Protein AF-A0A2N1USG5-F1 (afdb_monomer)

Radius of gyration: 26.6 Å; Cα contacts (8 Å, |Δi|>4): 409; chains: 1; bounding box: 56×58×73 Å

Nearest PDB structures (foldseek):
  3i59-assembly1_A  TM=8.236E-01  e=2.196E-03  Mycobacterium tuberculosis
  3i54-assembly1_A  TM=8.302E-01  e=2.508E-03  Mycobacterium tuberculosis
  4i02-assembly3_F-3  TM=8.173E-01  e=2.740E-03  Escherichia coli K-12
  4cyd-assembly2_C  TM=8.256E-01  e=4.082E-03  Corynebacterium glutamicum
  3rpq-assembly1_B  TM=7.777E-01  e=2.864E-03  Escherichia coli K-12

Secondary structure (DSSP, 8-state):
-HHHHHHHHHHHHHHHHHHHHHHHTT--TTSHHHHHHHHHHHHHHHHHHHHT---HHHHT--PPP-HHHHHHHHHHHHHHHHHHHHHTTSTT----TT-HHHHHHHHTTS-HHHHHHHHHHHHH-SS-HHHHHHHHHHHHIIIIIHHHHHHHHIIIIIIIHHHTTTS-HHHHHHHHHHHHHHHTHHHHHTTSS-SS-HHHHHHHHHHHHHHHHHHHHHHHHHTTSHHHHHHHHHHHHHHHHHH-PPPP------SS--S-HHHHHH-----S-----S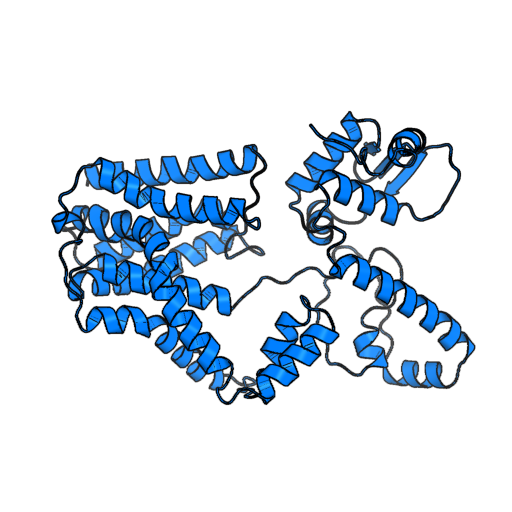--------HHHHHHHHHH-HHHHHHHHHHHHHHHHHHHHHHTTTTTTS-HHHHHHHHHHHHHTT-S-SSSEEEEE--S-HHHHHHHTTS-HHHHHHHHHHHHHTTSEEEETTEEEEEHHHHHHHHSS-GGGS----

Structure (mmCIF, N/CA/C/O backbone):
data_AF-A0A2N1USG5-F1
#
_entry.id   AF-A0A2N1USG5-F1
#
loop_
_atom_site.group_PDB
_atom_site.id
_atom_site.type_symbol
_atom_site.label_atom_id
_atom_site.label_alt_id
_atom_site.label_comp_id
_atom_site.label_asym_id
_atom_site.label_entity_id
_atom_site.label_seq_id
_atom_site.pdbx_PDB_ins_code
_atom_site.Cartn_x
_atom_site.Cartn_y
_atom_site.Cartn_z
_atom_site.occupancy
_atom_site.B_iso_or_equiv
_atom_site.auth_seq_id
_atom_site.auth_comp_id
_atom_site.auth_asym_id
_atom_site.auth_atom_id
_atom_site.pdbx_PDB_model_num
ATOM 1 N N . MET A 1 1 ? -22.766 5.440 16.896 1.00 81.25 1 MET A N 1
ATOM 2 C CA . MET A 1 1 ? -22.692 5.921 15.492 1.00 81.25 1 MET A CA 1
ATOM 3 C C . MET A 1 1 ? -22.066 7.311 15.328 1.00 81.25 1 MET A C 1
ATOM 5 O O . MET A 1 1 ? -21.141 7.416 14.537 1.00 81.25 1 MET A O 1
ATOM 9 N N . LYS A 1 2 ? -22.470 8.364 16.068 1.00 90.00 2 LYS A N 1
ATOM 10 C CA . LYS A 1 2 ? -21.900 9.730 15.910 1.00 90.00 2 LYS A CA 1
ATOM 11 C C . LYS A 1 2 ? -20.364 9.791 16.003 1.00 90.00 2 LYS A C 1
ATOM 13 O O . LYS A 1 2 ? -19.726 10.370 15.132 1.00 90.00 2 LYS A O 1
ATOM 18 N N . ARG A 1 3 ? -19.767 9.145 17.014 1.00 93.00 3 ARG A N 1
ATOM 19 C CA . ARG A 1 3 ? -18.302 9.075 17.180 1.00 93.00 3 ARG A CA 1
ATOM 20 C C . ARG A 1 3 ? -17.599 8.327 16.046 1.00 93.00 3 ARG A C 1
ATOM 22 O O . ARG A 1 3 ? -16.579 8.804 15.568 1.00 93.00 3 ARG A O 1
ATOM 29 N N . ALA A 1 4 ? -18.161 7.209 15.580 1.00 94.44 4 ALA A N 1
ATOM 30 C CA . ALA A 1 4 ? -17.633 6.478 14.424 1.00 94.44 4 ALA A CA 1
ATOM 31 C C . ALA A 1 4 ? -17.597 7.363 13.169 1.00 94.44 4 ALA A C 1
ATOM 33 O O . ALA A 1 4 ? -16.570 7.436 12.505 1.00 94.44 4 ALA A O 1
ATOM 34 N N . ALA A 1 5 ? -18.682 8.091 12.887 1.00 95.94 5 ALA A N 1
ATOM 35 C CA . ALA A 1 5 ? -18.743 9.003 11.747 1.00 95.94 5 ALA A CA 1
ATOM 36 C C . ALA A 1 5 ? -17.715 10.145 11.856 1.00 95.94 5 ALA A C 1
ATOM 38 O O . ALA A 1 5 ? -17.040 10.449 10.878 1.00 95.94 5 ALA A O 1
ATOM 39 N N . GLN A 1 6 ? -17.542 10.732 13.047 1.00 97.00 6 GLN A N 1
ATOM 40 C CA . GLN A 1 6 ? -16.512 11.751 13.295 1.00 97.00 6 GLN A CA 1
ATOM 41 C C . GLN A 1 6 ? -15.098 11.202 13.078 1.00 97.00 6 GLN A C 1
ATOM 43 O O . GLN A 1 6 ? -14.287 11.838 12.413 1.00 97.00 6 GLN A O 1
ATOM 48 N N . PHE A 1 7 ? -14.812 10.011 13.607 1.00 97.94 7 PHE A N 1
ATOM 49 C CA . PHE A 1 7 ? -13.530 9.338 13.425 1.00 97.94 7 PHE A CA 1
ATOM 50 C C . PHE A 1 7 ? -13.229 9.072 11.942 1.00 97.94 7 PHE A C 1
ATOM 52 O O . PHE A 1 7 ? -12.140 9.401 11.468 1.00 97.94 7 PHE A O 1
ATOM 59 N N . VAL A 1 8 ? -14.194 8.512 11.205 1.00 97.81 8 VAL A N 1
ATOM 60 C CA . VAL A 1 8 ? -14.050 8.226 9.771 1.00 97.81 8 VAL A CA 1
ATOM 61 C C . VAL A 1 8 ? -13.858 9.522 8.989 1.00 97.81 8 VAL A C 1
ATOM 63 O O . VAL A 1 8 ? -12.907 9.618 8.221 1.00 97.81 8 VAL A O 1
ATOM 66 N N . GLY A 1 9 ? -14.688 10.539 9.234 1.00 97.69 9 GLY A N 1
ATOM 67 C CA . GLY A 1 9 ? -14.594 11.835 8.562 1.00 97.69 9 GLY A CA 1
ATOM 68 C C . GLY A 1 9 ? -13.248 12.530 8.781 1.00 97.69 9 GLY A C 1
ATOM 69 O O . GLY A 1 9 ? -12.649 12.997 7.818 1.00 97.69 9 GLY A O 1
ATOM 70 N N . LEU A 1 10 ? -12.728 12.542 10.013 1.00 97.81 10 LEU A N 1
ATOM 71 C CA . LEU A 1 10 ? -11.413 13.119 10.319 1.00 97.81 10 LEU A CA 1
ATOM 72 C C . LEU A 1 10 ? -10.265 12.317 9.697 1.00 97.81 10 LEU A C 1
ATOM 74 O O . LEU A 1 10 ? -9.344 12.906 9.136 1.00 97.81 10 LEU A O 1
ATOM 78 N N . SER A 1 11 ? -10.327 10.983 9.763 1.00 97.81 11 SER A N 1
ATOM 79 C CA . SER A 1 11 ? -9.297 10.113 9.177 1.00 97.81 11 SER A CA 1
ATOM 80 C C . SER A 1 11 ? -9.236 10.273 7.661 1.00 97.81 11 SER A C 1
ATOM 82 O O . SER A 1 11 ? -8.155 10.407 7.098 1.00 97.81 11 SER A O 1
ATOM 84 N N . PHE A 1 12 ? -10.396 10.313 7.000 1.00 98.19 12 PHE A N 1
ATOM 85 C CA . PHE A 1 12 ? -10.487 10.558 5.564 1.00 98.19 12 PHE A CA 1
ATOM 86 C C . PHE A 1 12 ? -10.048 11.974 5.220 1.00 98.19 12 PHE A C 1
ATOM 88 O O . PHE A 1 12 ? -9.214 12.127 4.343 1.00 98.19 12 PHE A O 1
ATOM 95 N N . GLY A 1 13 ? -10.541 12.992 5.928 1.00 97.12 13 GLY A N 1
ATOM 96 C CA . GLY A 1 13 ? -10.179 14.385 5.677 1.00 97.12 13 GLY A CA 1
ATOM 97 C C . GLY A 1 13 ? -8.669 14.607 5.740 1.00 97.12 13 GLY A C 1
ATOM 98 O O . GLY A 1 13 ? -8.083 15.089 4.779 1.00 97.12 13 GLY A O 1
ATOM 99 N N . LEU A 1 14 ? -8.012 14.186 6.823 1.00 97.31 14 LEU A N 1
ATOM 100 C CA . LEU A 1 14 ? -6.567 14.377 6.981 1.00 97.31 14 LEU A CA 1
ATOM 101 C C . LEU A 1 14 ? -5.748 13.563 5.972 1.00 97.31 14 LEU A C 1
ATOM 103 O O . LEU A 1 14 ? -4.806 14.088 5.383 1.00 97.31 14 LEU A O 1
ATOM 107 N N . SER A 1 15 ? -6.103 12.297 5.742 1.00 96.31 15 SER A N 1
ATOM 108 C CA . SER A 1 15 ? -5.391 11.452 4.779 1.00 96.31 15 SER A CA 1
ATOM 109 C C . SER A 1 15 ? -5.601 11.925 3.341 1.00 96.31 15 SER A C 1
ATOM 111 O O . SER A 1 15 ? -4.650 12.117 2.594 1.00 96.31 15 SER A O 1
ATOM 113 N N . TRP A 1 16 ? -6.842 12.162 2.932 1.00 96.62 16 TRP A N 1
ATOM 114 C CA . TRP A 1 16 ? -7.149 12.520 1.551 1.00 96.62 16 TRP A CA 1
ATOM 115 C C . TRP A 1 16 ? -6.692 13.933 1.198 1.00 96.62 16 TRP A C 1
ATOM 117 O O . TRP A 1 16 ? -6.427 14.174 0.027 1.00 96.62 16 TRP A O 1
ATOM 127 N N . LEU A 1 17 ? -6.547 14.839 2.174 1.00 95.62 17 LEU A N 1
ATOM 128 C CA . LEU A 1 17 ? -5.918 16.148 1.968 1.00 95.62 17 LEU A CA 1
ATOM 129 C C . LEU A 1 17 ? -4.388 16.067 1.919 1.00 95.62 17 LEU A C 1
ATOM 131 O O . LEU A 1 17 ? -3.769 16.804 1.155 1.00 95.62 17 LEU A O 1
ATOM 135 N N . SER A 1 18 ? -3.760 15.175 2.693 1.00 93.88 18 SER A N 1
ATOM 136 C CA . SER A 1 18 ? -2.294 15.078 2.715 1.00 93.88 18 SER A CA 1
ATOM 137 C C . SER A 1 18 ? -1.717 14.606 1.381 1.00 93.88 18 SER A C 1
ATOM 139 O O . SER A 1 18 ? -0.629 15.032 1.006 1.00 93.88 18 SER A O 1
ATOM 141 N N . MET A 1 19 ? -2.458 13.790 0.628 1.00 89.94 19 MET A N 1
ATOM 142 C CA . MET A 1 19 ? -2.027 13.273 -0.672 1.00 89.94 19 MET A CA 1
ATOM 143 C C . MET A 1 19 ? -1.863 14.349 -1.768 1.00 89.94 19 MET A C 1
ATOM 145 O O . MET A 1 19 ? -0.770 14.461 -2.327 1.00 89.94 19 MET A O 1
ATOM 149 N N . PRO A 1 20 ? -2.885 15.162 -2.107 1.00 88.88 20 PRO A N 1
ATOM 150 C CA . PRO A 1 20 ? -2.730 16.243 -3.073 1.00 88.88 20 PRO A CA 1
ATOM 151 C C . PRO A 1 20 ? -1.752 17.314 -2.583 1.00 88.88 20 PRO A C 1
ATOM 153 O O . PRO A 1 20 ? -1.029 17.862 -3.407 1.00 88.88 20 PRO A O 1
ATOM 156 N N . LEU A 1 21 ? -1.666 17.577 -1.271 1.00 91.06 21 LEU A N 1
ATOM 157 C CA . LEU A 1 21 ? -0.656 18.483 -0.711 1.00 91.06 21 LEU A CA 1
ATOM 158 C C . LEU A 1 21 ? 0.763 17.961 -0.956 1.00 91.06 21 LEU A C 1
ATOM 160 O O . LEU A 1 21 ? 1.600 18.689 -1.477 1.00 91.06 21 LEU A O 1
ATOM 164 N N . PHE A 1 22 ? 1.021 16.689 -0.652 1.00 89.00 22 PHE A N 1
ATOM 165 C CA . PHE A 1 22 ? 2.311 16.054 -0.917 1.00 89.00 22 PHE A CA 1
ATOM 166 C C . PHE A 1 22 ? 2.696 16.151 -2.398 1.00 89.00 22 PHE A C 1
ATOM 168 O O . PHE A 1 22 ? 3.816 16.529 -2.727 1.00 89.00 22 PHE A O 1
ATOM 175 N N . MET A 1 23 ? 1.740 15.896 -3.292 1.00 84.75 23 MET A N 1
ATOM 176 C CA . MET A 1 23 ? 1.938 16.016 -4.739 1.00 84.75 23 MET A CA 1
ATOM 177 C C . MET A 1 23 ? 2.152 17.463 -5.204 1.00 84.75 23 MET A C 1
ATOM 179 O O . MET A 1 23 ? 2.930 17.704 -6.128 1.00 84.75 23 MET A O 1
ATOM 183 N N . HIS A 1 24 ? 1.476 18.431 -4.580 1.00 87.00 24 HIS A N 1
ATOM 184 C CA . HIS A 1 24 ? 1.613 19.855 -4.888 1.00 87.00 24 HIS A CA 1
ATOM 185 C C . HIS A 1 24 ? 3.034 20.356 -4.613 1.00 87.00 24 HIS A C 1
ATOM 187 O O . HIS A 1 24 ? 3.598 21.066 -5.439 1.00 87.00 24 HIS A O 1
ATOM 193 N N . PHE A 1 25 ? 3.645 19.902 -3.517 1.00 87.75 25 PHE A N 1
ATOM 194 C CA . PHE A 1 25 ? 5.039 20.199 -3.172 1.00 87.75 25 PHE A CA 1
ATOM 195 C C . PHE A 1 25 ? 6.065 19.319 -3.912 1.00 87.75 25 PHE A C 1
ATOM 197 O O . PHE A 1 25 ? 7.214 19.222 -3.492 1.00 87.75 25 PHE A O 1
ATOM 204 N N . GLY A 1 26 ? 5.671 18.664 -5.012 1.00 78.94 26 GLY A N 1
ATOM 205 C CA . GLY A 1 26 ? 6.575 17.865 -5.846 1.00 78.94 26 GLY A CA 1
ATOM 206 C C . GLY A 1 26 ? 6.929 16.490 -5.274 1.00 78.94 26 GLY A C 1
ATOM 207 O O . GLY A 1 26 ? 7.876 15.864 -5.741 1.00 78.94 26 GLY A O 1
ATOM 208 N N . GLY A 1 27 ? 6.189 16.001 -4.278 1.00 72.38 27 GLY A N 1
ATOM 209 C CA . GLY A 1 27 ? 6.412 14.688 -3.688 1.00 72.38 27 GLY A CA 1
ATOM 210 C C . GLY A 1 27 ? 6.172 13.544 -4.676 1.00 72.38 27 GLY A C 1
ATOM 211 O O . GLY A 1 27 ? 5.146 13.485 -5.349 1.00 72.38 27 GLY A O 1
ATOM 212 N N . GLU A 1 28 ? 7.096 12.583 -4.726 1.00 75.12 28 GLU A N 1
ATOM 213 C CA . GLU A 1 28 ? 6.984 11.388 -5.568 1.00 75.12 28 GLU A CA 1
ATOM 214 C C . GLU A 1 28 ? 6.836 10.126 -4.707 1.00 75.12 28 GLU A C 1
ATOM 216 O O . GLU A 1 28 ? 7.700 9.827 -3.883 1.00 75.12 28 GLU A O 1
ATOM 221 N N . LEU A 1 29 ? 5.779 9.328 -4.914 1.00 66.69 29 LEU A N 1
ATOM 222 C CA . LEU A 1 29 ? 5.516 8.120 -4.107 1.00 66.69 29 LEU A CA 1
ATOM 223 C C . LEU A 1 29 ? 6.599 7.034 -4.216 1.00 66.69 29 LEU A C 1
ATOM 225 O O . LEU A 1 29 ? 6.738 6.225 -3.302 1.00 66.69 29 LEU A O 1
ATOM 229 N N . ARG A 1 30 ? 7.345 6.994 -5.327 1.00 68.62 30 ARG A N 1
ATOM 230 C CA . ARG A 1 30 ? 8.422 6.014 -5.565 1.00 68.62 30 ARG A CA 1
ATOM 231 C C . ARG A 1 30 ? 9.794 6.479 -5.058 1.00 68.62 30 ARG A C 1
ATOM 233 O O . ARG A 1 30 ? 10.775 5.772 -5.249 1.00 68.62 30 ARG A O 1
ATOM 240 N N . SER A 1 31 ? 9.860 7.641 -4.412 1.00 69.94 31 SER A N 1
ATOM 241 C CA . SER A 1 31 ? 11.086 8.179 -3.817 1.00 69.94 31 SER A CA 1
ATOM 242 C C . SER A 1 31 ? 11.247 7.750 -2.346 1.00 69.94 31 SER A C 1
ATOM 244 O O . SER A 1 31 ? 10.263 7.345 -1.712 1.00 69.94 31 SER A O 1
ATOM 246 N N . PRO A 1 32 ? 12.444 7.901 -1.743 1.00 74.69 32 PRO A N 1
ATOM 247 C CA . PRO A 1 32 ? 12.627 7.734 -0.298 1.00 74.69 32 PRO A CA 1
ATOM 248 C C . PRO A 1 32 ? 11.687 8.623 0.533 1.00 74.69 32 PRO A C 1
ATOM 250 O O . PRO A 1 32 ? 11.147 8.183 1.548 1.00 74.69 32 PRO A O 1
ATOM 253 N N . LEU A 1 33 ? 11.416 9.848 0.070 1.00 75.75 33 LEU A N 1
ATOM 254 C CA . LEU A 1 33 ? 10.456 10.748 0.711 1.00 75.75 33 LEU A CA 1
ATOM 255 C C . LEU A 1 33 ? 9.020 10.211 0.602 1.00 75.75 33 LEU A C 1
ATOM 257 O O . LEU A 1 33 ? 8.257 10.284 1.562 1.00 75.75 33 LEU A O 1
ATOM 261 N N . GLY A 1 34 ? 8.671 9.604 -0.534 1.00 80.00 34 GLY A N 1
ATOM 262 C CA . GLY A 1 34 ? 7.401 8.906 -0.741 1.00 80.00 34 GLY A CA 1
ATOM 263 C C . GLY A 1 34 ? 7.200 7.722 0.205 1.00 80.00 34 GLY A C 1
ATOM 264 O O . GLY A 1 34 ? 6.082 7.495 0.675 1.00 80.00 34 GLY A O 1
ATOM 265 N N . LEU A 1 35 ? 8.274 7.005 0.554 1.00 77.12 35 LEU A N 1
ATOM 266 C CA . LEU A 1 35 ? 8.235 5.944 1.563 1.00 77.12 35 LEU A CA 1
ATOM 267 C C . LEU A 1 35 ? 7.902 6.510 2.951 1.00 77.12 35 LEU A C 1
ATOM 26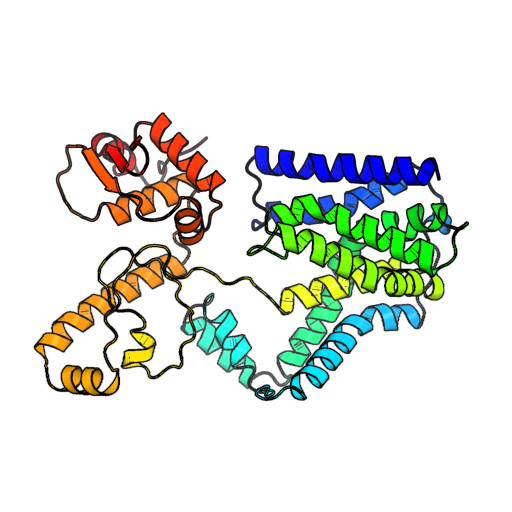9 O O . LEU A 1 35 ? 6.996 6.001 3.611 1.00 77.12 35 LEU A O 1
ATOM 273 N N . ILE A 1 36 ? 8.585 7.582 3.366 1.00 82.06 36 ILE A N 1
ATOM 274 C CA . ILE A 1 36 ? 8.338 8.262 4.649 1.00 82.06 36 ILE A CA 1
ATOM 275 C C . ILE A 1 36 ? 6.906 8.801 4.698 1.00 82.06 36 ILE A C 1
ATOM 277 O O . ILE A 1 36 ? 6.186 8.556 5.667 1.00 82.06 36 ILE A O 1
ATOM 281 N N . PHE A 1 37 ? 6.465 9.466 3.627 1.00 88.06 37 PHE A N 1
ATOM 282 C CA . PHE A 1 37 ? 5.097 9.953 3.491 1.00 88.06 37 PHE A CA 1
ATOM 283 C C . PHE A 1 37 ? 4.085 8.814 3.629 1.00 88.06 37 PHE A C 1
ATOM 285 O O . PHE A 1 37 ? 3.154 8.921 4.419 1.00 88.06 37 PHE A O 1
ATOM 292 N N . SER A 1 38 ? 4.290 7.696 2.927 1.00 85.44 38 SER A N 1
ATOM 293 C CA . SER A 1 38 ? 3.388 6.541 2.984 1.00 85.44 38 SER A CA 1
ATOM 294 C C . SER A 1 38 ? 3.323 5.936 4.389 1.00 85.44 38 SER A C 1
ATOM 296 O O . SER A 1 38 ? 2.249 5.548 4.842 1.00 85.44 38 SER A O 1
ATOM 298 N N . MET A 1 39 ? 4.447 5.878 5.110 1.00 84.94 39 MET A N 1
ATOM 299 C CA . MET A 1 39 ? 4.463 5.444 6.511 1.00 84.94 39 MET A CA 1
ATOM 300 C C . MET A 1 39 ? 3.690 6.417 7.407 1.00 84.94 39 MET A C 1
ATOM 302 O O . MET A 1 39 ? 2.878 5.973 8.214 1.00 84.94 39 MET A O 1
ATOM 306 N N . GLY A 1 40 ? 3.878 7.728 7.238 1.00 91.69 40 GLY A N 1
ATOM 307 C CA . GLY A 1 40 ? 3.104 8.747 7.952 1.00 91.69 40 GLY A CA 1
ATOM 308 C C . GLY A 1 40 ? 1.607 8.688 7.633 1.00 91.69 40 GLY A C 1
ATOM 309 O O . GLY A 1 40 ? 0.777 8.780 8.535 1.00 91.69 40 GLY A O 1
ATOM 310 N N . TYR A 1 41 ? 1.255 8.441 6.370 1.00 93.69 41 TYR A N 1
ATOM 311 C CA . TYR A 1 41 ? -0.120 8.284 5.900 1.00 93.69 41 TYR A CA 1
ATOM 312 C C . TYR A 1 41 ? -0.828 7.135 6.635 1.00 93.69 41 TYR A C 1
ATOM 314 O O . TYR A 1 41 ? -1.933 7.328 7.137 1.00 93.69 41 TYR A O 1
ATOM 322 N N . MET A 1 42 ? -0.164 5.983 6.804 1.00 93.88 42 MET A N 1
ATOM 323 C CA . MET A 1 42 ? -0.668 4.840 7.591 1.00 93.88 42 MET A CA 1
ATOM 324 C C . MET A 1 42 ? -0.930 5.172 9.065 1.00 93.88 42 MET A C 1
ATOM 326 O O . MET A 1 42 ? -1.793 4.561 9.692 1.00 93.88 42 MET A O 1
ATOM 330 N N . TRP A 1 43 ? -0.229 6.156 9.627 1.00 96.25 43 TRP A N 1
ATOM 331 C CA . TRP A 1 43 ? -0.428 6.578 11.011 1.00 96.25 43 TRP A CA 1
ATOM 332 C C . TRP A 1 43 ? -1.612 7.518 11.220 1.00 96.25 43 TRP A C 1
ATOM 334 O O . TRP A 1 43 ? -2.076 7.634 12.354 1.00 96.25 43 TRP A O 1
ATOM 344 N N . VAL A 1 44 ? -2.155 8.136 10.167 1.00 97.50 44 VAL A N 1
ATOM 345 C CA . VAL A 1 44 ? -3.253 9.108 10.298 1.00 97.50 44 VAL A CA 1
ATOM 346 C C . VAL A 1 44 ? -4.474 8.527 11.028 1.00 97.50 44 VAL A C 1
ATOM 348 O O . VAL A 1 44 ? -4.885 9.138 12.016 1.00 97.50 44 VAL A O 1
ATOM 351 N N . PRO A 1 45 ? -5.032 7.349 10.671 1.00 97.69 45 PRO A N 1
ATOM 352 C CA . PRO A 1 45 ? -6.170 6.784 11.401 1.00 97.69 45 PRO A CA 1
ATOM 353 C C . PRO A 1 45 ? -5.852 6.517 12.880 1.00 97.69 45 PRO A C 1
ATOM 355 O O . PRO A 1 45 ? -6.694 6.727 13.749 1.00 97.69 45 PRO A O 1
ATOM 358 N N . GLY A 1 46 ? -4.626 6.099 13.196 1.00 96.94 46 GLY A N 1
ATOM 359 C CA . GLY A 1 46 ? -4.189 5.839 14.568 1.00 96.94 46 GLY A CA 1
ATOM 360 C C . GLY A 1 46 ? -4.058 7.116 15.389 1.00 96.94 46 GLY A C 1
ATOM 361 O O . GLY A 1 46 ? -4.551 7.180 16.513 1.00 96.94 46 GLY A O 1
ATOM 362 N N . LEU A 1 47 ? -3.462 8.161 14.816 1.00 97.25 47 LEU A N 1
ATOM 363 C CA . LEU A 1 47 ? -3.346 9.477 15.448 1.00 97.25 47 LEU A CA 1
ATOM 364 C C . LEU A 1 47 ? -4.719 10.116 15.664 1.00 97.25 47 LEU A C 1
ATOM 366 O O . LEU A 1 47 ? -4.999 10.624 16.753 1.00 97.25 47 LEU A O 1
ATOM 370 N N . VAL A 1 48 ? -5.611 10.018 14.673 1.00 97.75 48 VAL A N 1
ATOM 371 C CA . VAL A 1 48 ? -7.002 10.453 14.830 1.00 97.75 48 VAL A CA 1
ATOM 372 C C . VAL A 1 48 ? -7.657 9.661 15.954 1.00 97.75 48 VAL A C 1
ATOM 374 O O . VAL A 1 48 ? -8.240 10.270 16.843 1.00 97.75 48 VAL A O 1
ATOM 377 N N . ALA A 1 49 ? -7.502 8.338 16.008 1.00 96.88 49 ALA A N 1
ATOM 378 C CA . ALA A 1 49 ? -8.073 7.527 17.082 1.00 96.88 49 ALA A CA 1
ATOM 379 C C . ALA A 1 49 ? -7.567 7.930 18.474 1.00 96.88 49 ALA A C 1
ATOM 381 O O . ALA A 1 49 ? -8.357 8.022 19.415 1.00 96.88 49 ALA A O 1
ATOM 382 N N . LEU A 1 50 ? -6.271 8.219 18.607 1.00 95.69 50 LEU A N 1
ATOM 383 C CA . LEU A 1 50 ? -5.662 8.678 19.856 1.00 95.69 50 LEU A CA 1
ATOM 384 C C . LEU A 1 50 ? -6.175 10.059 20.288 1.00 95.69 50 LEU A C 1
ATOM 386 O O . LEU A 1 50 ? -6.289 10.308 21.489 1.00 95.69 50 LEU A O 1
ATOM 390 N N . SER A 1 51 ? -6.562 10.931 19.351 1.00 96.25 51 SER A N 1
ATOM 391 C CA . SER A 1 51 ? -7.114 12.257 19.674 1.00 96.25 51 SER A CA 1
ATOM 392 C C . SER A 1 51 ? -8.456 12.195 20.425 1.00 96.25 51 SER A C 1
ATOM 394 O O . SER A 1 51 ? -8.754 13.073 21.232 1.00 96.25 51 SER A O 1
ATOM 396 N N . PHE A 1 52 ? -9.216 11.100 20.275 1.00 94.94 52 PHE A N 1
ATOM 397 C CA . PHE A 1 52 ? -10.427 10.819 21.062 1.00 94.94 52 PHE A CA 1
ATOM 398 C C . PHE A 1 52 ? -10.118 10.328 22.490 1.00 94.94 52 PHE A C 1
ATOM 400 O O . PHE A 1 52 ? -11.038 9.981 23.233 1.00 94.94 52 PHE A O 1
ATOM 407 N N . ARG A 1 53 ? -8.831 10.258 22.864 1.00 90.75 53 ARG A N 1
ATOM 408 C CA . ARG A 1 53 ? -8.305 9.791 24.158 1.00 90.75 53 ARG A CA 1
ATOM 409 C C . ARG A 1 53 ? -8.939 8.481 24.657 1.00 90.75 53 ARG A C 1
ATOM 411 O O . ARG A 1 53 ? -9.362 8.401 25.813 1.00 90.75 53 ARG A O 1
ATOM 418 N N . PRO A 1 54 ? -9.039 7.431 23.821 1.00 88.75 54 PRO A N 1
ATOM 419 C CA . PRO A 1 54 ? -9.498 6.135 24.294 1.00 88.75 54 PRO A CA 1
ATOM 420 C C . PRO A 1 54 ? -8.476 5.543 25.277 1.00 88.75 54 PRO A C 1
ATOM 422 O O . PRO A 1 54 ? -7.267 5.641 25.079 1.00 88.75 54 PRO A O 1
ATOM 425 N N . GLY A 1 55 ? -8.953 4.880 26.332 1.00 88.44 55 GLY A N 1
ATOM 426 C CA . GLY A 1 55 ? -8.069 4.113 27.212 1.00 88.44 55 GLY A CA 1
ATOM 427 C C . GLY A 1 55 ? -7.376 2.964 26.464 1.00 88.44 55 GLY A C 1
ATOM 428 O O . GLY A 1 55 ? -7.921 2.424 25.501 1.00 88.44 55 GLY A O 1
ATOM 429 N N . LYS A 1 56 ? -6.201 2.528 26.939 1.00 87.94 56 LYS A N 1
ATOM 430 C CA . LYS A 1 56 ? -5.417 1.431 26.324 1.00 87.94 56 LYS A CA 1
ATOM 431 C C . LYS A 1 56 ? -6.239 0.152 26.106 1.00 87.94 56 LYS A C 1
ATOM 433 O O . LYS A 1 56 ? -6.172 -0.460 25.041 1.00 87.94 56 LYS A O 1
ATOM 438 N N . ALA A 1 57 ? -7.088 -0.196 27.077 1.00 85.06 57 ALA A N 1
ATOM 439 C CA . ALA A 1 57 ? -8.004 -1.334 26.989 1.00 85.06 57 ALA A CA 1
ATOM 440 C C . ALA A 1 57 ? -8.980 -1.211 25.809 1.00 85.06 57 ALA A C 1
ATOM 442 O O . ALA A 1 57 ? -9.228 -2.179 25.095 1.00 85.06 57 ALA A O 1
ATOM 443 N N . ALA A 1 58 ? -9.498 -0.004 25.576 1.00 85.12 58 ALA A N 1
ATOM 444 C CA . ALA A 1 58 ? -10.468 0.260 24.525 1.00 85.12 58 ALA A CA 1
ATOM 445 C C . ALA A 1 58 ? -9.868 0.137 23.117 1.00 85.12 58 ALA A C 1
ATOM 447 O O . ALA A 1 58 ? -10.557 -0.310 22.205 1.00 85.12 58 ALA A O 1
ATOM 448 N N . LEU A 1 59 ? -8.588 0.482 22.955 1.00 89.69 59 LEU A N 1
ATOM 449 C CA . LEU A 1 59 ? -7.842 0.266 21.712 1.00 89.69 59 LEU A CA 1
ATOM 450 C C . LEU A 1 59 ? -7.385 -1.186 21.528 1.00 89.69 59 LEU A C 1
ATOM 452 O O . LEU A 1 59 ? -6.912 -1.543 20.455 1.00 89.69 59 LEU A O 1
ATOM 456 N N . GLY A 1 60 ? -7.523 -2.029 22.554 1.00 86.94 60 GLY A N 1
ATOM 457 C CA . GLY A 1 60 ? -7.006 -3.392 22.531 1.00 86.94 60 GLY A CA 1
ATOM 458 C C . GLY A 1 60 ? -5.483 -3.445 22.654 1.00 86.94 60 GLY A C 1
ATOM 459 O O . GLY A 1 60 ? -4.863 -4.288 22.027 1.00 86.94 60 GLY A O 1
ATOM 460 N N . LEU A 1 61 ? -4.861 -2.559 23.434 1.00 89.19 61 LEU A N 1
ATOM 461 C CA . LEU A 1 61 ? -3.406 -2.574 23.670 1.00 89.19 61 LEU A CA 1
ATOM 462 C C . LEU A 1 61 ? -2.981 -3.432 24.875 1.00 89.19 61 LEU A C 1
ATOM 464 O O . LEU A 1 61 ? -1.794 -3.571 25.137 1.00 89.19 61 LEU A O 1
ATOM 468 N N . ASN A 1 62 ? -3.933 -4.012 25.608 1.00 81.50 62 ASN A N 1
ATOM 469 C CA . ASN A 1 62 ? -3.667 -4.717 26.868 1.00 81.50 62 ASN A CA 1
ATOM 470 C C . ASN A 1 62 ? -3.436 -6.235 26.710 1.00 81.50 62 ASN A C 1
ATOM 472 O O . ASN A 1 62 ? -3.332 -6.937 27.713 1.00 81.50 62 ASN A O 1
ATOM 476 N N . GLY A 1 63 ? -3.435 -6.771 25.488 1.00 75.62 63 GLY A N 1
ATOM 477 C CA . GLY A 1 63 ? -3.302 -8.213 25.269 1.00 75.62 63 GLY A CA 1
ATOM 478 C C . GLY A 1 63 ? -1.852 -8.688 25.310 1.00 75.62 63 GLY A C 1
ATOM 479 O O . GLY A 1 63 ? -0.976 -8.055 24.722 1.00 75.62 63 GLY A O 1
ATOM 480 N N . SER A 1 64 ? -1.617 -9.830 25.956 1.00 81.62 64 SER A N 1
ATOM 481 C CA . SER A 1 64 ? -0.342 -10.550 25.925 1.00 81.62 64 SER A CA 1
ATOM 482 C C . SER A 1 64 ? -0.251 -11.504 24.719 1.00 81.62 64 SER A C 1
ATOM 484 O O . SER A 1 64 ? -1.288 -11.952 24.210 1.00 81.62 64 SER A O 1
ATOM 486 N N . PRO A 1 65 ? 0.972 -11.832 24.252 1.00 87.94 65 PRO A N 1
ATOM 487 C CA . PRO A 1 65 ? 1.180 -12.820 23.196 1.00 87.94 65 PRO A CA 1
ATOM 488 C C . PRO A 1 65 ? 0.546 -14.180 23.523 1.00 87.94 65 PRO A C 1
ATOM 490 O O . PRO A 1 65 ? 0.623 -14.664 24.651 1.00 87.94 65 PRO A O 1
ATOM 493 N N . ASN A 1 66 ? -0.078 -14.805 22.523 1.00 90.88 66 ASN A N 1
ATOM 494 C CA . ASN A 1 66 ? -0.663 -16.148 22.600 1.00 90.88 66 ASN A CA 1
ATOM 495 C C . ASN A 1 66 ? -0.563 -16.854 21.231 1.00 90.88 66 ASN A C 1
ATOM 497 O O . ASN A 1 66 ? -0.042 -16.276 20.277 1.00 90.88 66 ASN A O 1
ATOM 501 N N . TYR A 1 67 ? -1.081 -18.081 21.094 1.00 91.81 67 TYR A N 1
ATOM 502 C CA . TYR A 1 67 ? -0.972 -18.853 19.842 1.00 91.81 67 TYR A CA 1
ATOM 503 C C . TYR A 1 67 ? -1.572 -18.142 18.610 1.00 91.81 67 TYR A C 1
ATOM 505 O O . TYR A 1 67 ? -1.144 -18.385 17.484 1.00 91.81 67 TYR A O 1
ATOM 513 N N . VAL A 1 68 ? -2.524 -17.222 18.799 1.00 93.00 68 VAL A N 1
ATOM 514 C CA . VAL A 1 68 ? -3.126 -16.434 17.713 1.00 93.00 68 VAL A CA 1
ATOM 515 C C . VAL A 1 68 ? -2.134 -15.415 17.151 1.00 93.00 68 VAL A C 1
ATOM 517 O O . VAL A 1 68 ? -2.217 -15.080 15.977 1.00 93.00 68 VAL A O 1
ATOM 520 N N . TRP A 1 69 ? -1.165 -14.948 17.944 1.00 92.12 69 TRP A N 1
ATOM 521 C CA . TRP A 1 69 ? -0.085 -14.087 17.450 1.00 92.12 69 TRP A CA 1
ATOM 522 C C . TRP A 1 69 ? 0.867 -14.860 16.540 1.00 92.12 69 TRP A C 1
ATOM 524 O O . TRP A 1 69 ? 1.282 -14.343 15.506 1.00 92.12 69 TRP A O 1
ATOM 534 N N . LEU A 1 70 ? 1.159 -16.118 16.886 1.00 90.50 70 LEU A N 1
ATOM 535 C CA . LEU A 1 70 ? 1.929 -17.005 16.018 1.00 90.50 70 LEU A CA 1
ATOM 536 C C . LEU A 1 70 ? 1.173 -17.258 14.708 1.00 90.50 70 LEU A C 1
ATOM 538 O O . LEU A 1 70 ? 1.752 -17.141 13.633 1.00 90.50 70 LEU A O 1
ATOM 542 N N . LEU A 1 71 ? -0.136 -17.511 14.786 1.00 91.25 71 LEU A N 1
ATOM 543 C CA . LEU A 1 71 ? -0.984 -17.628 13.601 1.00 91.25 71 LEU A CA 1
ATOM 544 C C . LEU A 1 71 ? -1.005 -16.331 12.778 1.00 91.25 71 LEU A C 1
ATOM 546 O O . LEU A 1 71 ? -0.888 -16.394 11.562 1.00 91.25 71 LEU A O 1
ATOM 550 N N . ALA A 1 72 ? -1.105 -15.159 13.409 1.00 89.38 72 ALA A N 1
ATOM 551 C CA . ALA A 1 72 ? -1.052 -13.864 12.729 1.00 89.38 72 ALA A CA 1
ATOM 552 C C . ALA A 1 72 ? 0.273 -13.666 11.976 1.00 89.38 72 ALA A C 1
ATOM 554 O O . ALA A 1 72 ? 0.285 -13.170 10.851 1.00 89.38 72 ALA A O 1
ATOM 555 N N . TRP A 1 73 ? 1.382 -14.088 12.584 1.00 86.44 73 TRP A N 1
ATOM 556 C CA . TRP A 1 73 ? 2.712 -13.988 11.999 1.00 86.44 73 TRP A CA 1
ATOM 557 C C . TRP A 1 73 ? 2.922 -14.963 10.834 1.00 86.44 73 TRP A C 1
ATOM 559 O O . TRP A 1 73 ? 3.454 -14.568 9.797 1.00 86.44 73 TRP A O 1
ATOM 569 N N . LEU A 1 74 ? 2.470 -16.212 10.985 1.00 88.12 74 LEU A N 1
ATOM 570 C CA . LEU A 1 74 ? 2.672 -17.289 10.011 1.00 88.12 74 LEU A CA 1
ATOM 571 C C . LEU A 1 74 ? 1.578 -17.375 8.937 1.00 88.12 74 LEU A C 1
ATOM 573 O O . LEU A 1 74 ? 1.793 -18.004 7.904 1.00 88.12 74 LEU A O 1
ATOM 577 N N . ALA A 1 75 ? 0.416 -16.747 9.124 1.00 86.56 75 ALA A N 1
ATOM 578 C CA . ALA A 1 75 ? -0.673 -16.807 8.149 1.00 86.56 75 ALA A CA 1
ATOM 579 C C . ALA A 1 75 ? -0.261 -16.318 6.746 1.00 86.56 75 ALA A C 1
ATOM 581 O O . ALA A 1 75 ? -0.621 -16.986 5.779 1.00 86.56 75 ALA A O 1
ATOM 582 N N . PRO A 1 76 ? 0.517 -15.230 6.574 1.00 80.94 76 PRO A N 1
ATOM 583 C CA . PRO A 1 76 ? 0.939 -14.781 5.244 1.00 80.94 76 PRO A CA 1
ATOM 584 C C . PRO A 1 76 ? 1.828 -15.769 4.475 1.00 80.94 76 PRO A C 1
ATOM 586 O O . PRO A 1 76 ? 1.489 -16.062 3.326 1.00 80.94 76 PRO A O 1
ATOM 589 N N . PRO A 1 77 ? 2.914 -16.341 5.037 1.00 78.06 77 PRO A N 1
ATOM 590 C CA . PRO A 1 77 ? 3.666 -17.372 4.325 1.00 78.06 77 PRO A CA 1
ATOM 591 C C . PRO A 1 77 ? 2.859 -18.656 4.122 1.00 78.06 77 PRO A C 1
ATOM 593 O O . PRO A 1 77 ? 2.997 -19.274 3.073 1.00 78.06 77 PRO A O 1
ATOM 596 N N . LEU A 1 78 ? 1.970 -19.037 5.046 1.00 85.44 78 LEU A N 1
ATOM 597 C CA . LEU A 1 78 ? 1.068 -20.176 4.828 1.00 85.44 78 LEU A CA 1
ATOM 598 C C . LEU A 1 78 ? 0.118 -19.930 3.650 1.00 85.44 78 LEU A C 1
ATOM 600 O O . LEU A 1 78 ? -0.058 -20.809 2.810 1.00 85.44 78 LEU A O 1
ATOM 604 N N . LEU A 1 79 ? -0.439 -18.722 3.537 1.00 80.75 79 LEU A N 1
ATOM 605 C CA . LEU A 1 79 ? -1.266 -18.323 2.400 1.00 80.75 79 LEU A CA 1
ATOM 606 C C . LEU A 1 79 ? -0.456 -18.307 1.099 1.00 80.75 79 LEU A C 1
ATOM 608 O O . LEU A 1 79 ? -0.965 -18.713 0.058 1.00 80.75 79 LEU A O 1
ATOM 612 N N . MET A 1 80 ? 0.808 -17.879 1.147 1.00 75.31 80 MET A N 1
ATOM 613 C CA . MET A 1 80 ? 1.714 -17.919 -0.002 1.00 75.31 80 MET A CA 1
ATOM 614 C C . MET A 1 80 ? 1.986 -19.360 -0.452 1.00 75.31 80 MET A C 1
ATOM 616 O O . MET A 1 80 ? 1.890 -19.647 -1.642 1.00 75.31 80 MET A O 1
ATOM 620 N N . LEU A 1 81 ? 2.266 -20.274 0.482 1.00 80.62 81 LEU A N 1
ATOM 621 C CA . LEU A 1 81 ? 2.460 -21.697 0.191 1.00 80.62 81 LEU A CA 1
ATOM 622 C C . LEU A 1 81 ? 1.182 -22.340 -0.355 1.00 80.62 81 LEU A C 1
ATOM 624 O O . LEU A 1 81 ? 1.246 -23.099 -1.316 1.00 80.62 81 LEU A O 1
ATOM 628 N N . LEU A 1 82 ? 0.019 -21.993 0.199 1.00 82.81 82 LEU A N 1
ATOM 629 C CA . LEU A 1 82 ? -1.273 -22.438 -0.319 1.00 82.81 82 LEU A CA 1
ATOM 630 C C . LEU A 1 82 ? -1.517 -21.912 -1.737 1.00 82.81 82 LEU A C 1
ATOM 632 O O . LEU A 1 82 ? -1.928 -22.669 -2.609 1.00 82.81 82 LEU A O 1
ATOM 636 N N . THR A 1 83 ? -1.223 -20.636 -1.989 1.00 76.31 83 THR A N 1
ATOM 637 C CA . THR A 1 83 ? -1.346 -20.034 -3.325 1.00 76.31 83 THR A CA 1
ATOM 638 C C . THR A 1 83 ? -0.414 -20.727 -4.313 1.00 76.31 83 THR A C 1
ATOM 640 O O . THR A 1 83 ? -0.818 -21.003 -5.440 1.00 76.31 83 THR A O 1
ATOM 643 N N . LEU A 1 84 ? 0.810 -21.064 -3.893 1.00 78.38 84 LEU A N 1
ATOM 644 C CA . LEU A 1 84 ? 1.750 -21.836 -4.699 1.00 78.38 84 LEU A CA 1
ATOM 645 C C . LEU A 1 84 ? 1.199 -23.234 -5.004 1.00 78.38 84 LEU A C 1
ATOM 647 O O . LEU A 1 84 ? 1.191 -23.637 -6.161 1.00 78.38 84 LEU A O 1
ATOM 651 N N . ALA A 1 85 ? 0.693 -23.944 -3.994 1.00 82.31 85 ALA A N 1
ATOM 652 C CA . ALA A 1 85 ? 0.112 -25.273 -4.156 1.00 82.31 85 ALA A CA 1
ATOM 653 C C . ALA A 1 85 ? -1.077 -25.258 -5.128 1.00 82.31 85 ALA A C 1
ATOM 655 O O . ALA A 1 85 ? -1.123 -26.068 -6.048 1.00 82.31 85 ALA A O 1
ATOM 656 N N . VAL A 1 86 ? -1.990 -24.293 -4.981 1.00 80.19 86 VAL A N 1
ATOM 657 C CA . VAL A 1 86 ? -3.122 -24.104 -5.902 1.00 80.19 86 VAL A CA 1
ATOM 658 C C . VAL A 1 86 ? -2.635 -23.751 -7.308 1.00 80.19 86 VAL A C 1
ATOM 660 O O . VAL A 1 86 ? -3.152 -24.287 -8.282 1.00 80.19 86 VAL A O 1
ATOM 663 N N . SER A 1 87 ? -1.614 -22.899 -7.432 1.00 74.88 87 SER A N 1
ATOM 664 C CA . SER A 1 87 ? -1.051 -22.531 -8.737 1.00 74.88 87 SER A CA 1
ATOM 665 C C . SER A 1 87 ? -0.478 -23.740 -9.473 1.00 74.88 87 SER A C 1
ATOM 667 O O . SER A 1 87 ? -0.625 -23.819 -10.684 1.00 74.88 87 SER A O 1
ATOM 669 N N . LEU A 1 88 ? 0.121 -24.704 -8.766 1.00 82.44 88 LEU A N 1
ATOM 670 C CA . LEU A 1 88 ? 0.649 -25.935 -9.368 1.00 82.44 88 LEU A CA 1
ATOM 671 C C . LEU A 1 88 ? -0.439 -26.875 -9.908 1.00 82.44 88 LEU A C 1
ATOM 673 O O . LEU A 1 88 ? -0.125 -27.771 -10.687 1.00 82.44 88 LEU A O 1
ATOM 677 N N . LEU A 1 89 ? -1.706 -26.670 -9.532 1.00 88.31 89 LEU A N 1
ATOM 678 C CA . LEU A 1 89 ? -2.841 -27.390 -10.115 1.00 88.31 89 LEU A CA 1
ATOM 679 C C . LEU A 1 89 ? -3.253 -26.818 -11.480 1.00 88.31 89 LEU A C 1
ATOM 681 O O . LEU A 1 89 ? -4.008 -27.462 -12.208 1.00 88.31 89 LEU A O 1
ATOM 685 N N . LEU A 1 90 ? -2.788 -25.615 -11.835 1.00 83.62 90 LEU A N 1
ATOM 686 C CA . LEU A 1 90 ? -3.125 -24.978 -13.102 1.00 83.62 90 LEU A CA 1
ATOM 687 C C . LEU A 1 90 ? -2.259 -25.533 -14.246 1.00 83.62 90 LEU A C 1
ATOM 689 O O . LEU A 1 90 ? -1.039 -25.673 -14.099 1.00 83.62 90 LEU A O 1
ATOM 693 N N . PRO A 1 91 ? -2.856 -25.803 -15.420 1.00 79.94 91 PRO A N 1
ATOM 694 C CA . PRO A 1 91 ? -2.116 -26.311 -16.565 1.00 79.94 91 PRO A CA 1
ATOM 695 C C . PRO A 1 91 ? -1.044 -25.307 -17.007 1.00 79.94 91 PRO A C 1
ATOM 697 O O . PRO A 1 91 ? -1.307 -24.119 -17.175 1.00 79.94 91 PRO A O 1
ATOM 700 N N . GLY A 1 92 ? 0.182 -25.799 -17.197 1.00 76.06 92 GLY A N 1
ATOM 701 C CA . GLY A 1 92 ? 1.327 -24.987 -17.623 1.00 76.06 92 GLY A CA 1
ATOM 702 C C . GLY A 1 92 ? 2.131 -24.341 -16.490 1.00 76.06 92 GLY A C 1
ATOM 703 O O . GLY A 1 92 ? 3.205 -23.807 -16.759 1.00 76.06 92 GLY A O 1
ATOM 704 N N . VAL A 1 93 ? 1.690 -24.433 -15.230 1.00 72.62 93 VAL A N 1
ATOM 705 C CA . VAL A 1 93 ? 2.468 -23.944 -14.083 1.00 72.62 93 VAL A CA 1
ATOM 706 C C . VAL A 1 93 ? 3.422 -25.034 -13.598 1.00 72.62 93 VAL A C 1
ATOM 708 O O . VAL A 1 93 ? 3.015 -26.155 -13.303 1.00 72.62 93 VAL A O 1
ATOM 711 N N . ARG A 1 94 ? 4.716 -24.715 -13.506 1.00 74.62 94 ARG A N 1
ATOM 712 C CA . ARG A 1 94 ? 5.744 -25.612 -12.958 1.00 74.62 94 ARG A CA 1
ATOM 713 C C . ARG A 1 94 ? 6.586 -24.882 -11.925 1.00 74.62 94 ARG A C 1
ATOM 715 O O . ARG A 1 94 ? 6.932 -23.716 -12.109 1.00 74.62 94 ARG A O 1
ATOM 722 N N . LEU A 1 95 ? 6.940 -25.584 -10.854 1.00 71.81 95 LEU A N 1
ATOM 723 C CA . LEU A 1 95 ? 7.872 -25.073 -9.857 1.00 71.81 95 LEU A CA 1
ATOM 724 C C . LEU A 1 95 ? 9.306 -25.189 -10.390 1.00 71.81 95 LEU A C 1
ATOM 726 O O . LEU A 1 95 ? 9.768 -26.284 -10.698 1.00 71.81 95 LEU A O 1
ATOM 730 N N . SER A 1 96 ? 10.010 -24.061 -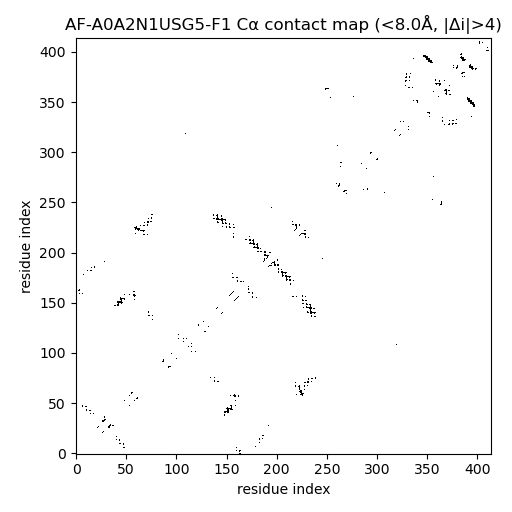10.476 1.00 71.50 96 SER A N 1
ATOM 731 C CA . SER A 1 96 ? 11.435 -24.016 -10.815 1.00 71.50 96 SER A CA 1
ATOM 732 C C . SER A 1 96 ? 12.257 -23.864 -9.541 1.00 71.50 96 SER A C 1
ATOM 734 O O . SER A 1 96 ? 12.337 -22.762 -9.004 1.00 71.50 96 SER A O 1
ATOM 736 N N . TRP A 1 97 ? 12.912 -24.930 -9.086 1.00 71.94 97 TRP A N 1
ATOM 737 C CA . TRP A 1 97 ? 13.775 -24.893 -7.896 1.00 71.94 97 TRP A CA 1
ATOM 738 C C . TRP A 1 97 ? 14.983 -23.968 -8.061 1.00 71.94 97 TRP A C 1
ATOM 740 O O . TRP A 1 97 ? 15.355 -23.273 -7.127 1.00 71.94 97 TRP A O 1
ATOM 750 N N . GLU A 1 98 ? 15.507 -23.836 -9.278 1.00 66.88 98 GLU A N 1
ATOM 751 C CA . GLU A 1 98 ? 16.617 -22.922 -9.588 1.00 66.88 98 GLU A CA 1
ATOM 752 C C . GLU A 1 98 ? 16.236 -21.434 -9.493 1.00 66.88 98 GLU A C 1
ATOM 754 O O . GLU A 1 98 ? 17.084 -20.562 -9.665 1.00 66.88 98 GLU A O 1
ATOM 759 N N . MET A 1 99 ? 14.956 -21.123 -9.237 1.00 67.19 99 MET A N 1
ATOM 760 C CA . MET A 1 99 ? 14.441 -19.753 -9.158 1.00 67.19 99 MET A CA 1
ATOM 761 C C . MET A 1 99 ? 14.797 -18.910 -10.399 1.00 67.19 99 MET A C 1
ATOM 763 O O . MET A 1 99 ? 14.962 -17.696 -10.298 1.00 67.19 99 MET A O 1
ATOM 767 N N . ALA A 1 100 ? 14.874 -19.531 -11.584 1.00 66.56 100 ALA A N 1
ATOM 768 C CA . ALA A 1 100 ? 15.258 -18.869 -12.832 1.00 66.56 100 ALA A CA 1
ATOM 769 C C . ALA A 1 100 ? 14.423 -17.606 -13.112 1.00 66.56 100 ALA A C 1
ATOM 771 O O . ALA A 1 100 ? 14.973 -16.560 -13.441 1.00 66.56 100 ALA A O 1
ATOM 772 N N . GLY A 1 101 ? 13.111 -17.664 -12.856 1.00 62.75 101 GLY A N 1
ATOM 773 C CA . GLY A 1 101 ? 12.222 -16.509 -13.005 1.00 62.75 101 GLY A CA 1
ATOM 774 C C . GLY A 1 101 ? 12.468 -15.371 -12.001 1.00 62.75 101 GLY A C 1
ATOM 775 O O . GLY A 1 101 ? 12.125 -14.230 -12.288 1.00 62.75 101 GLY A O 1
ATOM 776 N N . LEU A 1 102 ? 13.064 -15.634 -10.831 1.00 63.25 102 LEU A N 1
ATOM 777 C CA . LEU A 1 102 ? 13.500 -14.576 -9.908 1.00 63.25 102 LEU A CA 1
ATOM 778 C C . LEU A 1 102 ? 14.743 -13.874 -10.458 1.00 63.25 102 LEU A C 1
ATOM 780 O O . LEU A 1 102 ? 14.805 -12.649 -10.451 1.00 63.25 102 LEU A O 1
ATOM 784 N N . ILE A 1 103 ? 15.706 -14.652 -10.955 1.00 63.94 103 ILE A N 1
ATOM 785 C CA . ILE A 1 103 ? 16.932 -14.118 -11.550 1.00 63.94 103 ILE A CA 1
ATOM 786 C C . ILE A 1 103 ? 16.590 -13.261 -12.768 1.00 63.94 103 ILE A C 1
ATOM 788 O O . ILE A 1 103 ? 17.084 -12.149 -12.876 1.00 63.94 103 ILE A O 1
ATOM 792 N N . GLU A 1 104 ? 15.697 -13.733 -13.635 1.00 63.12 104 GLU A N 1
ATOM 793 C CA . GLU A 1 104 ? 15.226 -12.988 -14.806 1.00 63.12 104 GLU A CA 1
ATOM 794 C C . GLU A 1 104 ? 14.567 -11.653 -14.421 1.00 63.12 104 GLU A C 1
ATOM 796 O O . GLU A 1 104 ? 14.853 -10.620 -15.021 1.00 63.12 104 GLU A O 1
ATOM 801 N N . ARG A 1 105 ? 13.753 -11.640 -13.354 1.00 57.84 105 ARG A N 1
ATOM 802 C CA . ARG A 1 105 ? 13.103 -10.417 -12.849 1.00 57.84 105 ARG A CA 1
ATOM 803 C C . ARG A 1 105 ? 14.081 -9.388 -12.290 1.00 57.84 105 ARG A C 1
ATOM 805 O O . ARG A 1 105 ? 13.812 -8.197 -12.389 1.00 57.84 105 ARG A O 1
ATOM 812 N N . VAL A 1 106 ? 15.169 -9.832 -11.664 1.00 55.12 106 VAL A N 1
ATOM 813 C CA . VAL A 1 106 ? 16.152 -8.938 -11.028 1.00 55.12 106 VAL A CA 1
ATOM 814 C C . VAL A 1 106 ? 17.280 -8.565 -11.998 1.00 55.12 106 VAL A C 1
ATOM 816 O O . VAL A 1 106 ? 17.860 -7.488 -11.870 1.00 55.12 106 VAL A O 1
ATOM 819 N N . ALA A 1 107 ? 17.545 -9.390 -13.015 1.00 56.12 107 ALA A N 1
ATOM 820 C CA . ALA A 1 107 ? 18.567 -9.141 -14.030 1.00 56.12 107 ALA A CA 1
ATOM 821 C C . ALA A 1 107 ? 18.335 -7.841 -14.810 1.00 56.12 107 ALA A C 1
ATOM 823 O O . ALA A 1 107 ? 19.299 -7.193 -15.187 1.00 56.12 107 ALA A O 1
ATOM 824 N N . GLY A 1 108 ? 17.082 -7.404 -14.976 1.00 51.72 108 GLY A N 1
ATOM 825 C CA . GLY A 1 108 ? 16.770 -6.100 -15.575 1.00 51.72 108 GLY A CA 1
ATOM 826 C C . GLY A 1 108 ? 17.139 -4.882 -14.712 1.00 51.72 108 GLY A C 1
ATOM 827 O O . GLY A 1 108 ? 16.982 -3.755 -15.165 1.00 51.72 108 GLY A O 1
ATOM 828 N N . SER A 1 109 ? 17.594 -5.088 -13.473 1.00 47.81 109 SER A N 1
ATOM 829 C CA . SER A 1 109 ? 17.967 -4.032 -12.515 1.00 47.81 109 SER A CA 1
ATOM 830 C C . SER A 1 109 ? 19.401 -4.151 -11.986 1.00 47.81 109 SER A C 1
ATOM 832 O O . SER A 1 109 ? 19.792 -3.384 -11.110 1.00 47.81 109 SER A O 1
ATOM 834 N N . LEU A 1 110 ? 20.169 -5.125 -12.483 1.00 54.22 110 LEU A N 1
ATOM 835 C CA . LEU A 1 110 ? 21.536 -5.426 -12.059 1.00 54.22 110 LEU A CA 1
ATOM 836 C C . LEU A 1 110 ? 22.456 -5.508 -13.280 1.00 54.22 110 LEU A C 1
ATOM 838 O O . LEU A 1 110 ? 22.018 -5.892 -14.362 1.00 54.22 110 LEU A O 1
ATOM 842 N N . SER A 1 111 ? 23.745 -5.216 -13.101 1.00 62.53 111 SER A N 1
ATOM 843 C CA . SER A 1 111 ? 24.742 -5.440 -14.153 1.00 62.53 111 SER A CA 1
ATOM 844 C C . SER A 1 111 ? 24.953 -6.937 -14.420 1.00 62.53 111 SER A C 1
ATOM 846 O O . SER A 1 111 ? 24.699 -7.789 -13.562 1.00 62.53 111 SER A O 1
ATOM 848 N N . ALA A 1 112 ? 25.471 -7.286 -15.602 1.00 70.81 112 ALA A N 1
ATOM 849 C CA . ALA A 1 112 ? 25.759 -8.679 -15.960 1.00 70.81 112 ALA A CA 1
ATOM 850 C C . ALA A 1 112 ? 26.720 -9.366 -14.964 1.00 70.81 112 ALA A C 1
ATOM 852 O O . ALA A 1 112 ? 26.565 -10.550 -14.642 1.00 70.81 112 ALA A O 1
ATOM 853 N N . GLU A 1 113 ? 27.675 -8.609 -14.420 1.00 71.31 113 GLU A N 1
ATOM 854 C CA . GLU A 1 113 ? 28.601 -9.081 -13.392 1.00 71.31 113 GLU A CA 1
ATOM 855 C C . GLU A 1 113 ? 27.881 -9.348 -12.061 1.00 71.31 113 GLU A C 1
ATOM 857 O O . GLU A 1 113 ? 28.038 -10.422 -11.479 1.00 71.31 113 GLU A O 1
ATOM 862 N N . GLN A 1 114 ? 27.001 -8.438 -11.628 1.00 67.50 114 GLN A N 1
ATOM 863 C CA . GLN A 1 114 ? 26.187 -8.609 -10.421 1.00 67.50 114 GLN A CA 1
ATOM 864 C C . GLN A 1 114 ? 25.235 -9.806 -10.526 1.00 67.50 114 GLN A C 1
ATOM 866 O O . GLN A 1 114 ? 25.061 -10.542 -9.556 1.00 67.50 114 GLN A O 1
ATOM 871 N N . VAL A 1 115 ? 24.645 -10.054 -11.700 1.00 67.19 115 VAL A N 1
ATOM 872 C CA . VAL A 1 115 ? 23.807 -11.242 -11.943 1.00 67.19 115 VAL A CA 1
ATOM 873 C C . VAL A 1 115 ? 24.630 -12.525 -11.837 1.00 67.19 115 VAL A C 1
ATOM 875 O O . VAL A 1 115 ? 24.163 -13.517 -11.273 1.00 67.19 115 VAL A O 1
ATOM 878 N N . THR A 1 116 ? 25.859 -12.518 -12.351 1.00 76.38 116 THR A N 1
ATOM 879 C CA . THR A 1 116 ? 26.766 -13.673 -12.285 1.00 76.38 116 THR A CA 1
ATOM 880 C C . THR A 1 116 ? 27.204 -13.948 -10.846 1.00 76.38 116 THR A C 1
ATOM 882 O O . THR A 1 116 ? 27.121 -15.089 -10.389 1.00 76.38 116 THR A O 1
ATOM 885 N N . GLN A 1 117 ? 27.568 -12.905 -10.096 1.00 76.25 117 GLN A N 1
ATOM 886 C CA . GLN A 1 117 ? 27.878 -12.999 -8.667 1.00 76.25 117 GLN A CA 1
ATOM 887 C C . GLN A 1 117 ? 26.670 -13.476 -7.850 1.00 76.25 117 GLN A C 1
ATOM 889 O O . GLN A 1 117 ? 26.817 -14.342 -6.992 1.00 76.25 117 GLN A O 1
ATOM 894 N N . LEU A 1 118 ? 25.465 -12.981 -8.147 1.00 71.19 118 LEU A N 1
ATOM 895 C CA . LEU A 1 118 ? 24.229 -13.412 -7.493 1.00 71.19 118 LEU A CA 1
ATOM 896 C C . LEU A 1 118 ? 23.954 -14.902 -7.735 1.00 71.19 118 LEU A C 1
ATOM 898 O O . LEU A 1 118 ? 23.662 -15.628 -6.788 1.00 71.19 118 LEU A O 1
ATOM 902 N N . LYS A 1 119 ? 24.092 -15.377 -8.981 1.00 74.81 119 LYS A N 1
ATOM 903 C CA . LYS A 1 119 ? 23.959 -16.804 -9.321 1.00 74.81 119 LYS A CA 1
ATOM 904 C C . LYS A 1 119 ? 24.978 -17.659 -8.567 1.00 74.81 119 LYS A C 1
ATOM 906 O O . LYS A 1 119 ? 24.595 -18.666 -7.974 1.00 74.81 119 LYS A O 1
ATOM 911 N N . ALA A 1 120 ? 26.245 -17.244 -8.551 1.00 78.75 120 ALA A N 1
ATOM 912 C CA . ALA A 1 120 ? 27.304 -17.948 -7.833 1.00 78.75 120 ALA A CA 1
ATOM 913 C C . ALA A 1 120 ? 27.030 -17.994 -6.319 1.00 78.75 120 ALA A C 1
ATOM 915 O O . ALA A 1 120 ? 27.112 -19.059 -5.711 1.00 78.75 120 ALA A O 1
ATOM 916 N N . ALA A 1 121 ? 26.611 -16.876 -5.721 1.00 74.00 121 ALA A N 1
ATOM 917 C CA . ALA A 1 121 ? 26.246 -16.802 -4.308 1.00 74.00 121 ALA A CA 1
ATOM 918 C C . ALA A 1 121 ? 25.037 -17.691 -3.967 1.00 74.00 121 ALA A C 1
ATOM 920 O O . ALA A 1 121 ? 25.022 -18.349 -2.927 1.00 74.00 121 ALA A O 1
ATOM 921 N N . MET A 1 122 ? 24.034 -17.762 -4.850 1.00 72.94 122 MET A N 1
ATOM 922 C CA . MET A 1 122 ? 22.878 -18.649 -4.679 1.00 72.94 122 MET A CA 1
ATOM 923 C C . MET A 1 122 ? 23.268 -20.130 -4.730 1.00 72.94 122 MET A C 1
ATOM 925 O O . MET A 1 122 ? 22.713 -20.914 -3.966 1.00 72.94 122 MET A O 1
ATOM 929 N N . GLN A 1 123 ? 24.213 -20.510 -5.596 1.00 78.50 123 GLN A N 1
ATOM 930 C CA . GLN A 1 123 ? 24.701 -21.890 -5.713 1.00 78.50 123 GLN A CA 1
ATOM 931 C C . GLN A 1 123 ? 25.621 -22.302 -4.557 1.00 78.50 123 GLN A C 1
ATOM 933 O O . GLN A 1 123 ? 25.640 -23.468 -4.178 1.00 78.50 123 GLN A O 1
ATOM 938 N N . GLN A 1 124 ? 26.376 -21.357 -3.992 1.00 79.69 124 GLN A N 1
ATOM 939 C CA . GLN A 1 124 ? 27.283 -21.606 -2.867 1.00 79.69 124 GLN A CA 1
ATOM 940 C C . GLN A 1 124 ? 26.581 -21.564 -1.500 1.00 79.69 124 GLN A C 1
ATOM 942 O O . GLN A 1 124 ? 27.133 -22.042 -0.509 1.00 79.69 124 GLN A O 1
ATOM 947 N N . SER A 1 125 ? 25.375 -20.994 -1.420 1.00 74.44 125 SER A N 1
ATOM 948 C CA . SER A 1 125 ? 24.619 -20.910 -0.170 1.00 74.44 125 SER A CA 1
ATOM 949 C C . SER A 1 125 ? 24.142 -22.298 0.290 1.00 74.44 125 SER A C 1
ATOM 951 O O . SER A 1 125 ? 23.440 -22.979 -0.458 1.00 74.44 125 SER A O 1
ATOM 953 N N . PRO A 1 126 ? 24.404 -22.701 1.549 1.00 80.88 126 PRO A N 1
ATOM 954 C CA . PRO A 1 126 ? 23.896 -23.961 2.102 1.00 80.88 126 PRO A CA 1
ATOM 955 C C . PRO A 1 126 ? 22.376 -23.937 2.338 1.00 80.88 126 PRO A C 1
ATOM 957 O O . PRO A 1 126 ? 21.765 -24.972 2.599 1.00 80.88 126 PRO A O 1
ATOM 960 N N . VAL A 1 127 ? 21.754 -22.754 2.271 1.00 79.31 127 VAL A N 1
ATOM 961 C CA . VAL A 1 127 ? 20.318 -22.545 2.477 1.00 79.31 127 VAL A CA 1
ATOM 962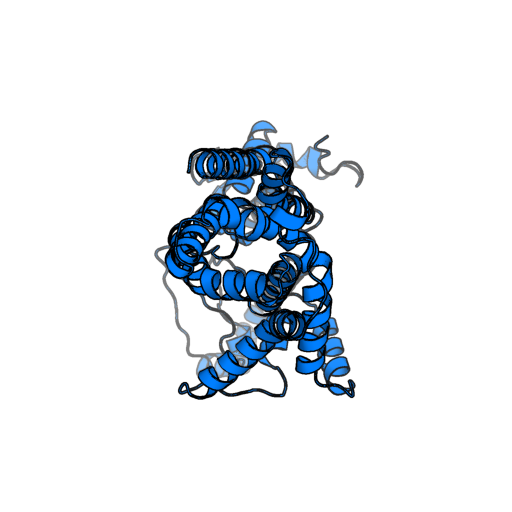 C C . VAL A 1 127 ? 19.667 -22.088 1.176 1.00 79.31 127 VAL A C 1
ATOM 964 O O . VAL A 1 127 ? 20.140 -21.148 0.532 1.00 79.31 127 VAL A O 1
ATOM 967 N N . HIS A 1 128 ? 18.538 -22.707 0.823 1.00 78.50 128 HIS A N 1
ATOM 968 C CA . HIS A 1 128 ? 17.811 -22.379 -0.400 1.00 78.50 128 HIS A CA 1
ATOM 969 C C . HIS A 1 128 ? 17.302 -20.918 -0.377 1.00 78.50 128 HIS A C 1
ATOM 971 O O . HIS A 1 128 ? 16.667 -20.516 0.607 1.00 78.50 128 HIS A O 1
ATOM 977 N N . PRO A 1 129 ? 17.479 -20.125 -1.454 1.00 70.94 129 PRO A N 1
ATOM 978 C CA . PRO A 1 129 ? 17.090 -18.709 -1.504 1.00 70.94 129 PRO A CA 1
ATOM 979 C C . PRO A 1 129 ? 15.630 -18.437 -1.124 1.00 70.94 129 PRO A C 1
ATOM 981 O O . PRO A 1 129 ? 15.347 -17.493 -0.392 1.00 70.94 129 PRO A O 1
ATOM 984 N N . LEU A 1 130 ? 14.702 -19.307 -1.538 1.00 72.88 130 LEU A N 1
ATOM 985 C CA . LEU A 1 130 ? 13.290 -19.225 -1.140 1.00 72.88 130 LEU A CA 1
ATOM 986 C C . LEU A 1 130 ? 13.105 -19.223 0.389 1.00 72.88 130 LEU A C 1
ATOM 988 O O . LEU A 1 130 ? 12.296 -18.455 0.909 1.00 72.88 130 LEU A O 1
ATOM 992 N N . LEU A 1 131 ? 13.862 -20.054 1.114 1.00 76.38 131 LEU A N 1
ATOM 993 C CA . LEU A 1 131 ? 13.792 -20.122 2.572 1.00 76.38 131 LEU A CA 1
ATOM 994 C C . LEU A 1 131 ? 14.381 -18.858 3.206 1.00 76.38 131 LEU A C 1
ATOM 996 O O . LEU A 1 131 ? 13.792 -18.311 4.134 1.00 76.38 131 LEU A O 1
ATOM 1000 N N . LEU A 1 132 ? 15.489 -18.343 2.666 1.00 73.38 132 LEU A N 1
ATOM 1001 C CA . LEU A 1 132 ? 16.059 -17.067 3.106 1.00 73.38 132 LEU A CA 1
ATOM 1002 C C . LEU A 1 132 ? 15.076 -15.907 2.897 1.00 73.38 132 LEU A C 1
ATOM 1004 O O . LEU A 1 132 ? 14.876 -15.105 3.806 1.00 73.38 132 LEU A O 1
ATOM 1008 N N . MET A 1 133 ? 14.409 -15.840 1.742 1.00 69.00 133 MET A N 1
ATOM 1009 C CA . MET A 1 133 ? 13.392 -14.822 1.450 1.00 69.00 133 MET A CA 1
ATOM 1010 C C . MET A 1 133 ? 12.180 -14.937 2.381 1.00 69.00 133 MET A C 1
ATOM 1012 O O . MET A 1 133 ? 11.667 -13.919 2.845 1.00 69.00 133 MET A O 1
ATOM 1016 N N . LEU A 1 134 ? 11.748 -16.162 2.696 1.00 73.31 134 LEU A N 1
ATOM 1017 C CA . LEU A 1 134 ? 10.694 -16.429 3.675 1.00 73.31 134 LEU A CA 1
ATOM 1018 C C . LEU A 1 134 ? 11.084 -15.955 5.080 1.00 73.31 134 LEU A C 1
ATOM 1020 O O . LEU A 1 134 ? 10.313 -15.236 5.713 1.00 73.31 134 LEU A O 1
ATOM 1024 N N . LEU A 1 135 ? 12.285 -16.301 5.550 1.00 72.94 135 LEU A N 1
ATOM 1025 C CA . LEU A 1 135 ? 12.794 -15.899 6.865 1.00 72.94 135 LEU A CA 1
ATOM 1026 C C . LEU A 1 135 ? 12.957 -14.378 6.968 1.00 72.94 135 LEU A C 1
ATOM 1028 O O . LEU A 1 135 ? 12.469 -13.764 7.916 1.00 72.94 135 LEU A O 1
ATOM 1032 N N . GLN A 1 136 ? 13.563 -13.744 5.961 1.00 66.75 136 GLN A N 1
ATOM 1033 C CA . GLN A 1 136 ? 13.661 -12.285 5.888 1.00 66.75 136 GLN A CA 1
ATOM 1034 C C . GLN A 1 136 ? 12.276 -11.632 5.829 1.00 66.75 136 GLN A C 1
ATOM 1036 O O . GLN A 1 136 ? 12.051 -10.600 6.458 1.00 66.75 136 GLN A O 1
ATOM 1041 N N . GLY A 1 137 ? 11.334 -12.228 5.094 1.00 68.25 137 GLY A N 1
ATOM 1042 C CA . GLY A 1 137 ? 9.945 -11.786 5.018 1.00 68.25 137 GLY A CA 1
ATOM 1043 C C . GLY A 1 137 ? 9.241 -11.825 6.374 1.00 68.25 137 GLY A C 1
ATOM 1044 O O . GLY A 1 137 ? 8.593 -10.850 6.745 1.00 68.25 137 GLY A O 1
ATOM 1045 N N . LEU A 1 138 ? 9.426 -12.905 7.136 1.00 72.75 138 LEU A N 1
ATOM 1046 C CA . LEU A 1 138 ? 8.890 -13.072 8.489 1.00 72.75 138 LEU A CA 1
ATOM 1047 C C . LEU A 1 138 ? 9.460 -12.038 9.469 1.00 72.75 138 LEU A C 1
ATOM 1049 O O . LEU A 1 138 ? 8.696 -11.408 10.203 1.00 72.75 138 LEU A O 1
ATOM 1053 N N . ILE A 1 139 ? 10.779 -11.820 9.454 1.00 71.31 139 ILE A N 1
ATOM 1054 C CA . ILE A 1 139 ? 11.450 -10.840 10.325 1.00 71.31 139 ILE A CA 1
ATOM 1055 C C . ILE A 1 139 ? 11.030 -9.410 9.955 1.00 71.31 139 ILE A C 1
ATOM 1057 O O . ILE A 1 139 ? 10.658 -8.615 10.818 1.00 71.31 139 ILE A O 1
ATOM 1061 N N . ALA A 1 140 ? 11.048 -9.070 8.664 1.00 65.25 140 ALA A N 1
ATOM 1062 C CA . ALA A 1 140 ? 10.647 -7.749 8.184 1.00 65.25 140 ALA A CA 1
ATOM 1063 C C . ALA A 1 140 ? 9.143 -7.486 8.373 1.00 65.25 140 ALA A C 1
ATOM 1065 O O . ALA A 1 140 ? 8.731 -6.341 8.564 1.00 65.25 140 ALA A O 1
ATOM 1066 N N . GLY A 1 141 ? 8.315 -8.532 8.321 1.00 68.44 141 GLY A N 1
ATOM 1067 C CA . GLY A 1 141 ? 6.889 -8.470 8.629 1.00 68.44 141 GLY A CA 1
ATOM 1068 C C . GLY A 1 141 ? 6.640 -8.043 10.072 1.00 68.44 141 GLY A C 1
ATOM 1069 O O . GLY A 1 141 ? 5.906 -7.083 10.302 1.00 68.44 141 GLY A O 1
ATOM 1070 N N . ALA A 1 142 ? 7.333 -8.679 11.022 1.00 71.19 142 ALA A N 1
ATOM 1071 C CA . ALA A 1 142 ? 7.212 -8.429 12.461 1.00 71.19 142 ALA A CA 1
ATOM 1072 C C . ALA A 1 142 ? 7.877 -7.131 12.965 1.00 71.19 142 ALA A C 1
ATOM 1074 O O . ALA A 1 142 ? 7.730 -6.793 14.137 1.00 71.19 142 ALA A O 1
ATOM 1075 N N . SER A 1 143 ? 8.598 -6.397 12.111 1.00 77.75 143 SER A N 1
ATOM 1076 C CA . SER A 1 143 ? 9.364 -5.205 12.500 1.00 77.75 143 SER A CA 1
ATOM 1077 C C . SER A 1 143 ? 8.706 -3.893 12.042 1.00 77.75 143 SER A C 1
ATOM 1079 O O . SER A 1 143 ? 7.583 -3.575 12.440 1.00 77.75 143 SER A O 1
ATOM 1081 N N . VAL A 1 144 ? 9.383 -3.115 11.191 1.00 73.38 144 VAL A N 1
ATOM 1082 C CA . VAL A 1 144 ? 8.963 -1.777 10.741 1.00 73.38 144 VAL A CA 1
ATOM 1083 C C . VAL A 1 144 ? 7.601 -1.816 10.044 1.00 73.38 144 VAL A C 1
ATOM 1085 O O . VAL A 1 144 ? 6.808 -0.888 10.188 1.00 73.38 144 VAL A O 1
ATOM 1088 N N . ASN A 1 145 ? 7.281 -2.906 9.338 1.00 75.06 145 ASN A N 1
ATOM 1089 C CA . ASN A 1 145 ? 5.985 -3.048 8.674 1.00 75.06 145 ASN A CA 1
ATOM 1090 C C . ASN A 1 145 ? 4.830 -3.200 9.668 1.00 75.06 145 ASN A C 1
ATOM 1092 O O . ASN A 1 145 ? 3.775 -2.608 9.451 1.00 75.06 145 ASN A O 1
ATOM 1096 N N . SER A 1 146 ? 5.030 -3.945 10.760 1.00 79.88 146 SER A N 1
ATOM 1097 C CA . SER A 1 146 ? 4.040 -4.058 11.838 1.00 79.88 146 SER A CA 1
ATOM 1098 C C . SER A 1 146 ? 3.858 -2.730 12.566 1.00 79.88 146 SER A C 1
ATOM 1100 O O . SER A 1 146 ? 2.733 -2.356 12.886 1.00 79.88 146 SER A O 1
ATOM 1102 N N . LEU A 1 147 ? 4.943 -1.976 12.772 1.00 83.31 147 LEU A N 1
ATOM 1103 C CA . LEU A 1 147 ? 4.869 -0.642 13.368 1.00 83.31 147 LEU A CA 1
ATOM 1104 C C . LEU A 1 147 ? 4.118 0.349 12.469 1.00 83.31 147 LEU A C 1
ATOM 1106 O O . LEU A 1 147 ? 3.271 1.089 12.954 1.00 83.31 147 LEU A O 1
ATOM 1110 N N . ALA A 1 148 ? 4.391 0.357 11.163 1.00 81.25 148 ALA A N 1
ATOM 1111 C CA . ALA A 1 148 ? 3.654 1.194 10.219 1.00 81.25 148 ALA A CA 1
ATOM 1112 C C . ALA A 1 148 ? 2.167 0.810 10.175 1.00 81.25 148 ALA A C 1
ATOM 1114 O O . ALA A 1 148 ? 1.295 1.674 10.208 1.00 81.25 148 ALA A O 1
ATOM 1115 N N . ALA A 1 149 ? 1.874 -0.491 10.161 1.00 89.06 149 ALA A N 1
ATOM 1116 C CA . ALA A 1 149 ? 0.507 -0.986 10.155 1.00 89.06 149 ALA A CA 1
ATOM 1117 C C . ALA A 1 149 ? -0.248 -0.747 11.467 1.00 89.06 149 ALA A C 1
ATOM 1119 O O . ALA A 1 149 ? -1.472 -0.632 11.448 1.00 89.06 149 ALA A O 1
ATOM 1120 N N . LEU A 1 150 ? 0.450 -0.634 12.600 1.00 91.94 150 LEU A N 1
ATOM 1121 C CA . LEU A 1 150 ? -0.172 -0.335 13.887 1.00 91.94 150 LEU A CA 1
ATOM 1122 C C . LEU A 1 150 ? -0.997 0.954 13.833 1.00 91.94 150 LEU A C 1
ATOM 1124 O O . LEU A 1 150 ? -2.084 0.994 14.404 1.00 91.94 150 LEU A O 1
ATOM 1128 N N . GLY A 1 151 ? -0.515 1.972 13.116 1.00 93.69 151 GLY A N 1
ATOM 1129 C CA . GLY A 1 151 ? -1.255 3.208 12.884 1.00 93.69 151 GLY A CA 1
ATOM 1130 C C . GLY A 1 151 ? -2.653 2.954 12.316 1.00 93.69 151 GLY A C 1
ATOM 1131 O O . GLY A 1 151 ? -3.649 3.421 12.866 1.00 93.69 151 GLY A O 1
ATOM 1132 N N . GLU A 1 152 ? -2.752 2.127 11.280 1.00 95.69 152 GLU A N 1
ATOM 1133 C CA . GLU A 1 152 ? -4.033 1.753 10.686 1.00 95.69 152 GLU A CA 1
ATOM 1134 C C . GLU A 1 152 ? -4.879 0.912 11.650 1.00 95.69 152 GLU A C 1
ATOM 1136 O O . GLU A 1 152 ? -6.064 1.183 11.857 1.00 95.69 152 GLU A O 1
ATOM 1141 N N . GLU A 1 153 ? -4.279 -0.098 12.282 1.00 96.75 153 GLU A N 1
ATOM 1142 C CA . GLU A 1 153 ? -5.008 -1.038 13.135 1.00 96.75 153 GLU A CA 1
ATOM 1143 C C . GLU A 1 153 ? -5.587 -0.377 14.395 1.00 96.75 153 GLU A C 1
ATOM 1145 O O . GLU A 1 153 ? -6.709 -0.709 14.791 1.00 96.75 153 GLU A O 1
ATOM 1150 N N . LEU A 1 154 ? -4.886 0.602 14.984 1.00 96.94 154 LEU A N 1
ATOM 1151 C CA . LEU A 1 154 ? -5.387 1.423 16.094 1.00 96.94 154 LEU A CA 1
ATOM 1152 C C . LEU A 1 154 ? -6.692 2.139 15.731 1.00 96.94 154 LEU A C 1
ATOM 1154 O O . LEU A 1 154 ? -7.618 2.197 16.546 1.00 96.94 154 LEU A O 1
ATOM 1158 N N . GLY A 1 155 ? -6.775 2.650 14.503 1.00 96.62 155 GLY A N 1
ATOM 1159 C CA . GLY A 1 155 ? -7.977 3.275 13.971 1.00 96.62 155 GLY A CA 1
ATOM 1160 C C . GLY A 1 155 ? -9.079 2.259 13.686 1.00 96.62 155 GLY A C 1
ATOM 1161 O O . GLY A 1 155 ? -10.166 2.330 14.260 1.00 96.62 155 GLY A O 1
ATOM 1162 N N . TRP A 1 156 ? -8.794 1.287 12.820 1.00 97.25 156 TRP A N 1
ATOM 1163 C CA . TRP A 1 156 ? -9.803 0.397 12.243 1.00 97.25 156 TRP A CA 1
ATOM 1164 C C . TRP A 1 156 ? -10.285 -0.696 13.205 1.00 97.25 156 TRP A C 1
ATOM 1166 O O . TRP A 1 156 ? -11.486 -0.845 13.426 1.00 97.25 156 TRP A O 1
ATOM 1176 N N . ARG A 1 157 ? -9.366 -1.469 13.795 1.00 95.62 157 ARG A N 1
ATOM 1177 C CA . ARG A 1 157 ? -9.687 -2.615 14.674 1.00 95.62 157 ARG A CA 1
ATOM 1178 C C . ARG A 1 157 ? -9.612 -2.255 16.167 1.00 95.62 157 ARG A C 1
ATOM 1180 O O . ARG A 1 157 ? -10.089 -3.015 17.016 1.00 95.62 157 ARG A O 1
ATOM 1187 N N . GLY A 1 158 ? -9.027 -1.102 16.487 1.00 95.25 158 GLY A N 1
ATOM 1188 C CA . GLY A 1 158 ? -9.072 -0.473 17.802 1.00 95.25 158 GLY A CA 1
ATOM 1189 C C . GLY A 1 158 ? -10.355 0.335 17.985 1.00 95.25 158 GLY A C 1
ATOM 1190 O O . GLY A 1 158 ? -11.371 -0.197 18.438 1.00 95.25 158 GLY A O 1
ATOM 1191 N N . LEU A 1 159 ? -10.309 1.626 17.645 1.00 96.25 159 LEU A N 1
ATOM 1192 C CA . LEU A 1 159 ? -11.396 2.565 17.931 1.00 96.25 159 LEU A CA 1
ATOM 1193 C C . LEU A 1 159 ? -12.670 2.275 17.126 1.00 96.25 159 LEU A C 1
ATOM 1195 O O . LEU A 1 159 ? -13.737 2.156 17.724 1.00 96.25 159 LEU A O 1
ATOM 1199 N N . LEU A 1 160 ? -12.588 2.145 15.800 1.00 96.31 160 LEU A N 1
ATOM 1200 C CA . LEU A 1 160 ? -13.777 1.997 14.953 1.00 96.31 160 LEU A CA 1
ATOM 1201 C C . LEU A 1 160 ? -14.535 0.697 15.252 1.00 96.31 160 LEU A C 1
ATOM 1203 O O . LEU A 1 160 ? -15.752 0.729 15.423 1.00 96.31 160 LEU A O 1
ATOM 1207 N N . TYR A 1 161 ? -13.820 -0.420 15.424 1.00 94.75 161 TYR A N 1
ATOM 1208 C CA . TYR A 1 161 ? -14.423 -1.684 15.862 1.00 94.75 161 TYR A CA 1
ATOM 1209 C C . TYR A 1 161 ? -15.162 -1.549 17.199 1.00 94.75 161 TYR A C 1
ATOM 1211 O O . TYR A 1 161 ? -16.264 -2.072 17.348 1.00 94.75 161 TYR A O 1
ATOM 1219 N N . ARG A 1 162 ? -14.603 -0.808 18.167 1.00 93.19 162 ARG A N 1
ATOM 1220 C CA . ARG A 1 162 ? -15.280 -0.532 19.444 1.00 93.19 162 ARG A CA 1
ATOM 1221 C C . ARG A 1 162 ? -16.572 0.255 19.244 1.00 93.19 162 ARG A C 1
ATOM 1223 O O . ARG A 1 162 ? -17.582 -0.070 19.857 1.00 93.19 162 ARG A O 1
ATOM 1230 N N . GLU A 1 163 ? -16.557 1.284 18.402 1.00 94.50 163 GLU A N 1
ATOM 1231 C CA . GLU A 1 163 ? -17.758 2.083 18.125 1.00 94.50 163 GLU A CA 1
ATOM 1232 C C . GLU A 1 163 ? -18.843 1.285 17.375 1.00 94.50 163 GLU A C 1
ATOM 1234 O O . GLU A 1 163 ? -20.015 1.666 17.398 1.00 94.50 163 GLU A O 1
ATOM 1239 N N . PHE A 1 164 ? -18.467 0.160 16.758 1.00 94.94 164 PHE A N 1
ATOM 1240 C CA . PHE A 1 164 ? -19.361 -0.822 16.143 1.00 94.94 164 PHE A CA 1
ATOM 1241 C C . PHE A 1 164 ? -19.697 -2.016 17.047 1.00 94.94 164 PHE A C 1
ATOM 1243 O O . PHE A 1 164 ? -20.297 -2.973 16.569 1.00 94.94 164 PHE A O 1
ATOM 1250 N N . ALA A 1 165 ? -19.404 -1.967 18.352 1.00 87.31 165 ALA A N 1
ATOM 1251 C CA . ALA A 1 165 ? -19.690 -3.072 19.278 1.00 87.31 165 ALA A CA 1
ATOM 1252 C C . ALA A 1 165 ? -21.182 -3.461 19.378 1.00 87.31 165 ALA A C 1
ATOM 1254 O O . ALA A 1 165 ? -21.488 -4.560 19.827 1.00 87.31 165 ALA A O 1
ATOM 1255 N N . GLY A 1 166 ? -22.104 -2.584 18.962 1.00 90.06 166 GLY A N 1
ATOM 1256 C CA . GLY A 1 166 ? -23.537 -2.896 18.865 1.00 90.06 166 GLY A CA 1
ATOM 1257 C C . GLY A 1 166 ? -23.936 -3.699 17.619 1.00 90.06 166 GLY A C 1
ATOM 1258 O O . GLY A 1 166 ? -25.078 -4.134 17.518 1.00 90.06 166 GLY A O 1
ATOM 1259 N N . LEU A 1 167 ? -23.024 -3.887 16.661 1.00 94.38 167 LEU A N 1
ATOM 1260 C CA . LEU A 1 167 ? -23.230 -4.719 15.477 1.00 94.38 167 LEU A CA 1
ATOM 1261 C C . LEU A 1 167 ? -22.687 -6.128 15.728 1.00 94.38 167 LEU A C 1
ATOM 1263 O O . LEU A 1 167 ? -21.748 -6.326 16.499 1.00 94.38 167 LEU A O 1
ATOM 1267 N N . ASN A 1 168 ? -23.230 -7.121 15.024 1.00 96.50 168 ASN A N 1
ATOM 1268 C CA . ASN A 1 168 ? -22.611 -8.443 15.025 1.00 96.50 168 ASN A CA 1
ATOM 1269 C C . ASN A 1 168 ? -21.253 -8.420 14.294 1.00 96.50 168 ASN A C 1
ATOM 1271 O O . ASN A 1 168 ? -20.961 -7.532 13.488 1.00 96.50 168 ASN A O 1
ATOM 1275 N N . PHE A 1 169 ? -20.442 -9.443 14.567 1.00 96.50 169 PHE A N 1
ATOM 1276 C CA . PHE A 1 169 ? -19.072 -9.574 14.070 1.00 96.50 169 PHE A CA 1
ATOM 1277 C C . PHE A 1 169 ? -18.935 -9.359 12.556 1.00 96.50 169 PHE A C 1
ATOM 1279 O O . PHE A 1 169 ? -18.057 -8.610 12.124 1.00 96.50 169 PHE A O 1
ATOM 1286 N N . TRP A 1 170 ? -19.793 -9.993 11.751 1.00 96.56 170 TRP A N 1
ATOM 1287 C CA . TRP A 1 170 ? -19.707 -9.919 10.293 1.00 96.56 170 TRP A CA 1
ATOM 1288 C C . TRP A 1 170 ? -20.017 -8.516 9.790 1.00 96.56 170 TRP A C 1
ATOM 1290 O O . TRP A 1 170 ? -19.247 -7.965 9.012 1.00 96.56 170 TRP A O 1
ATOM 1300 N N . HIS A 1 171 ? -21.086 -7.899 10.292 1.00 96.75 171 HIS A N 1
ATOM 1301 C CA . HIS A 1 171 ? -21.471 -6.553 9.872 1.00 96.75 171 HIS A CA 1
ATOM 1302 C C . HIS A 1 171 ? -20.403 -5.524 10.258 1.00 96.75 171 HIS A C 1
ATOM 1304 O O . HIS A 1 171 ? -19.997 -4.727 9.415 1.00 96.75 171 HIS A O 1
ATOM 1310 N N . ALA A 1 172 ? -19.882 -5.583 11.490 1.00 96.69 172 ALA A N 1
ATOM 1311 C CA . ALA A 1 172 ? -18.788 -4.712 11.917 1.00 96.69 172 ALA A CA 1
ATOM 1312 C C . ALA A 1 172 ? -17.540 -4.902 11.038 1.00 96.69 172 ALA A C 1
ATOM 1314 O O . ALA A 1 172 ? -16.975 -3.926 10.546 1.00 96.69 172 ALA A O 1
ATOM 1315 N N . SER A 1 173 ? -17.140 -6.153 10.794 1.00 97.69 173 SER A N 1
ATOM 1316 C CA . SER A 1 173 ? -15.936 -6.472 10.021 1.00 97.69 173 SER A CA 1
ATOM 1317 C C . SER A 1 173 ? -16.043 -6.036 8.560 1.00 97.69 173 SER A C 1
ATOM 1319 O O . SER A 1 173 ? -15.114 -5.423 8.044 1.00 97.69 173 SER A O 1
ATOM 1321 N N . LEU A 1 174 ? -17.170 -6.307 7.895 1.00 98.06 174 LEU A N 1
ATOM 1322 C CA . LEU A 1 174 ? -17.373 -5.952 6.487 1.00 98.06 174 LEU A CA 1
ATOM 1323 C C . LEU A 1 174 ? -17.447 -4.430 6.296 1.00 98.06 174 LEU A C 1
ATOM 1325 O O . LEU A 1 174 ? -16.833 -3.905 5.369 1.00 98.06 174 LEU A O 1
ATOM 1329 N N . LEU A 1 175 ? -18.120 -3.708 7.202 1.00 97.88 175 LEU A N 1
ATOM 1330 C CA . LEU A 1 175 ? -18.153 -2.241 7.176 1.00 97.88 175 LEU A CA 1
ATOM 1331 C C . LEU A 1 175 ? -16.760 -1.639 7.376 1.00 97.88 175 LEU A C 1
ATOM 1333 O O . LEU A 1 175 ? -16.366 -0.744 6.631 1.00 97.88 175 LEU A O 1
ATOM 1337 N N . ILE A 1 176 ? -15.994 -2.151 8.344 1.00 97.88 176 ILE A N 1
ATOM 1338 C CA . ILE A 1 176 ? -14.606 -1.724 8.559 1.00 97.88 176 ILE A CA 1
ATOM 1339 C C . ILE A 1 176 ? -13.759 -2.017 7.324 1.00 97.88 176 ILE A C 1
ATOM 1341 O O . ILE A 1 176 ? -12.979 -1.160 6.926 1.00 97.88 176 ILE A O 1
ATOM 1345 N N . GLY A 1 177 ? -13.931 -3.179 6.690 1.00 97.62 177 GLY A N 1
ATOM 1346 C CA . GLY A 1 177 ? -13.239 -3.531 5.452 1.00 97.62 177 GLY A CA 1
ATOM 1347 C C . GLY A 1 177 ? -13.545 -2.573 4.303 1.00 97.62 177 GLY A C 1
ATOM 1348 O O . GLY A 1 177 ? -12.623 -2.135 3.621 1.00 97.62 177 GLY A O 1
ATOM 1349 N N . GLY A 1 178 ? -14.810 -2.181 4.130 1.00 98.25 178 GLY A N 1
ATOM 1350 C CA . GLY A 1 178 ? -15.209 -1.195 3.123 1.00 98.25 178 GLY A CA 1
ATOM 1351 C C . GLY A 1 178 ? -14.612 0.191 3.382 1.00 98.25 178 GLY A C 1
ATOM 1352 O O . GLY A 1 178 ? -14.034 0.791 2.478 1.00 98.25 178 GLY A O 1
ATOM 1353 N N . ILE A 1 179 ? -14.684 0.671 4.629 1.00 98.38 179 ILE A N 1
ATOM 1354 C CA . ILE A 1 179 ? -14.096 1.954 5.050 1.00 98.38 179 ILE A CA 1
ATOM 1355 C C . ILE A 1 179 ? -12.575 1.937 4.855 1.00 98.38 179 ILE A C 1
ATOM 1357 O O . ILE A 1 179 ? -12.009 2.864 4.280 1.00 98.38 179 ILE A O 1
ATOM 1361 N N . TRP A 1 180 ? -11.918 0.868 5.301 1.00 98.06 180 TRP A N 1
ATOM 1362 C CA . TRP A 1 180 ? -10.477 0.689 5.179 1.00 98.06 180 TRP A CA 1
ATOM 1363 C C . TRP A 1 180 ? -10.029 0.637 3.716 1.00 98.06 180 TRP A C 1
ATOM 1365 O O . TRP A 1 180 ? -9.082 1.321 3.342 1.00 98.06 180 TRP A O 1
ATOM 1375 N N . GLY A 1 181 ? -10.731 -0.118 2.871 1.00 96.12 181 GLY A N 1
ATOM 1376 C CA . GLY A 1 181 ? -10.416 -0.216 1.449 1.00 96.12 181 GLY A CA 1
ATOM 1377 C C . GLY A 1 181 ? -10.610 1.103 0.704 1.00 96.12 181 GLY A C 1
ATOM 1378 O O . GLY A 1 181 ? -9.750 1.494 -0.083 1.00 96.12 181 GLY A O 1
ATOM 13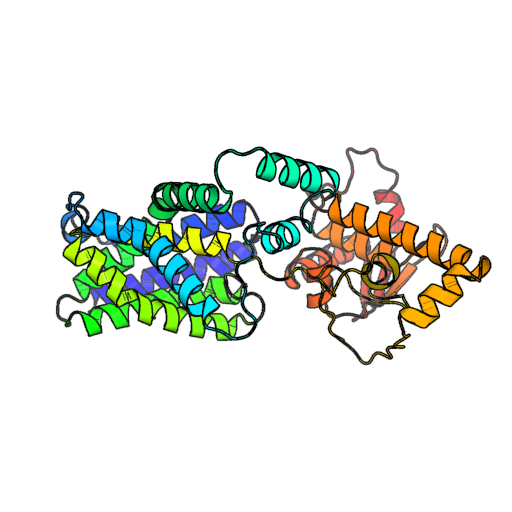79 N N . LEU A 1 182 ? -11.696 1.827 0.995 1.00 97.81 182 LEU A N 1
ATOM 1380 C CA . LEU A 1 182 ? -11.964 3.128 0.384 1.00 97.81 182 LEU A CA 1
ATOM 1381 C C . LEU A 1 182 ? -10.923 4.173 0.804 1.00 97.81 182 LEU A C 1
ATOM 1383 O O . LEU A 1 182 ? -10.524 5.000 -0.010 1.00 97.81 182 LEU A O 1
ATOM 1387 N N . TRP A 1 183 ? -10.436 4.120 2.044 1.00 97.94 183 TRP A N 1
ATOM 1388 C CA . TRP A 1 183 ? -9.424 5.047 2.553 1.00 97.94 183 TRP A CA 1
ATOM 1389 C C . TRP A 1 183 ? -8.122 5.058 1.721 1.00 97.94 183 TRP A C 1
ATOM 1391 O O . TRP A 1 183 ? -7.480 6.106 1.609 1.00 97.94 183 TRP A O 1
ATOM 1401 N N . HIS A 1 184 ? -7.777 3.944 1.061 1.00 93.56 184 HIS A N 1
ATOM 1402 C CA . HIS A 1 184 ? -6.620 3.839 0.155 1.00 93.56 184 HIS A CA 1
ATOM 1403 C C . HIS A 1 184 ? -6.796 4.565 -1.188 1.00 93.56 184 HIS A C 1
ATOM 1405 O O . HIS A 1 184 ? -5.825 4.686 -1.939 1.00 93.56 184 HIS A O 1
ATOM 1411 N N . ALA A 1 185 ? -8.001 5.041 -1.521 1.00 94.50 185 ALA A N 1
ATOM 1412 C CA . ALA A 1 185 ? -8.322 5.535 -2.859 1.00 94.50 185 ALA A CA 1
ATOM 1413 C C . ALA A 1 185 ? -7.357 6.615 -3.393 1.00 94.50 185 ALA A C 1
ATOM 1415 O O . ALA A 1 185 ? -6.880 6.436 -4.514 1.00 94.50 185 ALA A O 1
ATOM 1416 N N . PRO A 1 186 ? -6.976 7.673 -2.644 1.00 92.12 186 PRO A N 1
ATOM 1417 C CA . PRO A 1 186 ? -6.069 8.697 -3.169 1.00 92.12 186 PRO A CA 1
ATOM 1418 C C . PRO A 1 186 ? -4.693 8.147 -3.552 1.00 92.12 186 PRO A C 1
ATOM 1420 O O . PRO A 1 186 ? -4.152 8.518 -4.589 1.00 92.12 186 PRO A O 1
ATOM 1423 N N . LEU A 1 187 ? -4.138 7.233 -2.750 1.00 85.56 187 LEU A N 1
ATOM 1424 C CA . LEU A 1 187 ? -2.856 6.591 -3.047 1.00 85.56 187 LEU A CA 1
ATOM 1425 C C . LEU A 1 187 ? -2.959 5.700 -4.287 1.00 85.56 187 LEU A C 1
ATOM 1427 O O . LEU A 1 187 ? -2.090 5.740 -5.158 1.00 85.56 187 LEU A O 1
ATOM 1431 N N . ILE A 1 188 ? -4.027 4.907 -4.383 1.00 84.62 188 ILE A N 1
ATOM 14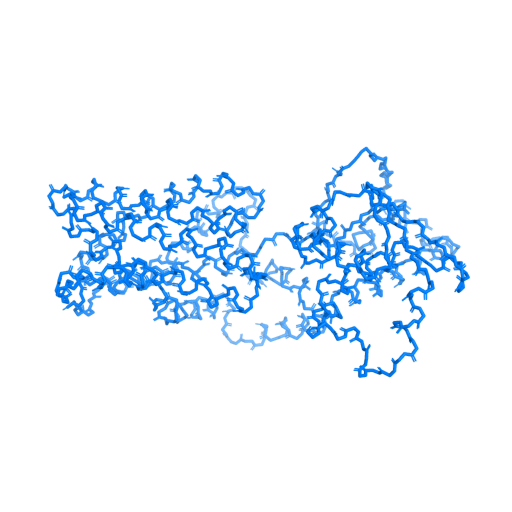32 C CA . ILE A 1 188 ? -4.226 3.983 -5.503 1.00 84.62 188 ILE A CA 1
ATOM 1433 C C . ILE A 1 188 ? -4.439 4.735 -6.812 1.00 84.62 188 ILE A C 1
ATOM 1435 O O . ILE A 1 188 ? -3.847 4.363 -7.821 1.00 84.62 188 ILE A O 1
ATOM 1439 N N . LEU A 1 189 ? -5.220 5.818 -6.793 1.00 84.69 189 LEU A N 1
ATOM 1440 C CA . LEU A 1 189 ? -5.441 6.675 -7.960 1.00 84.69 189 LEU A CA 1
ATOM 1441 C C . LEU A 1 189 ? -4.137 7.291 -8.491 1.00 84.69 189 LEU A C 1
ATOM 1443 O O . LEU A 1 189 ? -4.038 7.569 -9.681 1.00 84.69 189 LEU A O 1
ATOM 1447 N N . GLN A 1 190 ? -3.124 7.428 -7.633 1.00 81.19 190 GLN A N 1
ATOM 1448 C CA . GLN A 1 190 ? -1.774 7.889 -7.975 1.00 81.19 190 GLN A CA 1
ATOM 1449 C C . GLN A 1 190 ? -0.832 6.736 -8.373 1.00 81.19 190 GLN A C 1
ATOM 1451 O O . GLN A 1 190 ? 0.383 6.901 -8.4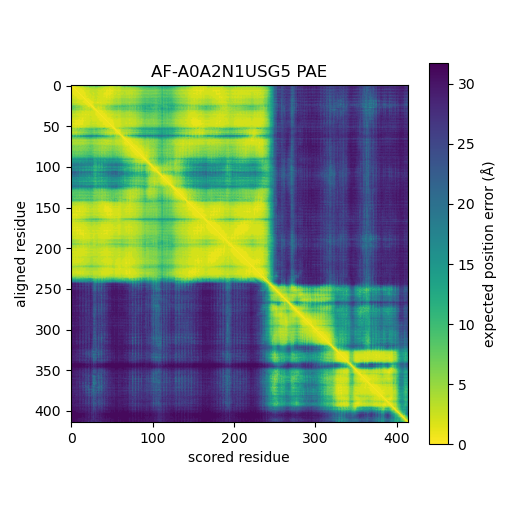70 1.00 81.19 190 GLN A O 1
ATOM 1456 N N . GLY A 1 191 ? -1.387 5.545 -8.613 1.00 71.88 191 GLY A N 1
ATOM 1457 C CA . GLY A 1 191 ? -0.679 4.374 -9.121 1.00 71.88 191 GLY A CA 1
ATOM 1458 C C . GLY A 1 191 ? -0.040 3.488 -8.052 1.00 71.88 191 GLY A C 1
ATOM 1459 O O . GLY A 1 191 ? 0.741 2.596 -8.393 1.00 71.88 191 GLY A O 1
ATOM 1460 N N . HIS A 1 192 ? -0.355 3.689 -6.768 1.00 71.25 192 HIS A N 1
ATOM 1461 C CA . HIS A 1 192 ? 0.061 2.764 -5.713 1.00 71.25 192 HIS A CA 1
ATOM 1462 C C . HIS A 1 192 ? -0.704 1.432 -5.835 1.00 71.25 192 HIS A C 1
ATOM 1464 O O . HIS A 1 192 ? -1.927 1.424 -5.958 1.00 71.25 192 HIS A O 1
ATOM 1470 N N . ASN A 1 193 ? 0.002 0.296 -5.792 1.00 65.19 193 ASN A N 1
ATOM 1471 C CA . ASN A 1 193 ? -0.496 -1.080 -6.007 1.00 65.19 193 ASN A CA 1
ATOM 1472 C C . ASN A 1 193 ? -1.082 -1.398 -7.399 1.00 65.19 193 ASN A C 1
ATOM 1474 O O . ASN A 1 193 ? -0.839 -2.491 -7.902 1.00 65.19 193 ASN A O 1
ATOM 1478 N N . TYR A 1 194 ? -1.806 -0.472 -8.036 1.00 73.81 194 TYR A N 1
ATOM 1479 C CA . TYR A 1 194 ? -2.489 -0.681 -9.322 1.00 73.81 194 TYR A CA 1
ATOM 1480 C C . TYR A 1 194 ? -2.112 0.390 -10.366 1.00 73.81 194 TYR A C 1
ATOM 1482 O O . TYR A 1 194 ? -2.976 1.148 -10.809 1.00 73.81 194 TYR A O 1
ATOM 1490 N N . PRO A 1 195 ? -0.835 0.493 -10.783 1.00 69.62 195 PRO A N 1
ATOM 1491 C CA . PRO A 1 195 ? -0.381 1.576 -11.660 1.00 69.62 195 PRO A CA 1
ATOM 1492 C C . PRO A 1 195 ? -1.006 1.556 -13.064 1.00 69.62 195 PRO A C 1
ATOM 1494 O O . PRO A 1 195 ? -1.147 2.609 -13.681 1.00 69.62 195 PRO A O 1
ATOM 1497 N N . GLN A 1 196 ? -1.391 0.384 -13.577 1.00 70.38 196 GLN A N 1
ATOM 1498 C CA . GLN A 1 196 ? -1.955 0.234 -14.923 1.00 70.38 196 GLN A CA 1
ATOM 1499 C C . GLN A 1 196 ? -3.442 0.596 -14.979 1.00 70.38 196 GLN A C 1
ATOM 1501 O O . GLN A 1 196 ? -3.893 1.193 -15.955 1.00 70.38 196 GLN A O 1
ATOM 1506 N N . HIS A 1 197 ? -4.193 0.267 -13.922 1.00 79.69 197 HIS A N 1
ATOM 1507 C CA . HIS A 1 197 ? -5.638 0.495 -13.839 1.00 79.69 197 HIS A CA 1
ATOM 1508 C C . HIS A 1 197 ? -6.037 1.098 -12.481 1.00 79.69 197 HIS A C 1
ATOM 1510 O O . HIS A 1 197 ? -6.695 0.423 -11.688 1.00 79.69 197 HIS A O 1
ATOM 1516 N N . PRO A 1 198 ? -5.673 2.361 -12.188 1.00 80.75 198 PRO A N 1
ATOM 1517 C CA . PRO A 1 198 ? -5.864 2.955 -10.862 1.00 80.75 198 PRO A CA 1
ATOM 1518 C C . PRO A 1 198 ? -7.326 2.986 -10.397 1.00 80.75 198 PRO A C 1
ATOM 1520 O O . PRO A 1 198 ? -7.617 2.688 -9.243 1.00 80.75 198 PRO A O 1
ATOM 1523 N N . GLN A 1 199 ? -8.271 3.287 -11.292 1.00 84.69 199 GLN A N 1
ATOM 1524 C CA . GLN A 1 199 ? -9.697 3.393 -10.956 1.00 84.69 199 GLN A CA 1
ATOM 1525 C C . GLN A 1 199 ? -10.285 2.031 -10.567 1.00 84.69 199 GLN A C 1
ATOM 1527 O O . GLN A 1 199 ? -10.912 1.897 -9.517 1.00 84.69 199 GLN A O 1
ATOM 1532 N N . LEU A 1 200 ? -10.025 1.000 -11.380 1.00 86.81 200 LEU A N 1
ATOM 1533 C CA . LEU A 1 200 ? -10.399 -0.380 -11.052 1.00 86.81 200 LEU A CA 1
ATOM 1534 C C . LEU A 1 200 ? -9.638 -0.881 -9.821 1.00 86.81 200 LEU A C 1
ATOM 1536 O O . LEU A 1 200 ? -10.190 -1.632 -9.022 1.00 86.81 200 LEU A O 1
ATOM 1540 N N . GLY A 1 201 ? -8.404 -0.417 -9.627 1.00 83.75 201 GLY A N 1
ATOM 1541 C CA . GLY A 1 201 ? -7.591 -0.701 -8.453 1.00 83.75 201 GLY A CA 1
ATOM 1542 C C . GLY A 1 201 ? -8.260 -0.292 -7.144 1.00 83.75 201 GLY A C 1
ATOM 1543 O O . GLY A 1 201 ? -8.166 -1.030 -6.165 1.00 83.75 201 GLY A O 1
ATOM 1544 N N . VAL A 1 202 ? -8.985 0.834 -7.116 1.00 90.94 202 VAL A N 1
ATOM 1545 C CA . VAL A 1 202 ? -9.752 1.253 -5.928 1.00 90.94 202 VAL A CA 1
ATOM 1546 C C . VAL A 1 202 ? -10.840 0.229 -5.609 1.00 90.94 202 VAL A C 1
ATOM 1548 O O . VAL A 1 202 ? -10.955 -0.210 -4.467 1.00 90.94 202 VAL A O 1
ATOM 1551 N N . ILE A 1 203 ? -11.595 -0.205 -6.621 1.00 94.19 203 ILE A N 1
ATOM 1552 C CA . ILE A 1 203 ? -12.654 -1.211 -6.460 1.00 94.19 203 ILE A CA 1
ATOM 1553 C C . ILE A 1 203 ? -12.052 -2.533 -5.975 1.00 94.19 203 ILE A C 1
ATOM 1555 O O . ILE A 1 203 ? -12.536 -3.116 -5.006 1.00 94.19 203 ILE A O 1
ATOM 1559 N N . MET A 1 204 ? -10.959 -2.978 -6.598 1.00 90.00 204 MET A N 1
ATOM 1560 C CA . MET A 1 204 ? -10.261 -4.203 -6.205 1.00 90.00 204 MET A CA 1
ATOM 1561 C C . MET A 1 204 ? -9.722 -4.122 -4.777 1.00 90.00 204 MET A C 1
ATOM 1563 O O . MET A 1 204 ? -9.847 -5.089 -4.030 1.00 90.00 204 MET A O 1
ATOM 1567 N N . MET A 1 205 ? -9.182 -2.975 -4.358 1.00 91.12 205 MET A N 1
ATOM 1568 C CA . MET A 1 205 ? -8.743 -2.781 -2.977 1.00 91.12 205 MET A CA 1
ATOM 1569 C C . MET A 1 205 ? -9.910 -2.837 -1.993 1.00 91.12 205 MET A C 1
ATOM 1571 O O . MET A 1 205 ? -9.787 -3.477 -0.954 1.00 91.12 205 MET A O 1
ATOM 1575 N N . ILE A 1 206 ? -11.049 -2.218 -2.309 1.00 96.12 206 ILE A N 1
ATOM 1576 C CA . ILE A 1 206 ? -12.245 -2.287 -1.461 1.00 96.12 206 ILE A CA 1
ATOM 1577 C C . ILE A 1 206 ? -12.687 -3.738 -1.279 1.00 96.12 206 ILE A C 1
ATOM 1579 O O . ILE A 1 206 ? -12.838 -4.188 -0.144 1.00 96.12 206 ILE A O 1
ATOM 1583 N N . LEU A 1 207 ? -12.828 -4.491 -2.372 1.00 95.62 207 LEU A N 1
ATOM 1584 C CA . LEU A 1 207 ? -13.202 -5.907 -2.320 1.00 95.62 207 LEU A CA 1
ATOM 1585 C C . LEU A 1 207 ? -12.193 -6.729 -1.513 1.00 95.62 207 LEU A C 1
ATOM 1587 O O . LEU A 1 207 ? -12.573 -7.520 -0.650 1.00 95.62 207 LEU A O 1
ATOM 1591 N N . TRP A 1 208 ? -10.903 -6.497 -1.749 1.00 90.25 208 TRP A N 1
ATOM 1592 C CA . TRP A 1 208 ? -9.819 -7.152 -1.034 1.00 90.25 208 TRP A CA 1
ATOM 1593 C C . TRP A 1 208 ? -9.859 -6.872 0.479 1.00 90.25 208 TRP A C 1
ATOM 1595 O O . TRP A 1 208 ? -9.742 -7.789 1.297 1.00 90.25 208 TRP A O 1
ATOM 1605 N N . CYS A 1 209 ? -10.062 -5.615 0.872 1.00 95.31 209 CYS A N 1
ATOM 1606 C CA . CYS A 1 209 ? -10.168 -5.207 2.269 1.00 95.31 209 CYS A CA 1
ATOM 1607 C C . CYS A 1 209 ? -11.431 -5.760 2.939 1.00 95.31 209 CYS A C 1
ATOM 1609 O O . CYS A 1 209 ? -11.347 -6.212 4.080 1.00 95.31 209 CYS A O 1
ATOM 1611 N N . ILE A 1 210 ? -12.573 -5.788 2.242 1.00 97.44 210 ILE A N 1
ATOM 1612 C CA . ILE A 1 210 ? -13.815 -6.417 2.723 1.00 97.44 210 ILE A CA 1
ATOM 1613 C C . ILE A 1 210 ? -13.596 -7.909 2.990 1.00 97.44 210 ILE A C 1
ATOM 1615 O O . ILE A 1 210 ? -13.990 -8.398 4.048 1.00 97.44 210 ILE A O 1
ATOM 1619 N N . LEU A 1 211 ? -12.926 -8.620 2.079 1.00 94.75 211 LEU A N 1
ATOM 1620 C CA . LEU A 1 211 ? -12.662 -10.053 2.214 1.00 94.75 211 LEU A CA 1
ATOM 1621 C C . LEU A 1 211 ? -11.733 -10.368 3.399 1.00 94.75 211 LEU A C 1
ATOM 1623 O O . LEU A 1 211 ? -11.964 -11.328 4.133 1.00 94.75 211 LEU A O 1
ATOM 1627 N N . LEU A 1 212 ? -10.690 -9.560 3.612 1.00 92.00 212 LEU A N 1
ATOM 1628 C CA . LEU A 1 212 ? -9.723 -9.784 4.692 1.00 92.00 212 LEU A CA 1
ATOM 1629 C C . LEU A 1 212 ? -10.177 -9.280 6.065 1.00 92.00 212 LEU A C 1
ATOM 1631 O O . LEU A 1 212 ? -9.717 -9.799 7.086 1.00 92.00 212 LEU A O 1
ATOM 1635 N N . ALA A 1 213 ? -11.032 -8.259 6.126 1.00 96.50 213 ALA A N 1
ATOM 1636 C CA . ALA A 1 213 ? -11.380 -7.603 7.384 1.00 96.50 213 ALA A CA 1
ATOM 1637 C C . ALA A 1 213 ? -11.969 -8.543 8.458 1.00 96.50 213 ALA A C 1
ATOM 1639 O O . ALA A 1 213 ? -11.593 -8.375 9.624 1.00 96.50 213 ALA A O 1
ATOM 1640 N N . PRO A 1 214 ? -12.804 -9.555 8.135 1.00 97.25 214 PRO A N 1
ATOM 1641 C CA . PRO A 1 214 ? -13.232 -10.557 9.110 1.00 97.25 214 PRO A CA 1
ATOM 1642 C C . PRO A 1 214 ? -12.057 -11.311 9.734 1.00 97.25 214 PRO A C 1
ATOM 1644 O O . PRO A 1 214 ? -11.989 -11.436 10.954 1.00 97.25 214 PRO A O 1
ATOM 1647 N N . PHE A 1 215 ? -11.080 -11.747 8.936 1.00 95.19 215 PHE A N 1
ATOM 1648 C CA . PHE A 1 215 ? -9.918 -12.468 9.457 1.00 95.19 215 PHE A CA 1
ATOM 1649 C C . PHE A 1 215 ? -9.077 -11.589 10.393 1.00 95.19 215 PHE A C 1
ATOM 1651 O O . PHE A 1 215 ? -8.733 -12.005 11.497 1.00 95.19 215 PHE A O 1
ATOM 1658 N N . PHE A 1 216 ? -8.832 -10.332 10.019 1.00 95.19 216 PHE A N 1
ATOM 1659 C CA . PHE A 1 216 ? -8.142 -9.376 10.890 1.00 95.19 216 PHE A CA 1
ATOM 1660 C C . PHE A 1 216 ? -8.896 -9.090 12.187 1.00 95.19 216 PHE A C 1
ATOM 1662 O O . PHE A 1 216 ? -8.297 -9.044 13.262 1.00 95.19 216 PHE A O 1
ATOM 1669 N N . SER A 1 217 ? -10.212 -8.903 12.097 1.00 95.38 217 SER A N 1
ATOM 1670 C CA . SER A 1 217 ? -11.060 -8.662 13.264 1.00 95.38 217 SER A CA 1
ATOM 1671 C C . SER A 1 217 ? -11.061 -9.877 14.191 1.00 95.38 217 SER A C 1
ATOM 1673 O O . SER A 1 217 ? -10.954 -9.729 15.408 1.00 95.38 217 SER A O 1
ATOM 1675 N N . TRP A 1 218 ? -11.078 -11.088 13.629 1.00 96.25 218 TRP A N 1
ATOM 1676 C CA . TRP A 1 218 ? -10.943 -12.332 14.380 1.00 96.25 218 TRP A CA 1
ATOM 1677 C C . TRP A 1 218 ? -9.586 -12.436 15.088 1.00 96.25 218 TRP A C 1
ATOM 1679 O O . TRP A 1 218 ? -9.562 -12.706 16.291 1.00 96.25 218 TRP A O 1
ATOM 1689 N N . ILE A 1 219 ? -8.476 -12.135 14.399 1.00 94.31 219 ILE A N 1
ATOM 1690 C CA . ILE A 1 219 ? -7.130 -12.088 14.999 1.00 94.31 219 ILE A CA 1
ATOM 1691 C C . ILE A 1 219 ? -7.080 -11.076 16.143 1.00 94.31 219 ILE A C 1
ATOM 1693 O O . ILE A 1 219 ? -6.591 -11.401 17.223 1.00 94.31 219 ILE A O 1
ATOM 1697 N N . ARG A 1 220 ? -7.642 -9.875 15.966 1.00 93.69 220 ARG A N 1
ATOM 1698 C CA . ARG A 1 220 ? -7.709 -8.864 17.031 1.00 93.69 220 ARG A CA 1
ATOM 1699 C C . ARG A 1 220 ? -8.488 -9.363 18.249 1.00 93.69 220 ARG A C 1
ATOM 1701 O O . ARG A 1 220 ? -8.078 -9.121 19.383 1.00 93.69 220 ARG A O 1
ATOM 1708 N N . LEU A 1 221 ? -9.629 -10.024 18.046 1.00 93.00 221 LEU A N 1
ATOM 1709 C CA . LEU A 1 221 ? -10.497 -10.483 19.138 1.00 93.00 221 LEU A CA 1
ATOM 1710 C C . LEU A 1 221 ? -9.911 -11.687 19.877 1.00 93.00 221 LEU A C 1
ATOM 1712 O O . LEU A 1 221 ? -9.816 -11.662 21.103 1.00 93.00 221 LEU A O 1
ATOM 1716 N N . ARG A 1 222 ? -9.489 -12.722 19.145 1.00 93.50 222 ARG A N 1
ATOM 1717 C CA . ARG A 1 222 ? -8.913 -13.950 19.717 1.00 93.50 222 ARG A CA 1
ATOM 1718 C C . ARG A 1 222 ? -7.493 -13.732 20.232 1.00 93.50 222 ARG A C 1
ATOM 1720 O O . ARG A 1 222 ? -7.142 -14.250 21.286 1.00 93.50 222 ARG A O 1
ATOM 1727 N N . GLY A 1 223 ? -6.713 -12.899 19.548 1.00 89.88 223 GLY A N 1
ATOM 1728 C CA . GLY A 1 223 ? -5.405 -12.428 20.003 1.00 89.88 223 GLY A CA 1
ATOM 1729 C C . GLY A 1 223 ? -5.488 -11.422 21.151 1.00 89.88 223 GLY A C 1
ATOM 1730 O O . GLY A 1 223 ? -4.463 -11.120 21.757 1.00 89.88 223 GLY A O 1
ATOM 1731 N N . ARG A 1 224 ? -6.697 -10.921 21.467 1.00 90.88 224 ARG A N 1
ATOM 1732 C CA . ARG A 1 224 ? -6.998 -9.938 22.528 1.00 90.88 224 ARG A CA 1
ATOM 1733 C C . ARG A 1 224 ? -6.153 -8.662 22.431 1.00 90.88 224 ARG A C 1
ATOM 1735 O O . ARG A 1 224 ? -6.015 -7.941 23.416 1.00 90.88 224 ARG A O 1
ATOM 1742 N N . SER A 1 225 ? -5.588 -8.392 21.255 1.00 93.62 225 SER A N 1
ATOM 1743 C CA . SER A 1 225 ? -4.661 -7.294 21.024 1.00 93.62 225 SER A CA 1
ATOM 1744 C C . SER A 1 225 ? -4.743 -6.776 19.595 1.00 93.62 225 SER A C 1
ATOM 1746 O O . SER A 1 225 ? -4.773 -7.555 18.642 1.00 93.62 225 SER A O 1
ATOM 1748 N N . VAL A 1 226 ? -4.710 -5.455 19.440 1.00 94.44 226 VAL A N 1
ATOM 1749 C CA . VAL A 1 226 ? -4.541 -4.793 18.140 1.00 94.44 226 VAL A CA 1
ATOM 1750 C C . VAL A 1 226 ? -3.139 -5.027 17.569 1.00 94.44 226 VAL A C 1
ATOM 1752 O O . VAL A 1 226 ? -2.969 -5.062 16.355 1.00 94.44 226 VAL A O 1
ATOM 1755 N N . LEU A 1 227 ? -2.150 -5.292 18.430 1.00 92.50 227 LEU A N 1
ATOM 1756 C CA . LEU A 1 227 ? -0.784 -5.620 18.016 1.00 92.50 227 LEU A CA 1
ATOM 1757 C C . LEU A 1 227 ? -0.729 -6.936 17.225 1.00 92.50 227 LEU A C 1
ATOM 1759 O O . LEU A 1 227 ? 0.041 -7.042 16.277 1.00 92.50 227 LEU A O 1
ATOM 1763 N N . ALA A 1 228 ? -1.592 -7.907 17.545 1.00 90.75 228 ALA A N 1
ATOM 1764 C CA . ALA A 1 228 ? -1.701 -9.147 16.775 1.00 90.75 228 ALA A CA 1
ATOM 1765 C C . ALA A 1 228 ? -2.227 -8.891 15.351 1.00 90.75 228 ALA A C 1
ATOM 1767 O O . ALA A 1 228 ? -1.743 -9.482 14.387 1.00 90.75 228 ALA A O 1
ATOM 1768 N N . ALA A 1 229 ? -3.193 -7.980 15.201 1.00 92.44 229 ALA A N 1
ATOM 1769 C CA . ALA A 1 229 ? -3.686 -7.573 13.888 1.00 92.44 229 ALA A CA 1
ATOM 1770 C C . ALA A 1 229 ? -2.631 -6.768 13.112 1.00 92.44 229 ALA A C 1
ATOM 1772 O O . ALA A 1 229 ? -2.467 -6.987 11.914 1.00 92.44 229 ALA A O 1
ATOM 1773 N N . ALA A 1 230 ? -1.864 -5.911 13.795 1.00 91.06 230 ALA A N 1
ATOM 1774 C CA . ALA A 1 230 ? -0.751 -5.170 13.199 1.00 91.06 230 ALA A CA 1
ATOM 1775 C C . ALA A 1 230 ? 0.366 -6.105 12.716 1.00 91.06 230 ALA A C 1
ATOM 1777 O O . ALA A 1 230 ? 0.910 -5.889 11.635 1.00 91.06 230 ALA A O 1
ATOM 1778 N N . LEU A 1 231 ? 0.637 -7.184 13.457 1.00 87.81 231 LEU A N 1
ATOM 1779 C CA . LEU A 1 231 ? 1.574 -8.235 13.066 1.00 87.81 231 LEU A CA 1
ATOM 1780 C C . LEU A 1 231 ? 1.141 -8.941 11.776 1.00 87.81 231 LEU A C 1
ATOM 1782 O O . LEU A 1 231 ? 1.929 -9.058 10.839 1.00 87.81 231 LEU A O 1
ATOM 1786 N N . LEU A 1 232 ? -0.132 -9.344 11.689 1.00 89.31 232 LEU A N 1
ATOM 1787 C CA . LEU A 1 232 ? -0.692 -9.904 10.455 1.00 89.31 232 LEU A CA 1
ATOM 1788 C C . LEU A 1 232 ? -0.595 -8.906 9.291 1.00 89.31 232 LEU A C 1
ATOM 1790 O O . LEU A 1 232 ? -0.188 -9.272 8.186 1.00 89.31 232 LEU A O 1
ATOM 1794 N N . HIS A 1 233 ? -0.958 -7.646 9.533 1.00 89.19 233 HIS A N 1
ATOM 1795 C CA . HIS A 1 233 ? -0.908 -6.592 8.526 1.00 89.19 233 HIS A CA 1
ATOM 1796 C C . HIS A 1 233 ? 0.515 -6.395 7.987 1.00 89.19 233 HIS A C 1
ATOM 1798 O O . HIS A 1 233 ? 0.732 -6.436 6.773 1.00 89.19 233 HIS A O 1
ATOM 1804 N N . GLY A 1 234 ? 1.487 -6.207 8.883 1.00 77.38 234 GLY A N 1
ATOM 1805 C CA . GLY A 1 234 ? 2.883 -5.964 8.542 1.00 77.38 234 GLY A CA 1
ATOM 1806 C C . GLY A 1 234 ? 3.479 -7.117 7.740 1.00 77.38 234 GLY A C 1
ATOM 1807 O O . GLY A 1 234 ? 4.108 -6.894 6.701 1.00 77.38 234 GLY A O 1
ATOM 1808 N N . SER A 1 235 ? 3.195 -8.351 8.158 1.00 75.56 235 SER A N 1
ATOM 1809 C CA . SER A 1 235 ? 3.589 -9.560 7.434 1.00 75.56 235 SER A CA 1
ATOM 1810 C C . SER A 1 235 ? 2.964 -9.640 6.035 1.00 75.56 235 SER A C 1
ATOM 1812 O O . SER A 1 235 ? 3.685 -9.871 5.066 1.00 75.56 235 SER A O 1
ATOM 1814 N N . LEU A 1 236 ? 1.663 -9.353 5.879 1.00 76.50 236 LEU A N 1
ATOM 1815 C CA . LEU A 1 236 ? 1.008 -9.314 4.559 1.00 76.50 236 LEU A CA 1
ATOM 1816 C C . LEU A 1 236 ? 1.599 -8.240 3.636 1.00 76.50 236 LEU A C 1
ATOM 1818 O O . LEU A 1 236 ? 1.779 -8.486 2.441 1.00 76.50 236 LEU A O 1
ATOM 1822 N N . LYS A 1 237 ? 1.911 -7.052 4.171 1.00 65.88 237 LYS A N 1
ATOM 1823 C CA . LYS A 1 237 ? 2.526 -5.957 3.406 1.00 65.88 237 LYS A CA 1
ATOM 1824 C C . LYS A 1 237 ? 3.891 -6.372 2.852 1.00 65.88 237 LYS A C 1
ATOM 1826 O O . LYS A 1 237 ? 4.165 -6.143 1.674 1.00 65.88 237 LYS A O 1
ATOM 1831 N N . ARG A 1 238 ? 4.721 -7.035 3.665 1.00 62.88 238 ARG A N 1
ATOM 1832 C CA . ARG A 1 238 ? 6.035 -7.528 3.229 1.00 62.88 238 ARG A CA 1
ATOM 1833 C C . ARG A 1 238 ? 5.918 -8.621 2.168 1.00 62.88 238 ARG A C 1
ATOM 1835 O O . ARG A 1 238 ? 6.641 -8.556 1.177 1.00 62.88 238 ARG A O 1
ATOM 1842 N N . SER A 1 239 ? 5.002 -9.576 2.329 1.00 53.22 239 SER A N 1
ATOM 1843 C CA . SER A 1 239 ? 4.804 -10.655 1.351 1.00 53.22 239 SER A CA 1
ATOM 1844 C C . SER A 1 239 ? 4.404 -10.137 -0.038 1.00 53.22 239 SER A C 1
ATOM 1846 O O . SER A 1 239 ? 4.865 -10.684 -1.035 1.00 53.22 239 SER A O 1
ATOM 1848 N N . ARG A 1 240 ? 3.619 -9.049 -0.134 1.00 55.12 240 ARG A N 1
ATOM 1849 C CA . ARG A 1 240 ? 3.285 -8.426 -1.434 1.00 55.12 240 ARG A CA 1
ATOM 1850 C C . ARG A 1 240 ? 4.482 -7.780 -2.123 1.00 55.12 240 ARG A C 1
ATOM 1852 O O . ARG A 1 240 ? 4.636 -7.940 -3.328 1.00 55.12 240 ARG A O 1
ATOM 1859 N N . ALA A 1 241 ? 5.336 -7.084 -1.371 1.00 49.09 241 ALA A N 1
ATOM 1860 C CA . ALA A 1 241 ? 6.518 -6.417 -1.924 1.00 49.09 241 ALA A CA 1
ATOM 1861 C C . ALA A 1 241 ? 7.518 -7.406 -2.553 1.00 49.09 241 ALA A C 1
ATOM 1863 O O . ALA A 1 241 ? 8.219 -7.063 -3.497 1.00 49.09 241 ALA A O 1
ATOM 1864 N N . VAL A 1 242 ? 7.552 -8.643 -2.053 1.00 44.75 242 VAL A N 1
ATOM 1865 C CA . VAL A 1 242 ? 8.380 -9.727 -2.601 1.00 44.75 242 VAL A CA 1
ATOM 1866 C C . VAL A 1 242 ? 7.778 -10.322 -3.890 1.00 44.75 242 VAL A C 1
ATOM 1868 O O . VAL A 1 242 ? 8.504 -10.904 -4.690 1.00 44.75 242 VAL A O 1
ATOM 1871 N N . ALA A 1 243 ? 6.472 -10.155 -4.133 1.00 38.56 243 ALA A N 1
ATOM 1872 C CA . ALA A 1 243 ? 5.742 -10.836 -5.206 1.00 38.56 243 ALA A CA 1
ATOM 1873 C C . ALA A 1 243 ? 5.535 -10.016 -6.498 1.00 38.56 243 ALA A C 1
ATOM 1875 O O . ALA A 1 243 ? 5.277 -10.617 -7.544 1.00 38.56 243 ALA A O 1
ATOM 1876 N N . GLY A 1 244 ? 5.661 -8.682 -6.484 1.00 38.38 244 GLY A N 1
ATOM 1877 C CA . GLY A 1 244 ? 5.368 -7.876 -7.676 1.00 38.38 244 GLY A CA 1
ATOM 1878 C C . GLY A 1 244 ? 5.997 -6.487 -7.689 1.00 38.38 244 GLY A C 1
ATOM 1879 O O . GLY A 1 244 ? 5.606 -5.616 -6.917 1.00 38.38 244 GLY A O 1
ATOM 1880 N N . GLN A 1 245 ? 6.911 -6.258 -8.633 1.00 37.88 245 GLN A N 1
ATOM 1881 C CA . GLN A 1 245 ? 7.150 -4.923 -9.183 1.00 37.88 245 GLN A CA 1
ATOM 1882 C C . GLN A 1 245 ? 6.423 -4.807 -10.529 1.00 37.88 245 GLN A C 1
ATOM 1884 O O . GLN A 1 245 ? 6.275 -5.791 -11.254 1.00 37.88 245 GLN A O 1
ATOM 1889 N N . ALA A 1 246 ? 5.904 -3.612 -10.812 1.00 36.59 246 ALA A N 1
ATOM 1890 C CA . ALA A 1 246 ? 5.172 -3.293 -12.033 1.00 36.59 246 ALA A CA 1
ATOM 1891 C C . ALA A 1 246 ? 6.083 -3.385 -13.279 1.00 36.59 246 ALA A C 1
ATOM 1893 O O . ALA A 1 246 ? 7.282 -3.151 -13.151 1.00 36.59 246 ALA A O 1
ATOM 1894 N N . PRO A 1 247 ? 5.529 -3.677 -14.473 1.00 40.56 247 PRO A N 1
ATOM 1895 C CA . PRO A 1 247 ? 6.273 -3.681 -15.722 1.00 40.56 247 PRO A CA 1
ATOM 1896 C C . PRO A 1 247 ? 6.887 -2.303 -15.972 1.00 40.56 247 PRO A C 1
ATOM 1898 O O . PRO A 1 247 ? 6.195 -1.280 -15.954 1.00 40.56 247 PRO A O 1
ATOM 1901 N N . THR A 1 248 ? 8.192 -2.301 -16.201 1.00 41.09 248 THR A N 1
ATOM 1902 C CA . THR A 1 248 ? 8.957 -1.138 -16.644 1.00 41.09 248 THR A CA 1
ATOM 1903 C C . THR A 1 248 ? 8.890 -1.082 -18.166 1.00 41.09 248 THR A C 1
ATOM 1905 O O . THR A 1 248 ? 9.071 -2.101 -18.830 1.00 41.09 248 THR A O 1
ATOM 1908 N N . VAL A 1 249 ? 8.596 0.092 -18.728 1.00 48.38 249 VAL A N 1
ATOM 1909 C CA . VAL A 1 249 ? 8.754 0.319 -20.170 1.00 48.38 249 VAL A CA 1
ATOM 1910 C C . VAL A 1 249 ? 10.246 0.483 -20.420 1.00 48.38 249 VAL A C 1
ATOM 1912 O O . VAL A 1 249 ? 10.834 1.445 -19.940 1.00 48.38 249 VAL A O 1
ATOM 1915 N N . ILE A 1 250 ? 10.842 -0.488 -21.107 1.00 54.47 250 ILE A N 1
ATOM 1916 C CA . ILE A 1 250 ? 12.294 -0.559 -21.314 1.00 54.47 250 ILE A CA 1
ATOM 1917 C C . ILE A 1 250 ? 12.712 0.280 -22.528 1.00 54.47 250 ILE A C 1
ATOM 1919 O O . ILE A 1 250 ? 13.781 0.872 -22.523 1.00 54.47 250 ILE A O 1
ATOM 1923 N N . GLU A 1 251 ? 11.861 0.372 -23.556 1.00 58.16 251 GLU A N 1
ATOM 1924 C CA . GLU A 1 251 ? 12.216 1.030 -24.816 1.00 58.16 251 GLU A CA 1
ATOM 1925 C C . GLU A 1 251 ? 10.983 1.634 -25.510 1.00 58.16 251 GLU A C 1
ATOM 1927 O O . GLU A 1 251 ? 9.884 1.071 -25.450 1.00 58.16 251 GLU A O 1
ATOM 1932 N N . LEU A 1 252 ? 11.166 2.776 -26.190 1.00 61.25 252 LEU A N 1
ATOM 1933 C CA . LEU A 1 252 ? 10.166 3.371 -27.078 1.00 61.25 252 LEU A CA 1
ATOM 1934 C C . LEU A 1 252 ? 10.686 3.439 -28.515 1.00 61.25 252 LEU A C 1
ATOM 1936 O O . LEU A 1 252 ? 11.693 4.081 -28.795 1.00 61.25 252 LEU A O 1
ATOM 1940 N N . VAL A 1 253 ? 9.954 2.809 -29.430 1.00 65.69 253 VAL A N 1
ATOM 1941 C CA . VAL A 1 253 ? 10.345 2.676 -30.834 1.00 65.69 253 VAL A CA 1
ATOM 1942 C C . VAL A 1 253 ? 9.830 3.867 -31.645 1.00 65.69 253 VAL A C 1
ATOM 1944 O O . VAL A 1 253 ? 8.644 3.932 -31.967 1.00 65.69 253 VAL A O 1
ATOM 1947 N N . GLU A 1 254 ? 10.705 4.822 -31.972 1.00 57.38 254 GLU A N 1
ATOM 1948 C CA . GLU A 1 254 ? 10.320 6.077 -32.649 1.00 57.38 254 GLU A CA 1
ATOM 1949 C C . GLU A 1 254 ? 10.804 6.192 -34.114 1.00 57.38 254 GLU A C 1
ATOM 1951 O O . GLU A 1 254 ? 10.377 7.099 -34.845 1.00 57.38 254 GLU A O 1
ATOM 1956 N N . SER A 1 255 ? 11.663 5.273 -34.562 1.00 59.47 255 SER A N 1
ATOM 1957 C CA . SER A 1 255 ? 12.235 5.187 -35.915 1.00 59.47 255 SER A CA 1
ATOM 1958 C C . SER A 1 255 ? 12.254 3.729 -36.416 1.00 59.47 255 SER A C 1
ATOM 1960 O O . SER A 1 255 ? 12.093 2.809 -35.610 1.00 59.47 255 SER A O 1
ATOM 1962 N N . PRO A 1 256 ? 12.397 3.484 -37.739 1.00 6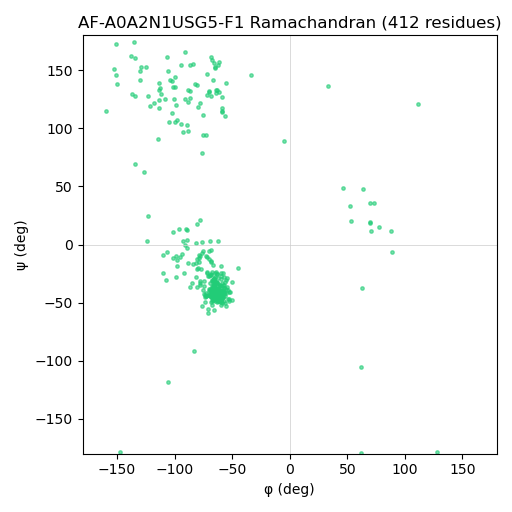2.66 256 PRO A N 1
ATOM 1963 C CA . PRO A 1 256 ? 12.522 2.131 -38.276 1.00 62.66 256 PRO A CA 1
ATOM 1964 C C . PRO A 1 256 ? 13.735 1.443 -37.663 1.00 62.66 256 PRO A C 1
ATOM 1966 O O . PRO A 1 256 ? 14.869 1.865 -37.879 1.00 62.66 256 PRO A O 1
ATOM 1969 N N . GLN A 1 257 ? 13.487 0.406 -36.874 1.00 68.31 257 GLN A N 1
ATOM 1970 C CA . GLN A 1 257 ? 14.536 -0.238 -36.110 1.00 68.31 257 GLN A CA 1
ATOM 1971 C C . GLN A 1 257 ? 14.200 -1.708 -35.860 1.00 68.31 257 GLN A C 1
ATOM 1973 O O . GLN A 1 257 ? 13.029 -2.088 -35.785 1.00 68.31 257 GLN A O 1
ATOM 1978 N N . LEU A 1 258 ? 15.231 -2.539 -35.723 1.00 72.06 258 LEU A N 1
ATOM 1979 C CA . LEU A 1 258 ? 15.065 -3.965 -35.458 1.00 72.06 258 LEU A CA 1
ATOM 1980 C C . LEU A 1 258 ? 14.532 -4.175 -34.033 1.00 72.06 258 LEU A C 1
ATOM 1982 O O . LEU A 1 258 ? 15.071 -3.605 -33.088 1.00 72.06 258 LEU A O 1
ATOM 1986 N N . LEU A 1 259 ? 13.503 -4.998 -33.853 1.00 71.44 259 LEU A N 1
ATOM 1987 C CA . LEU A 1 259 ? 12.990 -5.360 -32.528 1.00 71.44 259 LEU A CA 1
ATOM 1988 C C . LEU A 1 259 ? 13.434 -6.776 -32.168 1.00 71.44 259 LEU A C 1
ATOM 1990 O O . LEU A 1 259 ? 13.471 -7.650 -33.030 1.00 71.44 259 LEU A O 1
ATOM 1994 N N . GLY A 1 260 ? 13.775 -6.986 -30.899 1.00 69.25 260 GLY A N 1
ATOM 1995 C CA . GLY A 1 260 ? 14.210 -8.284 -30.378 1.00 69.25 260 GLY A CA 1
ATOM 1996 C C . GLY A 1 260 ? 15.520 -8.844 -30.965 1.00 69.25 260 GLY A C 1
ATOM 1997 O O . GLY A 1 260 ? 15.562 -10.009 -31.369 1.00 69.25 260 GLY A O 1
ATOM 1998 N N . PRO A 1 261 ? 16.613 -8.058 -31.055 1.00 67.50 261 PRO A N 1
ATOM 1999 C CA . PRO A 1 261 ? 17.887 -8.573 -31.557 1.00 67.50 261 PRO A CA 1
ATOM 2000 C C . PRO A 1 261 ? 18.505 -9.647 -30.645 1.00 67.50 261 PRO A C 1
ATOM 2002 O O . PRO A 1 261 ? 19.206 -10.536 -31.131 1.00 67.50 261 PRO A O 1
ATOM 2005 N N . GLY A 1 262 ? 18.230 -9.593 -29.336 1.00 65.62 262 GLY A N 1
ATOM 2006 C CA . GLY A 1 262 ? 18.661 -10.616 -28.381 1.00 65.62 262 GLY A CA 1
ATOM 2007 C C . GLY A 1 262 ? 18.009 -11.965 -28.677 1.00 65.62 262 GLY A C 1
ATOM 2008 O O . GLY A 1 262 ? 18.691 -12.979 -28.790 1.00 65.62 262 GLY A O 1
ATOM 2009 N N . GLU A 1 263 ? 16.706 -11.976 -28.932 1.00 69.25 263 GLU A N 1
ATOM 2010 C CA . GLU A 1 263 ? 15.965 -13.165 -29.349 1.00 69.25 263 GLU A CA 1
ATOM 2011 C C . GLU A 1 263 ? 16.435 -13.662 -30.726 1.00 69.25 263 GLU A C 1
ATOM 2013 O O . GLU A 1 263 ? 16.580 -14.871 -30.953 1.00 69.25 263 GLU A O 1
ATOM 2018 N N . LEU A 1 264 ? 16.753 -12.732 -31.636 1.00 70.94 264 LEU A N 1
ATOM 2019 C CA . LEU A 1 264 ? 17.268 -13.058 -32.960 1.00 70.94 264 LEU A CA 1
ATOM 2020 C C . LEU A 1 264 ? 18.635 -13.747 -32.906 1.00 70.94 264 LEU A C 1
ATOM 2022 O O . LEU A 1 264 ? 18.789 -14.737 -33.607 1.00 70.94 264 LEU A O 1
ATOM 2026 N N . PHE A 1 265 ? 19.609 -13.304 -32.107 1.00 69.31 265 PHE A N 1
ATOM 2027 C CA . PHE A 1 265 ? 20.977 -13.858 -32.159 1.00 69.31 265 PHE A CA 1
ATOM 2028 C C . PHE A 1 265 ? 21.361 -14.750 -30.972 1.00 69.31 265 PHE A C 1
ATOM 2030 O O . PHE A 1 265 ? 22.124 -15.696 -31.160 1.00 69.31 265 PHE A O 1
ATOM 2037 N N . ALA A 1 266 ? 20.808 -14.511 -29.781 1.00 63.97 266 ALA A N 1
ATOM 2038 C CA . ALA A 1 266 ? 21.101 -15.287 -28.573 1.00 63.97 266 ALA A CA 1
ATOM 2039 C C . ALA A 1 266 ? 20.119 -16.452 -28.336 1.00 63.97 266 ALA A C 1
ATOM 2041 O O . ALA A 1 266 ? 20.346 -17.276 -27.454 1.00 63.97 266 ALA A O 1
ATOM 2042 N N . GLY A 1 267 ? 19.035 -16.556 -29.120 1.00 56.34 267 GLY A N 1
ATOM 2043 C CA . GLY A 1 267 ? 18.091 -17.680 -29.048 1.00 56.34 267 GLY A CA 1
ATOM 2044 C C . GLY A 1 267 ? 17.243 -17.721 -27.773 1.00 56.34 267 GLY A C 1
ATOM 2045 O O . GLY A 1 267 ? 16.682 -18.763 -27.433 1.00 56.34 267 GLY A O 1
ATOM 2046 N N . THR A 1 268 ? 17.144 -16.600 -27.065 1.00 52.53 268 THR A N 1
ATOM 2047 C CA . THR A 1 268 ? 16.304 -16.455 -25.877 1.00 52.53 268 THR A CA 1
ATOM 2048 C C . THR A 1 268 ? 14.823 -16.414 -26.263 1.00 52.53 268 THR A C 1
ATOM 2050 O O . THR A 1 268 ? 14.456 -15.908 -27.323 1.00 52.53 268 THR A O 1
ATOM 2053 N N . ARG A 1 269 ? 13.945 -16.956 -25.407 1.00 53.75 269 ARG A N 1
ATOM 2054 C CA . ARG A 1 269 ? 12.491 -16.750 -25.543 1.00 53.75 269 ARG A CA 1
ATOM 2055 C C . ARG A 1 269 ? 12.165 -15.270 -25.312 1.00 53.75 269 ARG A C 1
ATOM 2057 O O . ARG A 1 269 ? 12.922 -14.595 -24.626 1.00 53.75 269 ARG A O 1
ATOM 2064 N N . HIS A 1 270 ? 11.041 -14.792 -25.851 1.00 53.22 270 HIS A N 1
ATOM 2065 C CA . HIS A 1 270 ? 10.571 -13.422 -25.623 1.00 53.22 270 HIS A CA 1
ATOM 2066 C C . HIS A 1 270 ? 10.424 -13.146 -24.121 1.00 53.22 270 HIS A C 1
ATOM 2068 O O . HIS A 1 270 ? 9.541 -13.710 -23.473 1.00 53.22 270 HIS A O 1
ATOM 2074 N N . THR A 1 271 ? 11.287 -12.291 -23.576 1.00 50.28 271 THR A N 1
ATOM 2075 C CA . THR A 1 271 ? 11.250 -11.861 -22.166 1.00 50.28 271 THR A CA 1
ATOM 2076 C C . THR A 1 271 ? 10.503 -10.536 -21.992 1.00 50.28 271 THR A C 1
ATOM 2078 O O . THR A 1 271 ? 10.172 -10.137 -20.876 1.00 50.28 271 THR A O 1
ATOM 2081 N N . THR A 1 272 ? 10.194 -9.861 -23.103 1.00 55.25 272 THR A N 1
ATOM 2082 C CA . THR A 1 272 ? 9.520 -8.562 -23.148 1.00 55.25 272 THR A CA 1
ATOM 2083 C C . THR A 1 272 ? 8.267 -8.611 -24.025 1.00 55.25 272 THR A C 1
ATOM 2085 O O . THR A 1 272 ? 8.151 -9.419 -24.948 1.00 55.25 272 THR A O 1
ATOM 2088 N N . SER A 1 273 ? 7.297 -7.745 -23.723 1.00 56.97 273 SER A N 1
ATOM 2089 C CA . SER A 1 273 ? 6.087 -7.551 -24.528 1.00 56.97 273 SER A CA 1
ATOM 2090 C C . SER A 1 273 ? 6.098 -6.165 -25.166 1.00 56.97 273 SER A C 1
ATOM 2092 O O . SER A 1 273 ? 6.339 -5.180 -24.469 1.00 56.97 273 SER A O 1
ATOM 2094 N N . ALA A 1 274 ? 5.765 -6.073 -26.453 1.00 65.50 274 ALA A N 1
ATOM 2095 C CA . ALA A 1 274 ? 5.608 -4.806 -27.164 1.00 65.50 274 ALA A CA 1
ATOM 2096 C C . ALA A 1 274 ? 4.124 -4.489 -27.401 1.00 65.50 274 ALA A C 1
ATOM 2098 O O . ALA A 1 274 ? 3.294 -5.382 -27.563 1.00 65.50 274 ALA A O 1
ATOM 2099 N N . THR A 1 275 ? 3.768 -3.206 -27.432 1.00 62.31 275 THR A N 1
ATOM 2100 C CA . THR A 1 275 ? 2.408 -2.753 -27.760 1.00 62.31 275 THR A CA 1
ATOM 2101 C C . THR A 1 275 ? 2.490 -1.549 -28.686 1.00 62.31 275 THR A C 1
ATOM 2103 O O . THR A 1 275 ? 3.205 -0.591 -28.399 1.00 62.31 275 THR A O 1
ATOM 2106 N N . ALA A 1 276 ? 1.758 -1.595 -29.800 1.00 70.88 276 ALA A N 1
ATOM 2107 C CA . ALA A 1 276 ? 1.652 -0.471 -30.720 1.00 70.88 276 ALA A CA 1
ATOM 2108 C C . ALA A 1 276 ? 0.806 0.649 -30.094 1.00 70.88 276 ALA A C 1
ATOM 2110 O O . ALA A 1 276 ? -0.305 0.414 -29.624 1.00 70.88 276 ALA A O 1
ATOM 2111 N N . ILE A 1 277 ? 1.339 1.869 -30.094 1.00 63.09 277 ILE A N 1
ATOM 2112 C CA . ILE A 1 277 ? 0.704 3.058 -29.495 1.00 63.09 277 ILE A CA 1
ATOM 2113 C C . ILE A 1 277 ? 0.155 4.038 -30.545 1.00 63.09 277 ILE A C 1
ATOM 2115 O O . ILE A 1 277 ? -0.493 5.025 -30.202 1.00 63.09 277 ILE A O 1
ATOM 2119 N N . SER A 1 278 ? 0.423 3.771 -31.822 1.00 63.50 278 SER A N 1
ATOM 2120 C CA . SER A 1 278 ? -0.035 4.508 -33.000 1.00 63.50 278 SER A CA 1
ATOM 2121 C C . SER A 1 278 ? -0.138 3.544 -34.188 1.00 63.50 278 SER A C 1
ATOM 2123 O O . SER A 1 278 ? 0.283 2.389 -34.088 1.00 63.50 278 SER A O 1
ATOM 2125 N N . HIS A 1 279 ? -0.689 4.003 -35.317 1.00 65.38 279 HIS A N 1
ATOM 2126 C CA . HIS A 1 279 ? -0.612 3.243 -36.565 1.00 65.38 279 HIS A CA 1
ATOM 2127 C C . HIS A 1 279 ? 0.856 3.009 -36.929 1.00 65.38 279 HIS A C 1
ATOM 2129 O O . HIS A 1 279 ? 1.589 3.956 -37.215 1.00 65.38 279 HIS A O 1
ATOM 2135 N N . CYS A 1 280 ? 1.274 1.748 -36.914 1.00 71.81 280 CYS A N 1
ATOM 2136 C CA . CYS A 1 280 ? 2.614 1.336 -37.291 1.00 71.81 280 CYS A CA 1
ATOM 2137 C C . CYS A 1 280 ? 2.551 0.178 -38.288 1.00 71.81 280 CYS A C 1
ATOM 2139 O O . CYS A 1 280 ? 1.622 -0.630 -38.278 1.00 71.81 280 CYS A O 1
ATOM 2141 N N . LEU A 1 281 ? 3.555 0.121 -39.159 1.00 78.00 281 LEU A N 1
ATOM 2142 C CA . LEU A 1 281 ? 3.798 -1.014 -40.034 1.00 78.00 281 LEU A CA 1
ATOM 2143 C C . LEU A 1 281 ? 4.927 -1.837 -39.420 1.00 78.00 281 LEU A C 1
ATOM 2145 O O . LEU A 1 281 ? 6.004 -1.309 -39.145 1.00 78.00 281 LEU A O 1
ATOM 2149 N N . LEU A 1 282 ? 4.668 -3.122 -39.203 1.00 79.88 282 LEU A N 1
ATOM 2150 C CA . LEU A 1 282 ? 5.650 -4.073 -38.700 1.00 79.88 282 LEU A CA 1
ATOM 2151 C C . LEU A 1 282 ? 6.043 -5.010 -39.837 1.00 79.88 282 LEU A C 1
ATOM 2153 O O . LEU A 1 282 ? 5.183 -5.651 -40.439 1.00 79.88 282 LEU A O 1
ATOM 2157 N N . LEU A 1 283 ? 7.343 -5.099 -40.111 1.00 81.62 283 LEU A N 1
ATOM 2158 C CA . LEU A 1 283 ? 7.892 -6.115 -40.998 1.00 81.62 283 LEU A CA 1
ATOM 2159 C C . LEU A 1 283 ? 8.355 -7.296 -40.145 1.00 81.62 283 LEU A C 1
ATOM 2161 O O . LEU A 1 283 ? 9.391 -7.229 -39.485 1.00 81.62 283 LEU A O 1
ATOM 2165 N N . ALA A 1 284 ? 7.566 -8.367 -40.141 1.00 83.12 284 ALA A N 1
ATOM 2166 C CA . ALA A 1 284 ? 7.957 -9.617 -39.507 1.00 83.12 284 ALA A CA 1
ATOM 2167 C C . ALA A 1 284 ? 8.906 -10.378 -40.439 1.00 83.12 284 ALA A C 1
ATOM 2169 O O . ALA A 1 284 ? 8.528 -10.745 -41.551 1.00 83.12 284 ALA A O 1
ATOM 2170 N N . ILE A 1 285 ? 10.136 -10.603 -39.984 1.00 82.56 285 ILE A N 1
ATOM 2171 C CA . ILE A 1 285 ? 11.139 -11.395 -40.699 1.00 82.56 285 ILE A CA 1
ATOM 2172 C C . ILE A 1 285 ? 11.368 -12.674 -39.902 1.00 82.56 285 ILE A C 1
ATOM 2174 O O . ILE A 1 285 ? 11.596 -12.617 -38.692 1.00 82.56 285 ILE A O 1
ATOM 2178 N N . ASP A 1 286 ? 11.310 -13.825 -40.570 1.00 84.00 286 ASP A N 1
ATOM 2179 C CA . ASP A 1 286 ? 11.603 -15.094 -39.915 1.00 84.00 286 ASP A CA 1
ATOM 2180 C C . ASP A 1 286 ? 13.072 -15.139 -39.457 1.00 84.00 286 ASP A C 1
ATOM 2182 O O . ASP A 1 286 ? 14.007 -14.837 -40.207 1.00 84.00 286 ASP A O 1
ATOM 2186 N N . SER A 1 287 ? 13.268 -15.511 -38.194 1.00 79.81 287 SER A N 1
ATOM 2187 C CA . SER A 1 287 ? 14.583 -15.526 -37.553 1.00 79.81 287 SER A CA 1
ATOM 2188 C C . SER A 1 287 ? 15.550 -16.553 -38.154 1.00 79.81 287 SER A C 1
ATOM 2190 O O . SER A 1 287 ? 16.759 -16.322 -38.133 1.00 79.81 287 SER A O 1
ATOM 2192 N N . GLN A 1 288 ? 15.056 -17.674 -38.693 1.00 81.94 288 GLN A N 1
ATOM 2193 C CA . GLN A 1 288 ? 15.888 -18.759 -39.220 1.00 81.94 288 GLN A CA 1
ATOM 2194 C C . GLN A 1 288 ? 16.589 -18.349 -40.529 1.00 81.94 288 GLN A C 1
ATOM 2196 O O . GLN A 1 288 ? 17.825 -18.354 -40.549 1.00 81.94 288 GLN A O 1
ATOM 2201 N N . PRO A 1 289 ? 15.873 -17.897 -41.582 1.00 85.75 289 PRO A N 1
ATOM 2202 C CA . PRO A 1 289 ? 16.500 -17.366 -42.789 1.00 85.75 289 PRO A CA 1
ATOM 2203 C C . PRO A 1 289 ? 17.396 -16.164 -42.503 1.00 85.75 289 PRO A C 1
ATOM 2205 O O . PRO A 1 289 ? 18.501 -16.087 -43.033 1.00 85.75 289 PRO A O 1
ATOM 2208 N N . LEU A 1 290 ? 16.969 -15.245 -41.629 1.00 83.94 290 LEU A N 1
ATOM 2209 C CA . LEU A 1 290 ? 17.755 -14.051 -41.328 1.00 83.94 290 LEU A CA 1
ATOM 2210 C C . LEU A 1 290 ? 19.101 -14.403 -40.678 1.00 83.94 290 LEU A C 1
ATOM 2212 O O . LEU A 1 290 ? 20.130 -13.876 -41.090 1.00 83.94 290 LEU A O 1
ATOM 2216 N N . ARG A 1 291 ? 19.133 -15.349 -39.728 1.00 81.94 291 ARG A N 1
ATOM 2217 C CA . ARG A 1 291 ? 20.394 -15.860 -39.155 1.00 81.94 291 ARG A CA 1
ATOM 2218 C C . ARG A 1 291 ? 21.305 -16.468 -40.214 1.00 81.94 291 ARG A C 1
ATOM 2220 O O . ARG A 1 291 ? 22.519 -16.300 -40.132 1.00 81.94 291 ARG A O 1
ATOM 2227 N N . GLN A 1 292 ? 20.740 -17.196 -41.174 1.00 84.62 292 GLN A N 1
ATOM 2228 C CA . GLN A 1 292 ? 21.515 -17.820 -42.241 1.00 84.62 292 GLN A CA 1
ATOM 2229 C C . GLN A 1 292 ? 22.133 -16.770 -43.170 1.00 84.62 292 GLN A C 1
ATOM 2231 O O . GLN A 1 292 ? 23.324 -16.856 -43.455 1.00 84.62 292 GLN A O 1
ATOM 2236 N N . VAL A 1 293 ? 21.361 -15.755 -43.567 1.00 87.56 293 VAL A N 1
ATOM 2237 C CA . VAL A 1 293 ? 21.849 -14.654 -44.410 1.00 87.56 293 VAL A CA 1
ATOM 2238 C C . VAL A 1 293 ? 22.911 -13.840 -43.676 1.00 87.56 293 VAL A C 1
ATOM 2240 O O . VAL A 1 293 ? 23.974 -13.608 -44.235 1.00 87.56 293 VAL A O 1
ATOM 2243 N N . VAL A 1 294 ? 22.698 -13.491 -42.402 1.00 84.69 294 VAL A N 1
ATOM 2244 C CA . VAL A 1 294 ? 23.704 -12.766 -41.602 1.00 84.69 294 VAL A CA 1
ATOM 2245 C C . VAL A 1 294 ? 25.018 -13.548 -41.513 1.00 84.69 294 VAL A C 1
ATOM 2247 O O . VAL A 1 294 ? 26.084 -12.958 -41.604 1.00 84.69 294 VAL A O 1
ATOM 2250 N N . ARG A 1 295 ? 24.981 -14.883 -41.408 1.00 83.38 295 ARG A N 1
ATOM 2251 C CA . ARG A 1 295 ? 26.204 -15.709 -41.395 1.00 83.38 295 ARG A CA 1
ATOM 2252 C C . ARG A 1 295 ? 26.961 -15.728 -42.723 1.00 83.38 295 ARG A C 1
ATOM 2254 O O . ARG A 1 295 ? 28.153 -16.015 -42.719 1.00 83.38 295 ARG A O 1
ATOM 2261 N N . GLN A 1 296 ? 26.269 -15.514 -43.836 1.00 89.50 296 GLN A N 1
ATOM 2262 C CA . GLN A 1 296 ? 26.833 -15.629 -45.182 1.00 89.50 296 GLN A CA 1
ATOM 2263 C C . GLN A 1 296 ? 27.222 -14.269 -45.772 1.00 89.50 296 GLN A C 1
ATOM 2265 O O . GLN A 1 296 ? 28.143 -14.199 -46.580 1.00 89.50 296 GLN A O 1
ATOM 2270 N N . ASP A 1 297 ? 26.546 -13.201 -45.352 1.00 90.75 297 ASP A N 1
ATOM 2271 C CA . ASP A 1 297 ? 26.725 -11.845 -45.853 1.00 90.75 297 ASP A CA 1
ATOM 2272 C C . ASP A 1 297 ? 27.504 -10.990 -44.838 1.00 90.75 297 ASP A C 1
ATOM 2274 O O . ASP A 1 297 ? 27.001 -10.571 -43.785 1.00 90.75 297 ASP A O 1
ATOM 2278 N N . SER A 1 298 ? 28.772 -10.737 -45.167 1.00 83.19 298 SER A N 1
ATOM 2279 C CA . SER A 1 298 ? 29.674 -9.912 -44.365 1.00 83.19 298 SER A CA 1
ATOM 2280 C C . SER A 1 298 ? 29.301 -8.429 -44.390 1.00 83.19 298 SER A C 1
ATOM 2282 O O . SER A 1 298 ? 29.561 -7.728 -43.411 1.00 83.19 298 SER A O 1
ATOM 2284 N N . GLU A 1 299 ? 28.653 -7.947 -45.452 1.00 86.56 299 GLU A N 1
ATOM 2285 C CA . GLU A 1 299 ? 28.201 -6.563 -45.559 1.00 86.56 299 GLU A CA 1
ATOM 2286 C C . GLU A 1 299 ? 26.987 -6.325 -44.656 1.00 86.56 299 GLU A C 1
ATOM 2288 O O . GLU A 1 299 ? 26.956 -5.360 -43.887 1.00 86.56 299 GLU A O 1
ATOM 2293 N N . LEU A 1 300 ? 26.018 -7.245 -44.670 1.00 83.62 300 LEU A N 1
ATOM 2294 C CA . LEU A 1 300 ? 24.871 -7.205 -43.763 1.00 83.62 300 LEU A CA 1
ATOM 2295 C C . LEU A 1 300 ? 25.316 -7.299 -42.298 1.00 83.62 300 LEU A C 1
ATOM 2297 O O . LEU A 1 300 ? 24.860 -6.517 -41.460 1.00 83.62 300 LEU A O 1
ATOM 2301 N N . SER A 1 301 ? 26.248 -8.205 -41.995 1.00 82.56 301 SER A N 1
ATOM 2302 C CA . SER A 1 301 ? 26.871 -8.305 -40.669 1.00 82.56 301 SER A CA 1
ATOM 2303 C C . SER A 1 301 ? 27.559 -7.006 -40.256 1.00 82.56 301 SER A C 1
ATOM 2305 O O . SER A 1 301 ? 27.360 -6.527 -39.139 1.00 82.56 301 SER A O 1
ATOM 2307 N N . GLY A 1 302 ? 28.319 -6.398 -41.172 1.00 80.75 302 GLY A N 1
ATOM 2308 C CA . GLY A 1 302 ? 29.011 -5.130 -40.958 1.00 80.75 302 GLY A CA 1
ATOM 2309 C C . GLY A 1 302 ? 28.076 -3.941 -40.729 1.00 80.75 302 GLY A C 1
ATOM 2310 O O . GLY A 1 302 ? 28.478 -2.975 -40.090 1.00 80.75 302 GLY A O 1
ATOM 2311 N N . ARG A 1 303 ? 26.820 -4.008 -41.188 1.00 81.00 303 ARG A N 1
ATOM 2312 C CA . ARG A 1 303 ? 25.786 -2.997 -40.902 1.00 81.00 303 ARG A CA 1
ATOM 2313 C C . ARG A 1 303 ? 25.046 -3.268 -39.590 1.00 81.00 303 ARG A C 1
ATOM 2315 O O . ARG A 1 303 ? 24.727 -2.323 -38.872 1.00 81.00 303 ARG A O 1
ATOM 2322 N N . LEU A 1 304 ? 24.796 -4.537 -39.265 1.00 80.19 304 LEU A N 1
ATOM 2323 C CA . LEU A 1 304 ? 24.091 -4.942 -38.044 1.00 80.19 304 LEU A CA 1
ATOM 2324 C C . LEU A 1 304 ? 24.944 -4.773 -36.784 1.00 80.19 304 LEU A C 1
ATOM 2326 O O . LEU A 1 304 ? 24.438 -4.300 -35.771 1.00 80.19 304 LEU A O 1
ATOM 2330 N N . LEU A 1 305 ? 26.230 -5.131 -36.831 1.00 78.88 305 LEU A N 1
ATOM 2331 C CA . LEU A 1 305 ? 27.119 -5.081 -35.665 1.00 78.88 305 LEU A CA 1
ATOM 2332 C C . LEU A 1 305 ? 27.250 -3.670 -35.061 1.00 78.88 305 LEU A C 1
ATOM 2334 O O . LEU A 1 305 ? 27.033 -3.537 -33.856 1.00 78.88 305 LEU A O 1
ATOM 2338 N N . PRO A 1 306 ? 27.525 -2.602 -35.839 1.00 76.19 306 PRO A N 1
ATOM 2339 C CA . PRO A 1 306 ? 27.557 -1.241 -35.305 1.00 76.19 306 PRO A CA 1
ATOM 2340 C C . PRO A 1 306 ? 26.205 -0.779 -34.758 1.00 76.19 306 PRO A C 1
ATOM 2342 O O . PRO A 1 306 ? 26.163 -0.017 -33.797 1.00 76.19 306 PRO A O 1
ATOM 2345 N N . ASP A 1 307 ? 25.099 -1.227 -35.356 1.00 74.50 307 ASP A N 1
ATOM 2346 C CA . ASP A 1 307 ? 23.760 -0.862 -34.894 1.00 74.50 307 ASP A CA 1
ATOM 2347 C C . ASP A 1 307 ? 23.424 -1.498 -33.539 1.00 74.50 307 ASP A C 1
ATOM 2349 O O . ASP A 1 307 ? 22.956 -0.821 -32.622 1.00 74.50 307 ASP A O 1
ATOM 2353 N N . LEU A 1 308 ? 23.765 -2.780 -33.373 1.00 75.56 308 LEU A N 1
ATOM 2354 C CA . LEU A 1 308 ? 23.668 -3.487 -32.097 1.00 75.56 308 LEU A CA 1
ATOM 2355 C C . LEU A 1 308 ? 24.598 -2.890 -31.038 1.00 75.56 308 LEU A C 1
ATOM 2357 O O . LEU A 1 308 ? 24.172 -2.726 -29.898 1.00 75.56 308 LEU A O 1
ATOM 2361 N N . ALA A 1 309 ? 25.830 -2.528 -31.407 1.00 71.12 309 ALA A N 1
ATOM 2362 C CA . ALA A 1 309 ? 26.792 -1.916 -30.492 1.00 71.12 309 ALA A CA 1
ATOM 2363 C C . ALA A 1 309 ? 26.305 -0.554 -29.975 1.00 71.12 309 ALA A C 1
ATOM 2365 O O . ALA A 1 309 ? 26.286 -0.336 -28.767 1.00 71.12 309 ALA A O 1
ATOM 2366 N N . ARG A 1 310 ? 25.820 0.331 -30.861 1.00 69.19 310 ARG A N 1
ATOM 2367 C CA . ARG A 1 310 ? 25.242 1.627 -30.457 1.00 69.19 310 ARG A CA 1
ATOM 2368 C C . ARG A 1 310 ? 24.066 1.460 -29.501 1.00 69.19 310 ARG A C 1
ATOM 2370 O O . ARG A 1 310 ? 23.953 2.201 -28.532 1.00 69.19 310 ARG A O 1
ATOM 2377 N N . ARG A 1 311 ? 23.199 0.481 -29.761 1.00 67.62 311 ARG A N 1
ATOM 2378 C CA . ARG A 1 311 ? 22.062 0.171 -28.887 1.00 67.62 311 ARG A CA 1
ATOM 2379 C C . ARG A 1 311 ? 22.484 -0.384 -27.544 1.00 67.62 311 ARG A C 1
ATOM 2381 O O . ARG A 1 311 ? 21.874 -0.041 -26.543 1.00 67.62 311 ARG A O 1
ATOM 2388 N N . HIS A 1 312 ? 23.500 -1.238 -27.526 1.00 65.06 312 HIS A N 1
ATOM 2389 C CA . HIS A 1 312 ? 24.030 -1.770 -26.283 1.00 65.06 312 HIS A CA 1
ATOM 2390 C C . HIS A 1 312 ? 24.563 -0.639 -25.402 1.00 65.06 312 HIS A C 1
ATOM 2392 O O . HIS A 1 312 ? 24.123 -0.531 -24.266 1.00 65.06 312 HIS A O 1
ATOM 2398 N N . CYS A 1 313 ? 25.367 0.270 -25.962 1.00 61.31 313 CYS A N 1
ATOM 2399 C CA . CYS A 1 313 ? 25.842 1.451 -25.241 1.00 61.31 313 CYS A CA 1
ATOM 2400 C C . CYS A 1 313 ? 24.687 2.342 -24.755 1.00 61.31 313 CYS A C 1
ATOM 2402 O O . CYS A 1 313 ? 24.666 2.722 -23.593 1.00 61.31 313 CYS A O 1
ATOM 2404 N N . ALA A 1 314 ? 23.682 2.615 -25.597 1.00 60.69 314 ALA A N 1
ATOM 2405 C CA . ALA A 1 314 ? 22.526 3.425 -25.197 1.00 60.69 314 ALA A CA 1
ATOM 2406 C C . ALA A 1 314 ? 21.711 2.784 -24.054 1.00 60.69 314 ALA A C 1
ATOM 2408 O O . ALA A 1 314 ? 21.264 3.474 -23.140 1.00 60.69 314 ALA A O 1
ATOM 2409 N N . LEU A 1 315 ? 21.536 1.458 -24.083 1.00 58.88 315 LEU A N 1
ATOM 2410 C CA . LEU A 1 315 ? 20.875 0.711 -23.010 1.00 58.88 315 LEU A CA 1
ATOM 2411 C C . LEU A 1 315 ? 21.724 0.663 -21.733 1.00 58.88 315 LEU A C 1
ATOM 2413 O O . LEU A 1 315 ? 21.170 0.742 -20.640 1.00 58.88 315 LEU A O 1
ATOM 2417 N N . GLU A 1 316 ? 23.047 0.534 -21.850 1.00 52.47 316 GLU A N 1
ATOM 2418 C CA . GLU A 1 316 ? 23.977 0.596 -20.718 1.00 52.47 316 GLU A CA 1
ATOM 2419 C C . GLU A 1 316 ? 23.983 1.983 -20.066 1.00 52.47 316 GLU A C 1
ATOM 2421 O O . GLU A 1 316 ? 23.956 2.065 -18.839 1.00 52.47 316 GLU A O 1
ATOM 2426 N N . ASP A 1 317 ? 23.939 3.061 -20.849 1.00 50.31 317 ASP A N 1
ATOM 2427 C CA . ASP A 1 317 ? 23.841 4.438 -20.350 1.00 50.31 317 ASP A CA 1
ATOM 2428 C C . ASP A 1 317 ? 22.516 4.678 -19.605 1.00 50.31 317 ASP A C 1
ATOM 2430 O O . ASP A 1 317 ? 22.497 5.279 -18.522 1.00 50.31 317 ASP A O 1
ATOM 2434 N N . ASP A 1 318 ? 21.411 4.143 -20.133 1.00 52.38 318 ASP A N 1
ATOM 2435 C CA . ASP A 1 318 ? 20.097 4.190 -19.485 1.00 52.38 318 ASP A CA 1
ATOM 2436 C C . ASP A 1 318 ? 20.044 3.344 -18.200 1.00 52.38 318 ASP A C 1
ATOM 2438 O O . ASP A 1 318 ? 19.467 3.776 -17.195 1.00 52.38 318 ASP A O 1
ATOM 2442 N N . ALA A 1 319 ? 20.672 2.163 -18.195 1.00 45.31 319 ALA A N 1
ATOM 2443 C CA . ALA A 1 319 ? 20.688 1.236 -17.062 1.00 45.31 319 ALA A CA 1
ATOM 2444 C C . ALA A 1 319 ? 21.673 1.636 -15.950 1.00 45.31 319 ALA A C 1
ATOM 2446 O O . ALA A 1 319 ? 21.393 1.402 -14.773 1.00 45.31 319 ALA A O 1
ATOM 2447 N N . SER A 1 320 ? 22.794 2.283 -16.285 1.00 39.62 320 SER A N 1
ATOM 2448 C CA . SER A 1 320 ? 23.847 2.691 -15.335 1.00 39.62 320 SER A CA 1
ATOM 2449 C C . SER A 1 320 ? 23.422 3.817 -14.387 1.00 39.62 320 SER A C 1
ATOM 2451 O O . SER A 1 320 ? 24.215 4.300 -13.581 1.00 39.62 320 SER A O 1
ATOM 2453 N N . GLY A 1 321 ? 22.167 4.264 -14.461 1.00 40.34 321 GLY A N 1
ATOM 2454 C CA . GLY A 1 321 ? 21.636 5.260 -13.546 1.00 40.34 321 GLY A CA 1
ATOM 2455 C C . GLY A 1 321 ? 22.232 6.651 -13.751 1.00 40.34 321 GLY A C 1
ATOM 2456 O O . GLY A 1 321 ? 22.083 7.490 -12.864 1.00 40.34 321 GLY A O 1
ATOM 2457 N N . HIS A 1 322 ? 22.826 6.955 -14.912 1.00 44.28 322 HIS A N 1
ATOM 2458 C CA . HIS A 1 322 ? 23.304 8.309 -15.234 1.00 44.28 322 HIS A CA 1
ATOM 2459 C C . HIS A 1 322 ? 22.180 9.357 -15.084 1.00 44.28 322 HIS A C 1
ATOM 2461 O O . HIS A 1 322 ? 22.417 10.495 -14.685 1.00 44.28 322 HIS A O 1
ATOM 2467 N N . ARG A 1 323 ? 20.922 8.931 -15.283 1.00 44.34 323 ARG A N 1
ATOM 2468 C CA . ARG A 1 323 ? 19.699 9.728 -15.092 1.00 44.34 323 ARG A CA 1
ATOM 2469 C C . ARG A 1 323 ? 19.216 9.839 -13.630 1.00 44.34 323 ARG A C 1
ATOM 2471 O O . ARG A 1 323 ? 18.347 10.659 -13.352 1.00 44.34 323 ARG A O 1
ATOM 2478 N N . THR A 1 324 ? 19.738 9.046 -12.687 1.00 39.50 324 THR A N 1
ATOM 2479 C CA . THR A 1 324 ? 19.279 9.024 -11.274 1.00 39.50 324 THR A CA 1
ATOM 2480 C C . THR A 1 324 ? 19.832 10.168 -10.421 1.00 39.50 324 THR A C 1
ATOM 2482 O O . THR A 1 324 ? 19.226 10.512 -9.409 1.00 39.50 324 THR A O 1
ATOM 2485 N N . GLY A 1 325 ? 20.931 10.800 -10.850 1.00 43.41 325 GLY A N 1
ATOM 2486 C CA . GLY A 1 325 ? 21.462 12.032 -10.252 1.00 43.41 325 GLY A CA 1
ATOM 2487 C C . GLY A 1 325 ? 20.921 13.322 -10.880 1.00 43.41 325 GLY A C 1
ATOM 2488 O O . GLY A 1 325 ? 21.322 14.408 -10.469 1.00 43.41 325 GLY A O 1
ATOM 2489 N N . LEU A 1 326 ? 20.042 13.220 -11.885 1.00 55.97 326 LEU A N 1
ATOM 2490 C CA . LEU A 1 326 ? 19.550 14.354 -12.666 1.00 55.97 326 LEU A CA 1
ATOM 2491 C C . LEU A 1 326 ? 18.140 14.768 -12.234 1.00 55.97 326 LEU A C 1
ATOM 2493 O O . LEU A 1 326 ? 17.253 13.945 -11.988 1.00 55.97 326 LEU A O 1
ATOM 2497 N N . THR A 1 327 ? 17.905 16.077 -12.196 1.00 67.19 327 THR A N 1
ATOM 2498 C CA . THR A 1 327 ? 16.572 16.644 -11.954 1.00 67.19 327 THR A CA 1
ATOM 2499 C C . THR A 1 327 ? 15.590 16.221 -13.058 1.00 67.19 327 THR A C 1
ATOM 2501 O O . THR A 1 327 ? 15.987 15.896 -14.179 1.00 67.19 327 THR A O 1
ATOM 2504 N N . GLY A 1 328 ? 14.279 16.230 -12.780 1.00 64.06 328 GLY A N 1
ATOM 2505 C CA . GLY A 1 328 ? 13.260 15.923 -13.803 1.00 64.06 328 GLY A CA 1
ATOM 2506 C C . GLY A 1 328 ? 13.370 16.811 -15.052 1.00 64.06 328 GLY A C 1
ATOM 2507 O O . GLY A 1 328 ? 13.114 16.366 -16.171 1.00 64.06 328 GLY A O 1
ATOM 2508 N N . THR A 1 329 ? 13.844 18.042 -14.867 1.00 75.06 329 THR A N 1
ATOM 2509 C CA . THR A 1 329 ? 14.034 19.038 -15.925 1.00 75.06 329 THR A CA 1
ATOM 2510 C C . THR A 1 329 ? 15.256 18.741 -16.787 1.00 75.06 329 THR A C 1
ATOM 2512 O O . THR A 1 329 ? 15.150 18.804 -18.008 1.00 75.06 329 THR A O 1
ATOM 2515 N N . GLN A 1 330 ? 16.361 18.287 -16.189 1.00 69.00 330 GLN A N 1
ATOM 2516 C CA . GLN A 1 330 ? 17.522 17.780 -16.933 1.00 69.00 330 GLN A CA 1
ATOM 2517 C C . GLN A 1 330 ? 17.177 16.520 -17.731 1.00 69.00 330 GLN A C 1
ATOM 2519 O O . GLN A 1 330 ? 17.409 16.487 -18.929 1.00 69.00 330 GLN A O 1
ATOM 2524 N N . ARG A 1 331 ? 16.491 15.542 -17.122 1.00 70.06 331 ARG A N 1
ATOM 2525 C CA . ARG A 1 331 ? 16.034 14.333 -17.837 1.00 70.06 331 ARG A CA 1
ATOM 2526 C C . ARG A 1 331 ? 15.125 14.647 -19.029 1.00 70.06 331 ARG A C 1
ATOM 2528 O O . ARG A 1 331 ? 15.143 13.935 -20.029 1.00 70.06 331 ARG A O 1
ATOM 2535 N N . THR A 1 332 ? 14.309 15.694 -18.904 1.00 79.69 332 THR A N 1
ATOM 2536 C CA . THR A 1 332 ? 13.448 16.183 -19.988 1.00 79.69 332 THR A CA 1
ATOM 2537 C C . THR A 1 332 ? 14.273 16.832 -21.098 1.00 79.69 332 THR A C 1
ATOM 2539 O O . THR A 1 332 ? 14.012 16.564 -22.266 1.00 79.69 332 THR A O 1
ATOM 2542 N N . LEU A 1 333 ? 15.272 17.647 -20.750 1.00 79.19 333 LEU A N 1
ATOM 2543 C CA . LEU A 1 333 ? 16.176 18.275 -21.714 1.00 79.19 333 LEU A CA 1
ATOM 2544 C C . LEU A 1 333 ? 17.016 17.234 -22.466 1.00 79.19 333 LEU A C 1
ATOM 2546 O O . LEU A 1 333 ? 17.042 17.264 -23.691 1.00 79.19 333 LEU A O 1
ATOM 2550 N N . ASP A 1 334 ? 17.613 16.277 -21.756 1.00 72.88 334 ASP A N 1
ATOM 2551 C CA . ASP A 1 334 ? 18.428 15.211 -22.349 1.00 72.88 334 ASP A CA 1
ATOM 2552 C C . ASP A 1 334 ? 17.618 14.382 -23.350 1.00 72.88 334 ASP A C 1
ATOM 2554 O O . ASP A 1 334 ? 18.084 14.119 -24.453 1.00 72.88 334 ASP A O 1
ATOM 2558 N N . TYR A 1 335 ? 16.366 14.047 -23.020 1.00 77.94 335 TYR A N 1
ATOM 2559 C CA . TYR A 1 335 ? 15.461 13.362 -23.948 1.00 77.94 335 TYR A CA 1
ATOM 2560 C C . TYR A 1 335 ? 15.171 14.180 -25.216 1.00 77.94 335 TYR A C 1
ATOM 2562 O O . TYR A 1 335 ? 15.126 13.625 -26.312 1.00 77.94 335 TYR A O 1
ATOM 2570 N N . LEU A 1 336 ? 14.976 15.497 -25.090 1.00 80.62 336 LEU A N 1
ATOM 2571 C CA . LEU A 1 336 ? 14.745 16.371 -26.245 1.00 80.62 336 LEU A CA 1
ATOM 2572 C C . LEU A 1 336 ? 15.998 16.489 -27.126 1.00 80.62 336 LEU A C 1
ATOM 2574 O O . LEU A 1 336 ? 15.874 16.505 -28.349 1.00 80.62 336 LEU A O 1
ATOM 2578 N N . LEU A 1 337 ? 17.187 16.536 -26.520 1.00 76.25 337 LEU A N 1
ATOM 2579 C CA . LEU A 1 337 ? 18.469 16.542 -27.230 1.00 76.25 337 LEU A CA 1
ATOM 2580 C C . LEU A 1 337 ? 18.742 15.197 -27.921 1.00 76.25 337 LEU A C 1
ATOM 2582 O O . LEU A 1 337 ? 19.171 15.178 -29.073 1.00 76.25 337 LEU A O 1
ATOM 2586 N N . GLU A 1 338 ? 18.412 14.082 -27.267 1.00 71.88 338 GLU A N 1
ATOM 2587 C CA . GLU A 1 338 ? 18.466 12.735 -27.845 1.00 71.88 338 GLU A CA 1
ATOM 2588 C C . GLU A 1 338 ? 17.555 12.635 -29.082 1.00 71.88 338 GLU A C 1
ATOM 2590 O O . GLU A 1 338 ? 17.970 12.129 -30.125 1.00 71.88 338 GLU A O 1
ATOM 2595 N N . LEU A 1 339 ? 16.340 13.199 -29.010 1.00 73.56 339 LEU A N 1
ATOM 2596 C CA . LEU A 1 339 ? 15.420 13.272 -30.152 1.00 73.56 339 LEU A CA 1
ATOM 2597 C C . LEU A 1 339 ? 15.920 14.169 -31.287 1.00 73.56 339 LEU A C 1
ATOM 2599 O O . LEU A 1 339 ? 15.635 13.894 -32.454 1.00 73.56 339 LEU A O 1
ATOM 2603 N N . ALA A 1 340 ? 16.607 15.260 -30.949 1.00 73.50 340 ALA A N 1
ATOM 2604 C CA . ALA A 1 340 ? 17.152 16.199 -31.923 1.00 73.50 340 ALA A CA 1
ATOM 2605 C C . ALA A 1 340 ? 18.288 15.569 -32.745 1.00 73.50 340 ALA A C 1
ATOM 2607 O O . ALA A 1 340 ? 18.446 15.890 -33.927 1.00 73.50 340 ALA A O 1
ATOM 2608 N N . GLY A 1 341 ? 19.045 14.650 -32.136 1.00 64.94 341 GLY A N 1
ATOM 2609 C CA . GLY A 1 341 ? 20.216 14.023 -32.737 1.00 64.94 341 GLY A CA 1
ATOM 2610 C C . GLY A 1 341 ? 21.330 15.025 -33.072 1.00 64.94 341 GLY A C 1
ATOM 2611 O O . GLY A 1 341 ? 21.214 16.236 -32.878 1.00 64.94 341 GLY A O 1
ATOM 2612 N N . ASP A 1 342 ? 22.427 14.524 -33.640 1.00 57.06 342 ASP A N 1
ATOM 2613 C CA . ASP A 1 342 ? 23.655 15.305 -33.875 1.00 57.06 342 ASP A CA 1
ATOM 2614 C C . ASP A 1 342 ? 23.584 16.249 -35.101 1.00 57.06 342 ASP A C 1
ATOM 2616 O O . ASP A 1 342 ? 24.584 16.642 -35.704 1.00 57.06 342 ASP A O 1
ATOM 2620 N N . ARG A 1 343 ? 22.371 16.600 -35.549 1.00 49.59 343 ARG A N 1
ATOM 2621 C CA . ARG A 1 343 ? 22.159 17.346 -36.795 1.00 49.59 343 ARG A CA 1
ATOM 2622 C C . ARG A 1 343 ? 22.090 18.854 -36.547 1.00 49.59 343 ARG A C 1
ATOM 2624 O O . ARG A 1 343 ? 21.025 19.398 -36.281 1.00 49.59 343 ARG A O 1
ATOM 2631 N N . GLY A 1 344 ? 23.232 19.516 -36.745 1.00 46.25 344 GLY A N 1
ATOM 2632 C CA . GLY A 1 344 ? 23.312 20.894 -37.250 1.00 46.25 344 GLY A CA 1
ATOM 2633 C C . GLY A 1 344 ? 23.802 21.956 -36.261 1.00 46.25 344 GLY A C 1
ATOM 2634 O O . GLY A 1 344 ? 23.176 22.159 -35.236 1.00 46.25 344 GLY A O 1
ATOM 2635 N N . GLY A 1 345 ? 24.904 22.631 -36.623 1.00 53.31 345 GLY A N 1
ATOM 2636 C CA . GLY A 1 345 ? 25.354 23.991 -36.257 1.00 53.31 345 GLY A CA 1
ATOM 2637 C C . GLY A 1 345 ? 25.045 24.595 -34.874 1.00 53.31 345 GLY A C 1
ATOM 2638 O O . GLY A 1 345 ? 23.914 24.630 -34.409 1.00 53.31 345 GLY A O 1
ATOM 2639 N N . LEU A 1 346 ? 26.054 25.234 -34.272 1.00 50.38 346 LEU A N 1
ATOM 2640 C CA . LEU A 1 346 ? 25.983 25.990 -33.004 1.00 50.38 346 LEU A CA 1
ATOM 2641 C C . LEU A 1 346 ? 25.047 27.227 -33.020 1.00 50.38 346 LEU A C 1
ATOM 2643 O O . LEU A 1 346 ? 24.966 27.938 -32.023 1.00 50.38 346 LEU A O 1
ATOM 2647 N N . ALA A 1 347 ? 24.330 27.494 -34.117 1.00 50.81 347 ALA A N 1
ATOM 2648 C CA . ALA A 1 347 ? 23.406 28.618 -34.255 1.00 50.81 347 ALA A CA 1
ATOM 2649 C C . ALA A 1 347 ? 22.080 28.167 -34.889 1.00 50.81 347 ALA A C 1
ATOM 2651 O O . ALA A 1 347 ? 22.080 27.564 -35.962 1.00 50.81 347 ALA A O 1
ATOM 2652 N N . GLY A 1 348 ? 20.959 28.489 -34.234 1.00 61.88 348 GLY A N 1
ATOM 2653 C CA . GLY A 1 348 ? 19.603 28.266 -34.747 1.00 61.88 348 GLY A CA 1
ATOM 2654 C C . GLY A 1 348 ? 18.669 27.516 -33.793 1.00 61.88 348 GLY A C 1
ATOM 2655 O O . GLY A 1 348 ? 19.025 27.167 -32.666 1.00 61.88 348 GLY A O 1
ATOM 2656 N N . GLU A 1 349 ? 17.452 27.278 -34.271 1.00 70.38 349 GLU A N 1
ATOM 2657 C CA . GLU A 1 349 ? 16.390 26.554 -33.575 1.00 70.38 349 GLU A CA 1
ATOM 2658 C C . GLU A 1 349 ? 16.297 25.120 -34.118 1.00 70.38 349 GLU A C 1
ATOM 2660 O O . GLU A 1 349 ? 16.355 24.903 -35.328 1.00 70.38 349 GLU A O 1
ATOM 2665 N N . THR A 1 350 ? 16.176 24.120 -33.243 1.00 80.38 350 THR A N 1
ATOM 2666 C CA . THR A 1 350 ? 15.949 22.721 -33.645 1.00 80.38 350 THR A CA 1
ATOM 2667 C C . THR A 1 350 ? 14.577 22.259 -33.193 1.00 80.38 350 THR A C 1
ATOM 2669 O O . THR A 1 350 ? 14.310 22.182 -31.999 1.00 80.38 350 THR A O 1
ATOM 2672 N N . THR A 1 351 ? 13.706 21.918 -34.138 1.00 81.75 351 THR A N 1
ATOM 2673 C CA . THR A 1 351 ? 12.362 21.422 -33.830 1.00 81.75 351 THR A CA 1
ATOM 2674 C C . THR A 1 351 ? 12.356 19.902 -33.708 1.00 81.75 351 THR A C 1
ATOM 2676 O O . THR A 1 351 ? 12.739 19.198 -34.642 1.00 81.75 351 THR A O 1
ATOM 2679 N N . VAL A 1 352 ? 11.867 19.389 -32.580 1.00 83.88 352 VAL A N 1
ATOM 2680 C CA . VAL A 1 352 ? 11.631 17.960 -32.351 1.00 83.88 352 VAL A CA 1
ATOM 2681 C C . VAL A 1 352 ? 10.140 17.674 -32.217 1.00 83.88 352 VAL A C 1
ATOM 2683 O O . VAL A 1 352 ? 9.396 18.426 -31.587 1.00 83.88 352 VAL A O 1
ATOM 2686 N N . LEU A 1 353 ? 9.690 16.572 -32.817 1.00 79.62 353 LEU A N 1
ATOM 2687 C CA . LEU A 1 353 ? 8.297 16.136 -32.764 1.00 79.62 353 LEU A CA 1
ATOM 2688 C C . LEU A 1 353 ? 8.121 15.059 -31.693 1.00 79.62 353 LEU A C 1
ATOM 2690 O O . LEU A 1 353 ? 8.651 13.956 -31.817 1.00 79.62 353 LEU A O 1
ATOM 2694 N N . LEU A 1 354 ? 7.278 15.330 -30.699 1.00 83.69 354 LEU A N 1
ATOM 2695 C CA . LEU A 1 354 ? 6.857 14.342 -29.712 1.00 83.69 354 LEU A CA 1
ATOM 2696 C C . LEU A 1 354 ? 5.832 13.384 -30.336 1.00 83.69 354 LEU A C 1
ATOM 2698 O O . LEU A 1 354 ? 4.626 13.650 -30.372 1.00 83.69 354 LEU A O 1
ATOM 2702 N N . LYS A 1 355 ? 6.321 12.251 -30.851 1.00 72.56 355 LYS A N 1
ATOM 2703 C CA . LYS A 1 355 ? 5.495 11.237 -31.533 1.00 72.56 355 LYS A CA 1
ATOM 2704 C C . LYS A 1 355 ? 4.593 10.448 -30.582 1.00 72.56 355 LYS A C 1
ATOM 2706 O O . LYS A 1 355 ? 3.566 9.920 -31.007 1.00 72.56 355 LYS A O 1
ATOM 2711 N N . ALA A 1 356 ? 4.956 10.380 -29.304 1.00 76.62 356 ALA A N 1
ATOM 2712 C CA . ALA A 1 356 ? 4.203 9.689 -28.268 1.00 76.62 356 ALA A CA 1
ATOM 2713 C C . ALA A 1 356 ? 3.489 10.663 -27.321 1.00 76.62 356 ALA A C 1
ATOM 2715 O O . ALA A 1 356 ? 3.807 11.848 -27.232 1.00 76.62 356 ALA A O 1
ATOM 2716 N N . SER A 1 357 ? 2.491 10.157 -26.592 1.00 77.44 357 SER A N 1
ATOM 2717 C CA . SER A 1 357 ? 1.813 10.970 -25.580 1.00 77.44 357 SER A CA 1
ATOM 2718 C C . SER A 1 357 ? 2.775 11.350 -24.451 1.00 77.44 357 SER A C 1
ATOM 2720 O O . SER A 1 357 ? 3.663 10.574 -24.093 1.00 77.44 357 SER A O 1
ATOM 2722 N N . LYS A 1 358 ? 2.528 12.497 -23.805 1.00 78.19 358 LYS A N 1
ATOM 2723 C CA . LYS A 1 358 ? 3.281 12.943 -22.617 1.00 78.19 358 LYS A CA 1
ATOM 2724 C C . LYS A 1 358 ? 3.377 11.861 -21.538 1.00 78.19 358 LYS A C 1
ATOM 2726 O O . LYS A 1 358 ? 4.381 11.773 -20.845 1.00 78.19 358 LYS A O 1
ATOM 2731 N N . LYS A 1 359 ? 2.350 11.010 -21.425 1.00 65.88 359 LYS A N 1
ATOM 2732 C CA . LYS A 1 359 ? 2.316 9.897 -20.473 1.00 65.88 359 LYS A CA 1
ATOM 2733 C C . LYS A 1 359 ? 3.330 8.803 -20.787 1.00 65.88 359 LYS A C 1
ATOM 2735 O O . LYS A 1 359 ? 3.955 8.270 -19.878 1.00 65.88 359 LYS A O 1
ATOM 2740 N N . ILE A 1 360 ? 3.471 8.473 -22.063 1.00 63.59 360 ILE A N 1
ATOM 2741 C CA . ILE A 1 360 ? 4.380 7.431 -22.538 1.00 63.59 360 ILE A CA 1
ATOM 2742 C C . ILE A 1 360 ? 5.827 7.921 -22.456 1.00 63.59 360 ILE A C 1
ATOM 2744 O O . ILE A 1 360 ? 6.689 7.204 -21.957 1.00 63.59 360 ILE A O 1
ATOM 2748 N N . ILE A 1 361 ? 6.066 9.167 -22.866 1.00 74.75 361 ILE A N 1
ATOM 2749 C CA . ILE A 1 361 ? 7.384 9.800 -22.784 1.00 74.75 361 ILE A CA 1
ATOM 2750 C C . ILE A 1 361 ? 7.845 9.878 -21.330 1.00 74.75 361 ILE A C 1
ATOM 2752 O O . ILE A 1 361 ? 8.946 9.445 -21.014 1.00 74.75 361 ILE A O 1
ATOM 2756 N N . ALA A 1 362 ? 6.974 10.341 -20.429 1.00 65.69 362 ALA A N 1
ATOM 2757 C CA . ALA A 1 362 ? 7.280 10.412 -19.007 1.00 65.69 362 ALA A CA 1
ATOM 2758 C C . ALA A 1 362 ? 7.665 9.045 -18.420 1.00 65.69 362 ALA A C 1
ATOM 2760 O O . ALA A 1 362 ? 8.647 8.951 -17.687 1.00 65.69 362 ALA A O 1
ATOM 2761 N N . ALA A 1 363 ? 6.946 7.980 -18.793 1.00 57.53 363 ALA A N 1
ATOM 2762 C CA . ALA A 1 363 ? 7.272 6.625 -18.360 1.00 57.53 363 ALA A CA 1
ATOM 2763 C C . ALA A 1 363 ? 8.666 6.172 -18.836 1.00 57.53 363 ALA A C 1
ATOM 2765 O O . ALA A 1 363 ? 9.381 5.558 -18.047 1.00 57.53 363 ALA A O 1
ATOM 2766 N N . ARG A 1 364 ? 9.068 6.518 -20.072 1.00 61.78 364 ARG A N 1
ATOM 2767 C CA . ARG A 1 364 ? 10.399 6.208 -20.636 1.00 61.78 364 ARG A CA 1
ATOM 2768 C C . ARG A 1 364 ? 11.527 6.863 -19.840 1.00 61.78 364 ARG A C 1
ATOM 2770 O O . ARG A 1 364 ? 12.512 6.219 -19.520 1.00 61.78 364 ARG A O 1
ATOM 2777 N N . ILE A 1 365 ? 11.371 8.133 -19.477 1.00 68.44 365 ILE A N 1
ATOM 2778 C CA . ILE A 1 365 ? 12.406 8.898 -18.759 1.00 68.44 365 ILE A CA 1
ATOM 2779 C C . ILE A 1 365 ? 12.277 8.798 -17.224 1.00 68.44 365 ILE A C 1
ATOM 2781 O O . ILE A 1 365 ? 12.892 9.569 -16.479 1.00 68.44 365 ILE A O 1
ATOM 2785 N N . GLY A 1 366 ? 11.465 7.850 -16.739 1.00 57.81 366 GLY A N 1
ATOM 2786 C CA . GLY A 1 366 ? 11.321 7.523 -15.320 1.00 57.81 366 GLY A CA 1
ATOM 2787 C C . GLY A 1 366 ? 10.622 8.599 -14.484 1.00 57.81 366 GLY A C 1
ATOM 2788 O O . GLY A 1 366 ? 11.009 8.828 -13.339 1.00 57.81 366 GLY A O 1
ATOM 2789 N N . MET A 1 367 ? 9.631 9.302 -15.037 1.00 62.69 367 MET A N 1
ATOM 2790 C CA . MET A 1 367 ? 8.858 10.335 -14.333 1.00 62.69 367 MET A CA 1
ATOM 2791 C C . MET A 1 367 ? 7.347 10.224 -14.595 1.00 62.69 367 MET A C 1
ATOM 2793 O O . MET A 1 367 ? 6.887 9.404 -15.389 1.00 62.69 367 MET A O 1
ATOM 2797 N N . THR A 1 368 ? 6.541 11.037 -13.909 1.00 66.00 368 THR A N 1
ATOM 2798 C CA . THR A 1 368 ? 5.090 11.111 -14.153 1.00 66.00 368 THR A CA 1
ATOM 2799 C C . THR A 1 368 ? 4.755 12.065 -15.314 1.00 66.00 368 THR A C 1
ATOM 2801 O O . THR A 1 368 ? 5.532 12.986 -15.590 1.00 66.00 368 THR A O 1
ATOM 2804 N N . PRO A 1 369 ? 3.606 11.899 -16.005 1.00 66.00 369 PRO A N 1
ATOM 2805 C CA . PRO A 1 369 ? 3.179 12.793 -17.093 1.00 66.00 369 PRO A CA 1
ATOM 2806 C C . PRO A 1 369 ? 3.082 14.268 -16.664 1.00 66.00 369 PRO A C 1
ATOM 2808 O O . PRO A 1 369 ? 3.338 15.184 -17.454 1.00 66.00 369 PRO A O 1
ATOM 2811 N N . GLU A 1 370 ? 2.720 14.499 -15.401 1.00 73.94 370 GLU A N 1
ATOM 2812 C CA . GLU A 1 370 ? 2.623 15.814 -14.774 1.00 73.94 370 GLU A CA 1
ATOM 2813 C C . GLU A 1 370 ? 4.013 16.401 -14.517 1.00 73.94 370 GLU A C 1
ATOM 2815 O O . GLU A 1 370 ? 4.237 17.567 -14.839 1.00 73.94 370 GLU A O 1
ATOM 2820 N N . SER A 1 371 ? 4.960 15.602 -14.001 1.00 68.81 371 SER A N 1
ATOM 2821 C CA . SER A 1 371 ? 6.357 16.026 -13.824 1.00 68.81 371 SER A CA 1
ATOM 2822 C C . SER A 1 371 ? 7.008 16.375 -15.159 1.00 68.81 371 SER A C 1
ATOM 2824 O O . SER A 1 371 ? 7.602 17.441 -15.268 1.00 68.81 371 SER A O 1
ATOM 2826 N N . PHE A 1 372 ? 6.789 15.573 -16.202 1.00 79.12 372 PHE A N 1
ATOM 2827 C CA . PHE A 1 372 ? 7.253 15.891 -17.555 1.00 79.12 372 PHE A CA 1
ATOM 2828 C C . PHE A 1 372 ? 6.660 17.208 -18.076 1.00 79.12 372 PHE A C 1
ATOM 2830 O O . PHE A 1 372 ? 7.366 18.056 -18.614 1.00 79.12 372 PHE A O 1
ATOM 2837 N N . SER A 1 373 ? 5.360 17.432 -17.860 1.00 79.75 373 SER A N 1
ATOM 2838 C CA . SER A 1 373 ? 4.704 18.681 -18.267 1.00 79.75 373 SER A CA 1
ATOM 2839 C C . SER A 1 373 ? 5.220 19.902 -17.495 1.00 79.75 373 SER A C 1
ATOM 2841 O O . SER A 1 373 ? 5.314 20.982 -18.075 1.00 79.75 373 SER A O 1
ATOM 2843 N N . ARG A 1 374 ? 5.559 19.746 -16.207 1.00 78.19 374 ARG A N 1
ATOM 2844 C CA . ARG A 1 374 ? 6.192 20.797 -15.392 1.00 78.19 374 ARG A CA 1
ATOM 2845 C C . ARG A 1 374 ? 7.607 21.104 -15.871 1.00 78.19 374 ARG A C 1
ATOM 2847 O O . ARG A 1 374 ? 7.928 22.271 -16.045 1.00 78.19 374 ARG A O 1
ATOM 2854 N N . SER A 1 375 ? 8.408 20.082 -16.150 1.00 83.69 375 SER A N 1
ATOM 2855 C CA . SER A 1 375 ? 9.762 20.243 -16.679 1.00 83.69 375 SER A CA 1
ATOM 2856 C C . SER A 1 375 ? 9.784 20.910 -18.056 1.00 83.69 375 SER A C 1
ATOM 2858 O O . SER A 1 375 ? 10.614 21.783 -18.285 1.00 83.69 375 SER A O 1
ATOM 2860 N N . LEU A 1 376 ? 8.830 20.594 -18.942 1.00 86.19 376 LEU A N 1
ATOM 2861 C CA . LEU A 1 376 ? 8.662 21.313 -20.211 1.00 86.19 376 LEU A CA 1
ATOM 2862 C C . LEU A 1 376 ? 8.334 22.799 -20.008 1.00 86.19 376 LEU A C 1
ATOM 2864 O O . LEU A 1 376 ? 8.877 23.638 -20.717 1.00 86.19 376 LEU A O 1
ATOM 2868 N N . ARG A 1 377 ? 7.470 23.143 -19.042 1.00 84.00 377 ARG A N 1
ATOM 2869 C CA . ARG A 1 377 ? 7.198 24.555 -18.716 1.00 84.00 377 ARG A CA 1
ATOM 2870 C C . ARG A 1 377 ? 8.435 25.246 -18.171 1.00 84.00 377 ARG A C 1
ATOM 2872 O O . ARG A 1 377 ? 8.769 26.309 -18.656 1.00 84.00 377 ARG A O 1
ATOM 2879 N N . GLN A 1 378 ? 9.154 24.608 -17.252 1.00 79.38 378 GLN A N 1
ATOM 2880 C CA . GLN A 1 378 ? 10.365 25.179 -16.668 1.00 79.38 378 GLN A CA 1
ATOM 2881 C C . GLN A 1 378 ? 11.444 25.464 -17.724 1.00 79.38 378 GLN A C 1
ATOM 2883 O O . GLN A 1 378 ? 12.059 26.522 -17.683 1.00 79.38 378 GLN A O 1
ATOM 2888 N N . LEU A 1 379 ? 11.636 24.558 -18.692 1.00 83.31 379 LEU A N 1
ATOM 2889 C CA . LEU A 1 379 ? 12.535 24.783 -19.832 1.00 83.31 379 LEU A CA 1
ATOM 2890 C C . LEU A 1 379 ? 12.033 25.892 -20.772 1.00 83.31 379 LEU A C 1
ATOM 2892 O O . LEU A 1 379 ? 12.837 26.564 -21.417 1.00 83.31 379 LEU A O 1
ATOM 2896 N N . SER A 1 380 ? 10.713 26.069 -20.873 1.00 86.12 380 SER A N 1
ATOM 2897 C CA . SER A 1 380 ? 10.104 27.133 -21.673 1.00 86.12 380 SER A CA 1
ATOM 2898 C C . SER A 1 380 ? 10.243 28.500 -21.006 1.00 86.12 380 SER A C 1
ATOM 2900 O O . SER A 1 380 ? 10.602 29.465 -21.673 1.00 86.12 380 SER A O 1
ATOM 2902 N N . ASP A 1 381 ? 10.018 28.571 -19.694 1.00 82.50 381 ASP A N 1
ATOM 2903 C CA . ASP A 1 381 ? 10.160 29.781 -18.883 1.00 82.50 381 ASP A CA 1
ATOM 2904 C C . ASP A 1 381 ? 11.626 30.241 -18.832 1.00 82.50 381 ASP A C 1
ATOM 2906 O O . ASP A 1 381 ? 11.904 31.437 -18.798 1.00 82.50 381 ASP A O 1
ATOM 2910 N N . SER A 1 382 ? 12.577 29.299 -18.887 1.00 77.62 382 SER A N 1
ATOM 2911 C CA . SER A 1 382 ? 14.010 29.595 -18.982 1.00 77.62 382 SER A CA 1
ATOM 2912 C C . SER A 1 382 ? 14.486 29.921 -20.404 1.00 77.62 382 SER A C 1
ATOM 2914 O O . SER A 1 382 ? 15.684 30.099 -20.608 1.00 77.62 382 SER A O 1
ATOM 2916 N N . GLY A 1 383 ? 13.593 29.946 -21.401 1.00 81.69 383 GLY A N 1
ATOM 2917 C CA . GLY A 1 383 ? 13.922 30.265 -22.795 1.00 81.69 383 GLY A CA 1
ATOM 2918 C C . GLY A 1 383 ? 14.739 29.199 -23.536 1.00 81.69 383 GLY A C 1
ATOM 2919 O O . GLY A 1 383 ? 15.230 29.461 -24.631 1.00 81.69 383 GLY A O 1
ATOM 2920 N N . VAL A 1 384 ? 14.890 27.998 -22.965 1.00 82.81 384 VAL A N 1
ATOM 2921 C CA . VAL A 1 384 ? 15.657 26.893 -23.572 1.00 82.81 384 VAL A CA 1
ATOM 2922 C C . VAL A 1 384 ? 14.843 26.207 -24.668 1.00 82.81 384 VAL A C 1
ATOM 2924 O O . VAL A 1 384 ? 15.402 25.753 -25.668 1.00 82.81 384 VAL A O 1
ATOM 2927 N N . ILE A 1 385 ? 13.519 26.143 -24.501 1.00 88.31 385 ILE A N 1
ATOM 2928 C CA . ILE A 1 385 ? 12.605 25.578 -25.495 1.00 88.31 385 ILE A CA 1
ATOM 2929 C C . ILE A 1 385 ? 11.375 26.465 -25.715 1.00 88.31 385 ILE A C 1
ATOM 2931 O O . ILE A 1 385 ? 10.998 27.249 -24.854 1.00 88.31 385 ILE A O 1
ATOM 2935 N N . VAL A 1 386 ? 10.688 26.278 -26.837 1.00 87.62 386 VAL A N 1
ATOM 2936 C CA . VAL A 1 386 ? 9.324 26.764 -27.072 1.00 87.62 386 VAL A CA 1
ATOM 2937 C C . VAL A 1 386 ? 8.453 25.563 -27.426 1.00 87.62 386 VAL A C 1
ATOM 2939 O O . VAL A 1 386 ? 8.807 24.759 -28.284 1.00 87.62 386 VAL A O 1
ATOM 2942 N N . VAL A 1 387 ? 7.324 25.394 -26.738 1.00 86.94 387 VAL A N 1
ATOM 2943 C CA . VAL A 1 387 ? 6.427 24.247 -26.945 1.00 86.94 387 VAL A CA 1
ATOM 2944 C C . VAL A 1 387 ? 5.222 24.679 -27.777 1.00 86.94 387 VAL A C 1
ATOM 2946 O O . VAL A 1 387 ? 4.373 25.417 -27.284 1.00 86.94 387 VAL A O 1
ATOM 2949 N N . ASP A 1 388 ? 5.110 24.155 -28.998 1.00 85.50 388 ASP A N 1
ATOM 2950 C CA . ASP A 1 388 ? 3.955 24.323 -29.884 1.00 85.50 388 ASP A CA 1
ATOM 2951 C C . ASP A 1 388 ? 3.248 22.974 -30.107 1.00 85.50 388 ASP A C 1
ATOM 2953 O O . ASP A 1 388 ? 3.581 22.167 -30.981 1.00 85.50 388 ASP A O 1
ATOM 2957 N N . GLY A 1 389 ? 2.272 22.677 -29.248 1.00 82.88 389 GLY A N 1
ATOM 2958 C CA . GLY A 1 389 ? 1.512 21.429 -29.309 1.00 82.88 389 GLY A CA 1
ATOM 2959 C C . GLY A 1 389 ? 2.389 20.185 -29.106 1.00 82.88 389 GLY A C 1
ATOM 2960 O O . GLY A 1 389 ? 2.742 19.847 -27.974 1.00 82.88 389 GLY A O 1
ATOM 2961 N N . ARG A 1 390 ? 2.669 19.454 -30.197 1.00 81.69 390 ARG A N 1
ATOM 2962 C CA . ARG A 1 390 ? 3.583 18.291 -30.214 1.00 81.69 390 ARG A CA 1
ATOM 2963 C C . ARG A 1 390 ? 4.983 18.636 -30.725 1.00 81.69 390 ARG A C 1
ATOM 2965 O O . ARG A 1 390 ? 5.869 17.794 -30.608 1.00 81.69 390 ARG A O 1
ATOM 2972 N N . ASN A 1 391 ? 5.174 19.829 -31.274 1.00 85.19 391 ASN A N 1
ATOM 2973 C CA . ASN A 1 391 ? 6.468 20.329 -31.702 1.00 85.19 391 ASN A CA 1
ATOM 2974 C C . ASN A 1 391 ? 7.136 21.039 -30.524 1.00 85.19 391 ASN A C 1
ATOM 2976 O O . ASN A 1 391 ? 6.513 21.831 -29.817 1.00 85.19 391 ASN A O 1
ATOM 2980 N N . VAL A 1 392 ? 8.404 20.729 -30.289 1.00 87.56 392 VAL A N 1
ATOM 2981 C CA . VAL A 1 392 ? 9.227 21.394 -29.283 1.00 87.56 392 VAL A CA 1
ATOM 2982 C C . VAL A 1 392 ? 10.425 21.995 -29.994 1.00 87.56 392 VAL A C 1
ATOM 2984 O O . VAL A 1 392 ? 11.204 21.294 -30.629 1.00 87.56 392 VAL A O 1
ATOM 2987 N N . HIS A 1 393 ? 10.544 23.306 -29.901 1.00 86.75 393 HIS A N 1
ATOM 2988 C CA . HIS A 1 393 ? 11.546 24.119 -30.563 1.00 86.75 393 HIS A CA 1
ATOM 2989 C C . HIS A 1 393 ? 12.679 24.402 -29.581 1.00 86.75 393 HIS A C 1
ATOM 2991 O O . HIS A 1 393 ? 12.495 25.144 -28.623 1.00 86.75 393 HIS A O 1
ATOM 2997 N N . ILE A 1 394 ? 13.832 23.773 -29.773 1.00 86.31 394 ILE A N 1
ATOM 2998 C CA . ILE A 1 394 ? 15.000 23.896 -28.899 1.00 86.31 394 ILE A CA 1
ATOM 2999 C C . ILE A 1 394 ? 15.847 25.078 -29.371 1.00 86.31 394 ILE A C 1
ATOM 3001 O O . ILE A 1 394 ? 16.300 25.101 -30.518 1.00 86.31 394 ILE A O 1
ATOM 3005 N N . GLN A 1 395 ? 16.091 26.041 -28.485 1.00 83.19 395 GLN A N 1
ATOM 3006 C CA . GLN A 1 395 ? 16.874 27.239 -28.777 1.00 83.19 395 GLN A CA 1
ATOM 3007 C C . GLN A 1 395 ? 18.363 26.966 -28.514 1.00 83.19 395 GLN A C 1
ATOM 3009 O O . GLN A 1 395 ? 18.824 27.049 -27.375 1.00 83.19 395 GLN A O 1
ATOM 3014 N N . ARG A 1 396 ? 19.153 26.639 -29.555 1.00 67.75 396 ARG A N 1
ATOM 3015 C CA . ARG A 1 396 ? 20.567 26.232 -29.372 1.00 67.75 396 ARG A CA 1
ATOM 3016 C C . ARG A 1 396 ? 21.452 27.334 -28.783 1.00 67.75 396 ARG A C 1
ATOM 3018 O O . ARG A 1 396 ? 22.421 27.022 -28.101 1.00 67.75 396 ARG A O 1
ATOM 3025 N N . ALA A 1 397 ? 21.098 28.606 -28.967 1.00 58.31 397 ALA A N 1
ATOM 3026 C CA . ALA A 1 397 ? 21.809 29.727 -28.346 1.00 58.31 397 ALA A CA 1
ATOM 3027 C C . ALA A 1 397 ? 21.733 29.701 -26.805 1.00 58.31 397 ALA A C 1
ATOM 3029 O O . ALA A 1 397 ? 22.704 30.048 -26.141 1.00 58.31 397 ALA A O 1
ATOM 3030 N N . ALA A 1 398 ? 20.624 29.214 -26.234 1.00 58.56 398 ALA A N 1
ATOM 3031 C CA . ALA A 1 398 ? 20.458 29.042 -24.788 1.00 58.56 398 ALA A CA 1
ATOM 3032 C C . ALA A 1 398 ? 21.160 27.775 -24.247 1.00 58.56 398 ALA A C 1
ATOM 3034 O O . ALA A 1 398 ? 21.320 27.618 -23.035 1.00 58.56 398 ALA A O 1
ATOM 3035 N N . LEU A 1 399 ? 21.612 26.877 -25.138 1.00 61.44 399 LEU A N 1
ATOM 3036 C CA . LEU A 1 399 ? 22.405 25.697 -24.774 1.00 61.44 399 LEU A CA 1
ATOM 3037 C C . LEU A 1 399 ? 23.895 26.025 -24.547 1.00 61.44 399 LEU A C 1
ATOM 3039 O O . LEU A 1 399 ? 24.596 25.278 -23.869 1.00 61.44 399 LEU A O 1
ATOM 3043 N N . VAL A 1 400 ? 24.395 27.145 -25.086 1.00 50.12 400 VAL A N 1
ATOM 3044 C CA . VAL A 1 400 ? 25.815 27.534 -24.963 1.00 50.12 400 VAL A CA 1
ATOM 3045 C C . VAL A 1 400 ? 26.161 27.913 -23.518 1.00 50.12 400 VAL A C 1
ATOM 3047 O O . V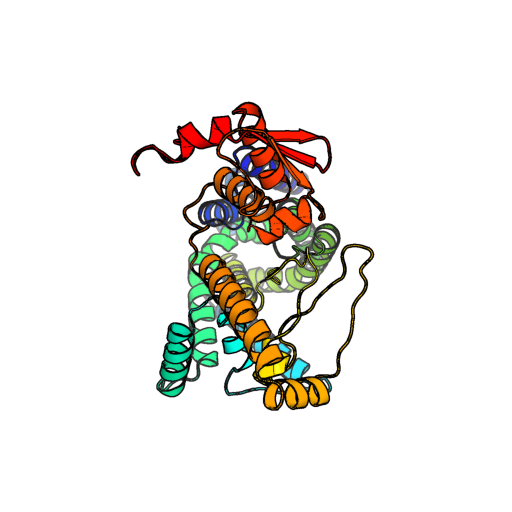AL A 1 400 ? 27.162 27.437 -22.990 1.00 50.12 400 VAL A O 1
ATOM 3050 N N . ASP A 1 401 ? 25.280 28.633 -22.818 1.00 46.22 401 ASP A N 1
ATOM 3051 C CA . ASP A 1 401 ? 25.446 28.949 -21.387 1.00 46.22 401 ASP A CA 1
ATOM 3052 C C . ASP A 1 401 ? 25.317 27.726 -20.459 1.00 46.22 401 ASP A C 1
ATOM 3054 O O . ASP A 1 401 ? 25.703 27.779 -19.291 1.00 46.22 401 ASP A O 1
ATOM 3058 N N . THR A 1 402 ? 24.798 26.602 -20.963 1.00 43.81 402 THR A N 1
ATOM 3059 C CA . THR A 1 402 ? 24.609 25.365 -20.188 1.00 43.81 402 THR A CA 1
ATOM 3060 C C . THR A 1 402 ? 25.684 24.304 -20.444 1.00 43.81 402 THR A C 1
ATOM 3062 O O . THR A 1 402 ? 25.777 23.362 -19.657 1.00 43.81 402 THR A O 1
ATOM 3065 N N . ALA A 1 403 ? 26.536 24.466 -21.468 1.00 39.22 403 ALA A N 1
ATOM 3066 C CA . ALA A 1 403 ? 27.569 23.492 -21.844 1.00 39.22 403 ALA A CA 1
ATOM 3067 C C . ALA A 1 403 ? 29.025 23.936 -21.572 1.00 39.22 403 ALA A C 1
ATOM 3069 O O . ALA A 1 403 ? 29.885 23.076 -21.400 1.00 39.22 403 ALA A O 1
ATOM 3070 N N . THR A 1 404 ? 29.334 25.241 -21.501 1.00 34.16 404 THR A N 1
ATOM 3071 C CA . THR A 1 404 ? 30.725 25.739 -21.330 1.00 34.16 404 THR A CA 1
ATOM 3072 C C . THR A 1 404 ? 31.109 26.176 -19.909 1.00 34.16 404 THR A C 1
ATOM 3074 O O . THR A 1 404 ? 32.171 26.763 -19.710 1.00 34.16 404 THR A O 1
ATOM 3077 N N . GLY A 1 405 ? 30.287 25.893 -18.898 1.00 32.59 405 GLY A N 1
ATOM 3078 C CA . GLY A 1 405 ? 30.590 26.199 -17.496 1.00 32.59 405 GLY A CA 1
ATOM 3079 C C . GLY A 1 405 ? 31.107 24.982 -16.731 1.00 32.59 405 GLY A C 1
ATOM 3080 O O . GLY A 1 405 ? 30.533 23.904 -16.844 1.00 32.59 405 GLY A O 1
ATOM 3081 N N . ASP A 1 406 ? 32.165 25.179 -15.939 1.00 33.75 406 ASP A N 1
ATOM 3082 C CA . ASP A 1 406 ? 32.707 24.244 -14.944 1.00 33.75 406 ASP A CA 1
ATOM 3083 C C . ASP A 1 406 ? 31.623 23.386 -14.256 1.00 33.75 406 ASP A C 1
ATOM 3085 O O . ASP A 1 406 ? 30.507 23.835 -13.998 1.00 33.75 406 ASP A O 1
ATOM 3089 N N . SER A 1 407 ? 31.982 22.146 -13.924 1.00 36.72 407 SER A N 1
ATOM 3090 C CA . SER A 1 407 ? 31.173 21.114 -13.259 1.00 36.72 407 SER A CA 1
ATOM 3091 C C . SER A 1 407 ? 30.351 21.586 -12.043 1.00 36.72 407 SER A C 1
ATOM 3093 O O . SER A 1 407 ? 29.340 20.965 -11.712 1.00 36.72 407 SER A O 1
ATOM 3095 N N . SER A 1 408 ? 30.728 22.714 -11.436 1.00 35.75 408 SER A N 1
ATOM 3096 C CA . SER A 1 408 ? 30.024 23.431 -10.367 1.00 35.75 408 SER A CA 1
ATOM 3097 C C . SER A 1 408 ? 28.789 24.250 -10.810 1.00 35.75 408 SER A C 1
ATOM 3099 O O . SER A 1 408 ? 28.056 24.745 -9.955 1.00 35.75 408 SER A O 1
ATOM 3101 N N . ARG A 1 409 ? 28.517 24.388 -12.120 1.00 38.53 409 ARG A N 1
ATOM 3102 C CA . ARG A 1 409 ? 27.411 25.182 -12.705 1.00 38.53 409 ARG A CA 1
ATOM 3103 C C . ARG A 1 409 ? 26.459 24.393 -13.618 1.00 38.53 409 ARG A C 1
ATOM 3105 O O . ARG A 1 409 ? 25.766 24.988 -14.442 1.00 38.53 409 ARG A O 1
ATOM 3112 N N . ARG A 1 410 ? 26.333 23.070 -13.458 1.00 41.16 410 ARG A N 1
ATOM 3113 C CA . ARG A 1 410 ? 25.146 22.365 -13.990 1.00 41.16 410 ARG A CA 1
ATOM 3114 C C . ARG A 1 410 ? 23.913 22.982 -13.333 1.00 41.16 410 ARG A C 1
ATOM 3116 O O . ARG A 1 410 ? 23.839 22.920 -12.113 1.00 41.16 410 ARG A O 1
ATOM 3123 N N . LEU A 1 411 ? 23.016 23.586 -14.128 1.00 40.72 411 LEU A N 1
ATOM 3124 C CA . LEU A 1 411 ? 21.765 24.261 -13.724 1.00 40.72 411 LEU A CA 1
ATOM 3125 C C . LEU A 1 411 ? 21.459 24.135 -12.222 1.00 40.72 411 LEU A C 1
ATOM 3127 O O . LEU A 1 411 ? 20.808 23.187 -11.781 1.00 40.72 411 LEU A O 1
ATOM 3131 N N . SER A 1 412 ? 21.967 25.090 -11.440 1.00 35.69 412 SER A N 1
ATOM 3132 C CA . SER A 1 412 ? 21.593 25.235 -10.038 1.00 35.69 412 SER A CA 1
ATOM 3133 C C . SER A 1 412 ? 20.180 25.798 -10.007 1.00 35.69 412 SER A C 1
ATOM 3135 O O . SER A 1 412 ? 19.988 27.009 -10.078 1.00 35.69 412 SER A O 1
ATOM 3137 N N . PHE A 1 413 ? 19.185 24.922 -9.918 1.00 37.78 413 PHE A N 1
ATOM 3138 C CA . PHE A 1 413 ? 17.849 25.315 -9.486 1.00 37.78 413 PHE A CA 1
ATOM 3139 C C . PHE A 1 413 ? 17.893 25.492 -7.964 1.00 37.78 413 PHE A C 1
ATOM 3141 O O . PHE A 1 413 ? 17.551 24.572 -7.223 1.00 37.78 413 PHE A O 1
ATOM 3148 N N . SER A 1 414 ? 18.429 26.629 -7.515 1.00 29.17 414 SER A N 1
ATOM 3149 C CA . SER A 1 414 ? 18.319 27.073 -6.120 1.00 29.17 414 SER A CA 1
ATOM 3150 C C . SER A 1 414 ? 16.898 27.507 -5.804 1.00 29.17 414 SER A C 1
ATOM 3152 O O . SER A 1 414 ? 16.343 28.238 -6.659 1.00 29.17 414 SER A O 1
#

Sequence (414 aa):
MKRAAQFVGLSFGLSWLSMPLFMHFGGELRSPLGLIFSMGYMWVPGLVALSFRPGKAALGLNGSPNYVWLLAWLAPPLLMLLTLAVSLLLPGVRLSWEMAGLIERVAGSLSAEQVTQLKAAMQQSPVHPLLLMLLQGLIAGASVNSLAALGEELGWRGLLYREFAGLNFWHASLLIGGIWGLWHAPLILQGHNYPQHPQLGVIMMILWCILLAPFFSWIRLRGRSVLAAALLHGSLKRSRAVAGQAPTVIELVESPQLLGPGELFAGTRHTTSATAISHCLLLAIDSQPLRQVVRQDSELSGRLLPDLARRHCALEDDASGHRTGLTGTQRTLDYLLELAGDRGGLAGETTVLLKASKKIIAARIGMTPESFSRSLRQLSDSGVIVVDGRNVHIQRAALVDTATGDSSRRLSFS

Mean predicted aligned error: 16.95 Å

Foldseek 3Di:
DVVLVVLLCQLLVVLVVVLVVCVVVVHDCPDPVVVVSLLVSLLSLLVSLCVVVDDCLLLLAPFDFDVLLVCLLCVQVVVVVVVLVVQVVDPPDDDDQLPVVVLLVCPLQDDPVVSVVVSVCCVPDPDHVVVVLVVVLSVQLLPPLLVSNLSNLSRLLRNSLSVCPVPDLLVSQLVSLQSSLQSCLSVLCSPPPNNPCSVVSSVVSSVVSSVCSSVLNVSCVVSSHSSSSSSSRSSNVSSVVSPDDDDAPLDDDDDDDDPDVCCLPVVDDPPDDDDDPDDDDDDDDDSPVVVVCCVVDPVVVVVVVVVVVVVVVVSCCVSVCVLVPDDLLVLLVVVQDVQQPPDDDLADKGKGFQPHQLQVVQSNSVHGSVSSVVSLVVCVVLVQWDDDPRIIIGGSPSCVVQPPDPPVPNPPPD

Solvent-accessible surface area (backbone atoms only — not comparable to full-atom values): 23056 Å² total; per-residue (Å²): 97,74,67,42,52,51,52,51,51,51,28,45,51,57,47,61,51,49,52,60,51,40,46,70,76,68,53,45,72,91,40,75,65,21,49,54,48,52,43,52,52,34,29,38,33,19,54,51,38,51,74,72,63,64,54,57,68,60,34,23,67,74,41,65,91,51,75,48,36,54,47,28,51,46,45,45,62,52,50,50,52,50,50,50,56,57,45,56,73,41,91,93,47,74,91,60,87,84,40,58,72,57,52,60,68,47,44,84,79,45,54,76,66,53,45,51,52,50,52,52,53,59,71,70,42,96,58,62,66,70,58,54,53,48,53,51,34,50,55,48,2,65,38,68,37,13,59,34,30,34,18,38,26,36,17,50,65,3,43,44,43,54,56,32,63,92,46,58,71,65,60,38,19,39,52,45,8,40,54,56,17,52,66,46,34,68,54,16,62,73,34,48,100,24,64,91,45,20,72,62,33,32,55,51,38,21,54,52,29,30,68,45,24,48,59,42,49,47,36,22,61,76,25,43,8,29,65,29,29,6,26,28,46,6,20,43,55,40,54,49,65,77,70,60,81,77,90,74,66,87,79,82,89,86,66,97,71,89,78,61,62,58,43,57,74,72,68,48,75,86,88,74,87,87,79,86,90,63,98,74,87,82,86,87,72,66,54,68,65,50,52,52,48,45,75,72,32,67,66,59,37,63,57,47,52,60,54,52,49,53,49,50,53,54,51,48,51,65,68,70,42,69,66,73,84,46,54,70,45,52,52,50,49,52,52,52,51,62,68,50,50,95,74,75,72,87,68,56,73,50,77,33,73,57,89,62,54,60,57,57,54,14,46,63,72,74,46,48,41,65,56,44,53,49,24,54,46,54,37,34,78,68,56,37,30,46,79,58,92,52,39,35,35,35,33,42,66,56,46,52,80,64,67,78,54,62,89,91,53,61,84,77,85,122

pLDDT: mean 76.7, std 16.29, range [29.17, 98.38]